Protein AF-0000000083138781 (afdb_homodimer)

Secondary structure (DSSP, 8-state):
--S-TTT-TT--TTSPP--SSSSSHHHHHHT---EETTEEGGGTTTTT-TT-GGG--SHHHHHHHHHH-SSEE----HHHHHHHHHHHHHHHHHHHHHHHHH-TT-HHHHHHHHHHHHHHHHHHHHHTT--HHHHT---HHHHHHHHHHHHT---GGGTTHHHHHHHHIIIIITT-TTTTT-SEEETTEEE-GGG--HHHHHHHHHHHHHHHHHHTT---/--S-TTT-TT--TTSPP--SSSSHHHHHHHT---EETTEEGGGTTTTTGGGSGGG--SHHHHHHHHHH--SEE----HHHHHHHHHHHHHHHHHHHHHHHHH-TT-HHHHHHHHHHHHHHHHHHHHHTT--HHHHT---HHHHHHHHHHHHT---GGGTTHHHHHHHHIIIIITT-TTTTT-SEEETTEEE-GGG--HHHHHHHHHHHHHHHHHHTT---

Foldseek 3Di:
DDPPVVVPVDDDPPDDDDDPACQQLRVVVVVQADDQVNHGCLCQLVVQPPPNLVVPPDVVSSVVVSVVRNVPDDDRDLVSVLVVLVSVLRRLLVVLVVCCVVPVQALVSLLSLLVSLLSLLLSQVSVLVDDPVQSPDSQNLSSLVSNCVSVVDDDPLQPCRNVVSVCCCVPQCVSPSCLSVAQDRDPVDGNPCPPPRSNVSSVVSNSSSVVSCVVVVNDD/DDPPVVVPVDDDPPDDDDDPACQQLRVVVVVQADDQVNHGCPCQLVVQPPVPLVPVPDVVSSNVVSVVRRVDDPDRDLVSVLVVLVSVLRRLLVVLVVCCVVPVQALVSLLSLLVSLLSLLLSLVSVLVDDPVQSPDSQNLSSLVSNCVSVVDDDPLQVCRNVVSVCCCVPQCVSPSCLSVAQDRDPVDGNPCPPPRSNVSSVVSNSSSVVSCVVVVNDD

pLDDT: mean 79.33, std 17.53, range [38.5, 97.94]

Organism: NCBI:txid33039

Radius of gyration: 21.72 Å; Cα contacts (8 Å, |Δi|>4): 707; chains: 2; bounding box: 61×66×42 Å

Structure (mmCIF, N/CA/C/O backbone):
data_AF-0000000083138781-model_v1
#
loop_
_entity.id
_entity.type
_entity.pdbx_description
1 polymer 'HEPN domain-containing protein'
#
loop_
_atom_site.group_PDB
_atom_site.id
_atom_site.type_symbol
_atom_site.label_atom_id
_atom_site.label_alt_id
_atom_site.label_comp_id
_atom_site.label_asym_id
_atom_site.label_entity_id
_atom_site.label_seq_id
_atom_site.pdbx_PDB_ins_code
_atom_site.Cartn_x
_atom_site.Cartn_y
_atom_site.Cartn_z
_atom_site.occupancy
_atom_site.B_iso_or_equiv
_atom_site.auth_seq_id
_atom_site.auth_comp_id
_atom_site.auth_asym_id
_atom_site.auth_atom_id
_atom_site.pdbx_PDB_model_num
ATOM 1 N N . MET A 1 1 ? 14.211 -1.533 -20.797 1 50.41 1 MET A N 1
ATOM 2 C CA . MET A 1 1 ? 13.57 -0.241 -20.562 1 50.41 1 MET A CA 1
ATOM 3 C C . MET A 1 1 ? 14.125 0.413 -19.297 1 50.41 1 MET A C 1
ATOM 5 O O . MET A 1 1 ? 14.477 -0.276 -18.344 1 50.41 1 MET A O 1
ATOM 9 N N . LYS A 1 2 ? 14.57 1.62 -19.359 1 71.75 2 LYS A N 1
ATOM 10 C CA . LYS A 1 2 ? 15.062 2.389 -18.219 1 71.75 2 LYS A CA 1
ATOM 11 C C . LYS A 1 2 ? 13.977 2.555 -17.156 1 71.75 2 LYS A C 1
ATOM 13 O O . LYS A 1 2 ? 12.82 2.828 -17.484 1 71.75 2 LYS A O 1
ATOM 18 N N . ARG A 1 3 ? 14.211 2.092 -15.969 1 82.81 3 ARG A N 1
ATOM 19 C CA . ARG A 1 3 ? 13.281 2.168 -14.844 1 82.81 3 ARG A CA 1
ATOM 20 C C . ARG A 1 3 ? 13.445 3.482 -14.094 1 82.81 3 ARG A C 1
ATOM 22 O O . ARG A 1 3 ? 14.555 4.016 -14 1 82.81 3 ARG A O 1
ATOM 29 N N . PHE A 1 4 ? 12.328 4.035 -13.586 1 89.88 4 PHE A N 1
ATOM 30 C CA . PHE A 1 4 ? 12.258 5.199 -12.711 1 89.88 4 PHE A CA 1
ATOM 31 C C . PHE A 1 4 ? 12.727 6.453 -13.438 1 89.88 4 PHE A C 1
ATOM 33 O O . PHE A 1 4 ? 13.438 7.281 -12.867 1 89.88 4 PHE A O 1
ATOM 40 N N . GLN A 1 5 ? 12.32 6.586 -14.688 1 87.25 5 GLN A N 1
ATOM 41 C CA . GLN A 1 5 ? 12.695 7.742 -15.492 1 87.25 5 GLN A CA 1
ATOM 42 C C . GLN A 1 5 ? 12.031 9.016 -14.977 1 87.25 5 GLN A C 1
ATOM 44 O O . GLN A 1 5 ? 12.586 10.109 -15.125 1 87.25 5 GLN A O 1
ATOM 49 N N . SER A 1 6 ? 10.93 8.789 -14.398 1 84 6 SER A N 1
ATOM 50 C CA . SER A 1 6 ? 10.227 9.945 -13.867 1 84 6 SER A CA 1
ATOM 51 C C . SER A 1 6 ? 10.992 10.57 -12.703 1 84 6 SER A C 1
ATOM 53 O O . SER A 1 6 ? 10.805 11.75 -12.383 1 84 6 SER A O 1
ATOM 55 N N . ILE A 1 7 ? 11.766 9.797 -12.023 1 88.69 7 ILE A N 1
ATOM 56 C CA . ILE A 1 7 ? 12.57 10.273 -10.906 1 88.69 7 ILE A CA 1
ATOM 57 C C . ILE A 1 7 ? 13.859 10.898 -11.422 1 88.69 7 ILE A C 1
ATOM 59 O O . ILE A 1 7 ? 14.242 12 -11.008 1 88.69 7 ILE A O 1
ATOM 63 N N . SER A 1 8 ? 14.5 10.172 -12.266 1 85 8 SER A N 1
ATOM 64 C CA . SER A 1 8 ? 15.742 10.625 -12.891 1 85 8 SER A CA 1
ATOM 65 C C . SER A 1 8 ? 15.992 9.898 -14.211 1 85 8 SER A C 1
ATOM 67 O O . SER A 1 8 ? 15.938 8.664 -14.258 1 85 8 SER A O 1
ATOM 69 N N . GLU A 1 9 ? 16.281 10.641 -15.258 1 85.19 9 GLU A N 1
ATOM 70 C CA . GLU A 1 9 ? 16.484 10.078 -16.594 1 85.19 9 GLU A CA 1
ATOM 71 C C . GLU A 1 9 ? 17.703 9.156 -16.625 1 85.19 9 GLU A C 1
ATOM 73 O O . GLU A 1 9 ? 17.766 8.227 -17.438 1 85.19 9 GLU A O 1
ATOM 78 N N . ASN A 1 10 ? 18.641 9.359 -15.781 1 87 10 ASN A N 1
ATOM 79 C CA . ASN A 1 10 ? 19.875 8.594 -15.844 1 87 10 ASN A CA 1
ATOM 80 C C . ASN A 1 10 ? 20.188 7.91 -14.516 1 87 10 ASN A C 1
ATOM 82 O O . ASN A 1 10 ? 21.344 7.805 -14.125 1 87 10 ASN A O 1
ATOM 86 N N . LEU A 1 11 ? 19.172 7.57 -13.914 1 90.56 11 LEU A N 1
ATOM 87 C CA . LEU A 1 11 ? 19.391 6.891 -12.641 1 90.56 11 LEU A CA 1
ATOM 88 C C . LEU A 1 11 ? 20.094 5.555 -12.852 1 90.56 11 LEU A C 1
ATOM 90 O O . LEU A 1 11 ? 19.75 4.805 -13.766 1 90.56 11 LEU A O 1
ATOM 94 N N . SER A 1 12 ? 21.188 5.371 -12.062 1 92 12 SER A N 1
ATOM 95 C CA . SER A 1 12 ? 21.984 4.152 -12.164 1 92 12 SER A CA 1
ATOM 96 C C . SER A 1 12 ? 22.125 3.477 -10.805 1 92 12 SER A C 1
ATOM 98 O O . SER A 1 12 ? 22.25 4.148 -9.781 1 92 12 SER A O 1
ATOM 100 N N . TYR A 1 13 ? 22.125 2.213 -10.812 1 92.5 13 TYR A N 1
ATOM 101 C CA . TYR A 1 13 ? 22.297 1.474 -9.562 1 92.5 13 TYR A CA 1
ATOM 102 C C . TYR A 1 13 ? 23.641 1.791 -8.922 1 92.5 13 TYR A C 1
ATOM 104 O O . TYR A 1 13 ? 23.875 1.492 -7.746 1 92.5 13 TYR A O 1
ATOM 112 N N . ASN A 1 14 ? 24.531 2.404 -9.68 1 92.69 14 ASN A N 1
ATOM 113 C CA . ASN A 1 14 ? 25.844 2.771 -9.148 1 92.69 14 ASN A CA 1
ATOM 114 C C . ASN A 1 14 ? 25.797 4.105 -8.406 1 92.69 14 ASN A C 1
ATOM 116 O O . ASN A 1 14 ? 26.734 4.473 -7.711 1 92.69 14 ASN A O 1
ATOM 120 N N . ASP A 1 15 ? 24.734 4.789 -8.547 1 91.69 15 ASP A N 1
ATOM 121 C CA . ASP A 1 15 ? 24.609 6.07 -7.855 1 91.69 15 ASP A CA 1
ATOM 122 C C . ASP A 1 15 ? 24.625 5.879 -6.34 1 91.69 15 ASP A C 1
ATOM 124 O O . ASP A 1 15 ? 24.234 4.816 -5.84 1 91.69 15 ASP A O 1
ATOM 128 N N . ILE A 1 16 ? 25.047 6.93 -5.629 1 87.75 16 ILE A N 1
ATOM 129 C CA . ILE A 1 16 ? 25.172 6.859 -4.18 1 87.75 16 ILE A CA 1
ATOM 130 C C . ILE A 1 16 ? 23.859 7.254 -3.52 1 87.75 16 ILE A C 1
ATOM 132 O O . ILE A 1 16 ? 23.203 8.203 -3.951 1 87.75 16 ILE A O 1
ATOM 136 N N . LEU A 1 17 ? 23.438 6.422 -2.535 1 89.44 17 LEU A N 1
ATOM 137 C CA . LEU A 1 17 ? 22.266 6.801 -1.757 1 89.44 17 LEU A CA 1
ATOM 138 C C . LEU A 1 17 ? 22.516 8.102 -0.997 1 89.44 17 LEU A C 1
ATOM 140 O O . LEU A 1 17 ? 23.641 8.375 -0.579 1 89.44 17 LEU A O 1
ATOM 144 N N . GLN A 1 18 ? 21.547 8.867 -0.902 1 80.06 18 GLN A N 1
ATOM 145 C CA . GLN A 1 18 ? 21.625 10.094 -0.125 1 80.06 18 GLN A CA 1
ATOM 146 C C . GLN A 1 18 ? 21.234 9.852 1.329 1 80.06 18 GLN A C 1
ATOM 148 O O . GLN A 1 18 ? 20.078 9.508 1.615 1 80.06 18 GLN A O 1
ATOM 153 N N . LEU A 1 19 ? 22.141 9.844 2.305 1 71.38 19 LEU A N 1
ATOM 154 C CA . LEU A 1 19 ? 21.906 9.594 3.723 1 71.38 19 LEU A CA 1
ATOM 155 C C . LEU A 1 19 ? 21.797 10.906 4.5 1 71.38 19 LEU A C 1
ATOM 157 O O . LEU A 1 19 ? 21.203 10.945 5.578 1 71.38 19 LEU A O 1
ATOM 161 N N . ASP A 1 20 ? 22.656 11.969 4.281 1 57.97 20 ASP A N 1
ATOM 162 C CA . ASP A 1 20 ? 22.812 13.203 5.039 1 57.97 20 ASP A CA 1
ATOM 163 C C . ASP A 1 20 ? 21.5 13.992 5.066 1 57.97 20 ASP A C 1
ATOM 165 O O . ASP A 1 20 ? 21.344 14.914 5.875 1 57.97 20 ASP A O 1
ATOM 169 N N . GLY A 1 21 ? 20.641 14.047 4.105 1 51.03 21 GLY A N 1
ATOM 170 C CA . GLY A 1 21 ? 19.594 15.016 3.846 1 51.03 21 GLY A CA 1
ATOM 171 C C . GLY A 1 21 ? 18.328 14.75 4.648 1 51.03 21 GLY A C 1
ATOM 172 O O . GLY A 1 21 ? 18.359 14.781 5.883 1 51.03 21 GLY A O 1
ATOM 173 N N . ALA A 1 22 ? 17.281 14.398 3.924 1 49.69 22 ALA A N 1
ATOM 174 C CA . ALA A 1 22 ? 15.844 14.602 4.012 1 49.69 22 ALA A CA 1
ATOM 175 C C . ALA A 1 22 ? 15.281 14.031 5.312 1 49.69 22 ALA A C 1
ATOM 177 O O . ALA A 1 22 ? 14.07 13.992 5.508 1 49.69 22 ALA A O 1
ATOM 178 N N . PHE A 1 23 ? 16.062 13.242 5.938 1 52.88 23 PHE A N 1
ATOM 179 C CA . PHE A 1 23 ? 15.203 12.625 6.945 1 52.88 23 PHE A CA 1
ATOM 180 C C . PHE A 1 23 ? 14.594 13.688 7.859 1 52.88 23 PHE A C 1
ATOM 182 O O . PHE A 1 23 ? 13.516 14.219 7.57 1 52.88 23 PHE A O 1
ATOM 189 N N . SER A 1 24 ? 14.344 13.648 9.062 1 49.56 24 SER A N 1
ATOM 190 C CA . SER A 1 24 ? 13.406 14.461 9.836 1 49.56 24 SER A CA 1
ATOM 191 C C . SER A 1 24 ? 13.836 15.922 9.859 1 49.56 24 SER A C 1
ATOM 193 O O . SER A 1 24 ? 13.07 16.797 9.469 1 49.56 24 SER A O 1
ATOM 195 N N . ALA A 1 25 ? 14.906 16.125 10.398 1 47.19 25 ALA A N 1
ATOM 196 C CA . ALA A 1 25 ? 15.281 17.516 10.648 1 47.19 25 ALA A CA 1
ATOM 197 C C . ALA A 1 25 ? 15.633 18.234 9.344 1 47.19 25 ALA A C 1
ATOM 199 O O . ALA A 1 25 ? 15.297 19.406 9.164 1 47.19 25 ALA A O 1
ATOM 200 N N . SER A 1 26 ? 16.203 17.438 8.547 1 49.25 26 SER A N 1
ATOM 201 C CA . SER A 1 26 ? 16.703 18.078 7.336 1 49.25 26 SER A CA 1
ATOM 202 C C . SER A 1 26 ? 15.578 18.344 6.34 1 49.25 26 SER A C 1
ATOM 204 O O . SER A 1 26 ? 15.633 19.312 5.586 1 49.25 26 SER A O 1
ATOM 206 N N . HIS A 1 27 ? 14.609 17.5 6.395 1 54.25 27 HIS A N 1
ATOM 207 C CA . HIS A 1 27 ? 13.523 17.719 5.453 1 54.25 27 HIS A CA 1
ATOM 208 C C . HIS A 1 27 ? 12.805 19.031 5.742 1 54.25 27 HIS A C 1
ATOM 210 O O . HIS A 1 27 ? 12.32 19.703 4.824 1 54.25 27 HIS A O 1
ATOM 216 N N . ILE A 1 28 ? 12.992 19.391 6.918 1 53.91 28 ILE A N 1
ATOM 217 C CA . ILE A 1 28 ? 12.375 20.656 7.281 1 53.91 28 ILE A CA 1
ATOM 218 C C . ILE A 1 28 ? 13.086 21.812 6.566 1 53.91 28 ILE A C 1
ATOM 220 O O . ILE A 1 28 ? 12.445 22.766 6.113 1 53.91 28 ILE A O 1
ATOM 224 N N . ASN A 1 29 ? 14.328 21.516 6.438 1 50.47 29 ASN A N 1
ATOM 225 C CA . ASN A 1 29 ? 15.117 22.609 5.867 1 50.47 29 ASN A CA 1
ATOM 226 C C . ASN A 1 29 ? 14.914 22.703 4.355 1 50.47 29 ASN A C 1
ATOM 228 O O . ASN A 1 29 ? 15.195 23.75 3.758 1 50.47 29 ASN A O 1
ATOM 232 N N . TYR A 1 30 ? 14.438 21.688 3.904 1 56.47 30 TYR A N 1
ATOM 233 C CA . TYR A 1 30 ? 14.289 21.703 2.453 1 56.47 30 TYR A CA 1
ATOM 234 C C . TYR A 1 30 ? 12.992 22.391 2.041 1 56.47 30 TYR A C 1
ATOM 236 O O . TYR A 1 30 ? 12.797 22.703 0.864 1 56.47 30 TYR A O 1
ATOM 244 N N . GLY A 1 31 ? 12.234 22.719 3.049 1 64.06 31 GLY A N 1
ATOM 245 C CA . GLY A 1 31 ? 10.992 23.406 2.73 1 64.06 31 GLY A CA 1
ATOM 246 C C . GLY A 1 31 ? 10.055 22.562 1.88 1 64.06 31 GLY A C 1
ATOM 247 O O . GLY A 1 31 ? 9.281 23.109 1.086 1 64.06 31 GLY A O 1
ATOM 248 N N . LYS A 1 32 ? 10.391 21.281 1.876 1 74 32 LYS A N 1
ATOM 249 C CA . LYS A 1 32 ? 9.539 20.391 1.094 1 74 32 LYS A CA 1
ATOM 250 C C . LYS A 1 32 ? 8.469 19.75 1.968 1 74 32 LYS A C 1
ATOM 252 O O . LYS A 1 32 ? 8.633 19.656 3.188 1 74 32 LYS A O 1
ATOM 257 N N . SER A 1 33 ? 7.332 19.422 1.387 1 77.5 33 SER A N 1
ATOM 258 C CA . SER A 1 33 ? 6.227 18.75 2.072 1 77.5 33 SER A CA 1
ATOM 259 C C . SER A 1 33 ? 5.473 17.828 1.131 1 77.5 33 SER A C 1
ATOM 261 O O . SER A 1 33 ? 5.449 18.047 -0.082 1 77.5 33 SER A O 1
ATOM 263 N N . PRO A 1 34 ? 4.93 16.828 1.755 1 81.38 34 PRO A N 1
ATOM 264 C CA . PRO A 1 34 ? 4.047 16 0.922 1 81.38 34 PRO A CA 1
ATOM 265 C C . PRO A 1 34 ? 2.861 16.797 0.369 1 81.38 34 PRO A C 1
ATOM 267 O O . PRO A 1 34 ? 2.5 17.828 0.916 1 81.38 34 PRO A O 1
ATOM 270 N N . LEU A 1 35 ? 2.426 16.312 -0.721 1 86.12 35 LEU A N 1
ATOM 271 C CA . LEU A 1 35 ? 1.174 16.8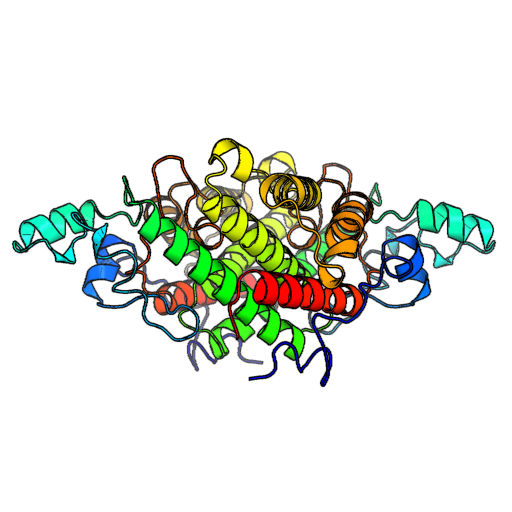28 -1.27 1 86.12 35 LEU A CA 1
ATOM 272 C C . LEU A 1 35 ? 0.034 15.836 -1.033 1 86.12 35 LEU A C 1
ATOM 274 O O . LEU A 1 35 ? 0.195 14.633 -1.242 1 86.12 35 LEU A O 1
ATOM 278 N N . PHE A 1 36 ? -1.016 16.359 -0.504 1 80.75 36 PHE A N 1
ATOM 279 C CA . PHE A 1 36 ? -2.258 15.602 -0.396 1 80.75 36 PHE A CA 1
ATOM 280 C C . PHE A 1 36 ? -3.295 16.125 -1.386 1 80.75 36 PHE A C 1
ATOM 282 O O . PHE A 1 36 ? -3.807 17.234 -1.231 1 80.75 36 PHE A O 1
ATOM 289 N N . ASN A 1 37 ? -3.58 15.25 -2.342 1 83.94 37 ASN A N 1
ATOM 290 C CA . ASN A 1 37 ? -4.496 15.641 -3.41 1 83.94 37 ASN A CA 1
ATOM 291 C C . ASN A 1 37 ? -4.125 17 -3.994 1 83.94 37 ASN A C 1
ATOM 293 O O . ASN A 1 37 ? -4.98 17.875 -4.129 1 83.94 37 ASN A O 1
ATOM 297 N N . GLY A 1 38 ? -2.865 17.219 -4.207 1 80.81 38 GLY A N 1
ATOM 298 C CA . GLY A 1 38 ? -2.357 18.422 -4.848 1 80.81 38 GLY A CA 1
ATOM 299 C C . GLY A 1 38 ? -2.135 19.562 -3.879 1 80.81 38 GLY A C 1
ATOM 300 O O . GLY A 1 38 ? -1.568 20.594 -4.246 1 80.81 38 GLY A O 1
ATOM 301 N N . GLU A 1 39 ? -2.484 19.422 -2.654 1 80.62 39 GLU A N 1
ATOM 302 C CA . GLU A 1 39 ? -2.33 20.469 -1.657 1 80.62 39 GLU A CA 1
ATOM 303 C C . GLU A 1 39 ? -1.114 20.219 -0.771 1 80.62 39 GLU A C 1
ATOM 305 O O . GLU A 1 39 ? -0.934 19.109 -0.254 1 80.62 39 GLU A O 1
ATOM 310 N N . ASN A 1 40 ? -0.416 21.281 -0.637 1 79.75 40 ASN A N 1
ATOM 311 C CA . ASN A 1 40 ? 0.78 21.219 0.195 1 79.75 40 ASN A CA 1
ATOM 312 C C . ASN A 1 40 ? 0.429 21 1.665 1 79.75 40 ASN A C 1
ATOM 314 O O . ASN A 1 40 ? -0.443 21.688 2.205 1 79.75 40 ASN A O 1
ATOM 318 N N . SER A 1 41 ? 1.111 20.094 2.293 1 75.94 41 SER A N 1
ATOM 319 C CA . SER A 1 41 ? 0.754 19.688 3.648 1 75.94 41 SER A CA 1
ATOM 320 C C . SER A 1 41 ? 1.5 20.516 4.688 1 75.94 41 SER A C 1
ATOM 322 O O . SER A 1 41 ? 1.319 20.328 5.891 1 75.94 41 SER A O 1
ATOM 324 N N . LYS A 1 42 ? 2.293 21.391 4.301 1 72.19 42 LYS A N 1
ATOM 325 C CA . LYS A 1 42 ? 3.158 22.141 5.203 1 72.19 42 LYS A CA 1
ATOM 326 C C . LYS A 1 42 ? 2.361 22.734 6.367 1 72.19 42 LYS A C 1
ATOM 328 O O . LYS A 1 42 ? 2.834 22.75 7.504 1 72.19 42 LYS A O 1
ATOM 333 N N . ASP A 1 43 ? 1.184 23.125 6.047 1 67.62 43 ASP A N 1
ATOM 334 C CA . ASP A 1 43 ? 0.409 23.828 7.066 1 67.62 43 ASP A CA 1
ATOM 335 C C . ASP A 1 43 ? -0.682 22.922 7.645 1 67.62 43 ASP A C 1
ATOM 337 O O . ASP A 1 43 ? -1.562 23.406 8.367 1 67.62 43 ASP A O 1
ATOM 341 N N . LEU A 1 44 ? -0.499 21.688 7.254 1 67.81 44 LEU A N 1
ATOM 342 C CA . LEU A 1 44 ? -1.478 20.781 7.832 1 67.81 44 LEU A CA 1
ATOM 343 C C . LEU A 1 44 ? -1.286 20.656 9.336 1 67.81 44 LEU A C 1
ATOM 345 O O . LEU A 1 44 ? -0.159 20.516 9.812 1 67.81 44 LEU A O 1
ATOM 349 N N . ALA A 1 45 ? -2.301 20.891 10.125 1 59.75 45 ALA A N 1
ATOM 350 C CA . ALA A 1 45 ? -2.355 20.766 11.578 1 59.75 45 ALA A CA 1
ATOM 351 C C . ALA A 1 45 ? -1.508 21.844 12.25 1 59.75 45 ALA A C 1
ATOM 353 O O . ALA A 1 45 ? -1.01 21.656 13.367 1 59.75 45 ALA A O 1
ATOM 354 N N . LYS A 1 46 ? -1.144 22.828 11.461 1 61.91 46 LYS A N 1
ATOM 355 C CA . LYS A 1 46 ? -0.337 23.922 11.992 1 61.91 46 LYS A CA 1
ATOM 356 C C . LYS A 1 46 ? -0.885 24.422 13.32 1 61.91 46 LYS A C 1
ATOM 358 O O . LYS A 1 46 ? -0.119 24.75 14.234 1 61.91 46 LYS A O 1
ATOM 363 N N . ASN A 1 47 ? -2.119 24.406 13.336 1 58.78 47 ASN A N 1
ATOM 364 C CA . ASN A 1 47 ? -2.717 24.984 14.539 1 58.78 47 ASN A CA 1
ATOM 365 C C . ASN A 1 47 ? -2.486 24.109 15.758 1 58.78 47 ASN A C 1
ATOM 367 O O . ASN A 1 47 ? -2.582 24.578 16.891 1 58.78 47 ASN A O 1
ATOM 371 N N . SER A 1 48 ? -2.297 22.922 15.406 1 56.09 48 SER A N 1
ATOM 372 C CA . SER A 1 48 ? -2.076 22 16.516 1 56.09 48 SER A CA 1
ATOM 373 C C . SER A 1 48 ? -0.59 21.859 16.812 1 56.09 48 SER A C 1
ATOM 375 O O . SER A 1 48 ? -0.219 21.297 17.859 1 56.09 48 SER A O 1
ATOM 377 N N . ARG A 1 49 ? 0.097 22.391 15.828 1 54.09 49 ARG A N 1
ATOM 378 C CA . ARG A 1 49 ? 1.537 22.188 15.969 1 54.09 49 ARG A CA 1
ATOM 379 C C . ARG A 1 49 ? 2.139 23.188 16.953 1 54.09 49 ARG A C 1
ATOM 381 O O . ARG A 1 49 ? 2.191 24.391 16.656 1 54.09 49 ARG A O 1
ATOM 388 N N . LYS A 1 50 ? 1.963 22.984 18.078 1 49.03 50 LYS A N 1
ATOM 389 C CA . LYS A 1 50 ? 2.613 23.938 18.984 1 49.03 50 LYS A CA 1
ATOM 390 C C . LYS A 1 50 ? 4.055 24.203 18.547 1 49.03 50 LYS A C 1
ATOM 392 O O . LYS A 1 50 ? 4.535 25.328 18.625 1 49.03 50 LYS A O 1
ATOM 397 N N . ASN A 1 51 ? 4.695 23.141 18.219 1 44.19 51 ASN A N 1
ATOM 398 C CA . ASN A 1 51 ? 6.141 23.25 18.062 1 44.19 51 ASN A CA 1
ATOM 399 C C . ASN A 1 51 ? 6.527 23.328 16.594 1 44.19 51 ASN A C 1
ATOM 401 O O . ASN A 1 51 ? 7.574 22.812 16.188 1 44.19 51 ASN A O 1
ATOM 405 N N . SER A 1 52 ? 5.559 23.734 15.844 1 43.19 52 SER A N 1
ATOM 406 C CA . SER A 1 52 ? 5.961 24.016 14.469 1 43.19 52 SER A CA 1
ATOM 407 C C . SER A 1 52 ? 7.195 24.906 14.422 1 43.19 52 SER A C 1
ATOM 409 O O . SER A 1 52 ? 7.363 25.781 15.266 1 43.19 52 SER A O 1
ATOM 411 N N . VAL A 1 53 ? 8.117 24.375 13.789 1 44.84 53 VAL A N 1
ATOM 412 C CA . VAL A 1 53 ? 9.438 24.984 13.633 1 44.84 53 VAL A CA 1
ATOM 413 C C . VAL A 1 53 ? 9.297 26.469 13.305 1 44.84 53 VAL A C 1
ATOM 415 O O . VAL A 1 53 ? 10.25 27.234 13.438 1 44.84 53 VAL A O 1
ATOM 418 N N . SER A 1 54 ? 8.203 26.875 12.867 1 39.03 54 SER A N 1
ATOM 419 C CA . SER A 1 54 ? 8.227 28.234 12.344 1 39.03 54 SER A CA 1
ATOM 420 C C . SER A 1 54 ? 8.57 29.234 13.43 1 39.03 54 SER A C 1
ATOM 422 O O . SER A 1 54 ? 9.055 30.328 13.148 1 39.03 54 SER A O 1
ATOM 424 N N . SER A 1 55 ? 8.133 28.953 14.492 1 38.5 55 SER A N 1
ATOM 425 C CA . SER A 1 55 ? 8.32 30.094 15.383 1 38.5 55 SER A CA 1
ATOM 426 C C . SER A 1 55 ? 9.664 30.016 16.094 1 38.5 55 SER A C 1
ATOM 428 O O . SER A 1 55 ? 9.891 30.75 17.062 1 38.5 55 SER A O 1
ATOM 430 N N . LEU A 1 56 ? 10.312 28.984 15.758 1 42.22 56 LEU A N 1
ATOM 431 C CA . LEU A 1 56 ? 11.555 28.938 16.531 1 42.22 56 LEU A CA 1
ATOM 432 C C . LEU A 1 56 ? 12.57 29.938 15.977 1 42.22 56 LEU A C 1
ATOM 434 O O . LEU A 1 56 ? 12.836 29.969 14.773 1 42.22 56 LEU A O 1
ATOM 438 N N . GLU A 1 57 ? 12.719 30.984 16.578 1 43.34 57 GLU A N 1
ATOM 439 C CA . GLU A 1 57 ? 13.578 32.125 16.266 1 43.34 57 GLU A CA 1
ATOM 440 C C . GLU A 1 57 ? 15.047 31.719 16.281 1 43.34 57 GLU A C 1
ATOM 442 O O . GLU A 1 57 ? 15.875 32.344 15.617 1 43.34 57 GLU A O 1
ATOM 447 N N . HIS A 1 58 ? 15.406 30.828 17.219 1 44.5 58 HIS A N 1
ATOM 448 C CA . HIS A 1 58 ? 16.828 30.531 17.312 1 44.5 58 HIS A CA 1
ATOM 449 C C . HIS A 1 58 ? 17.172 29.234 16.594 1 44.5 58 HIS A C 1
ATOM 451 O O . HIS A 1 58 ? 16.375 28.281 16.625 1 44.5 58 HIS A O 1
ATOM 457 N N . VAL A 1 59 ? 18.219 29.281 15.734 1 44.69 59 VAL A N 1
ATOM 458 C CA . VAL A 1 59 ? 18.688 28.188 14.898 1 44.69 59 VAL A CA 1
ATOM 459 C C . VAL A 1 59 ? 18.859 26.922 15.742 1 44.69 59 VAL A C 1
ATOM 461 O O . VAL A 1 59 ? 18.547 25.812 15.297 1 44.69 59 VAL A O 1
ATOM 464 N N . GLU A 1 60 ? 19.406 27.062 16.922 1 48 60 GLU A N 1
ATOM 465 C CA . GLU A 1 60 ? 19.656 25.953 17.828 1 48 60 GLU A CA 1
ATOM 466 C C . GLU A 1 60 ? 18.344 25.234 18.172 1 48 60 GLU A C 1
ATOM 468 O O . GLU A 1 60 ? 18.312 24 18.281 1 48 60 GLU A O 1
ATOM 473 N N . ASP A 1 61 ? 17.391 25.984 18.359 1 48.75 61 ASP A N 1
ATOM 474 C CA . ASP A 1 61 ? 16.062 25.438 18.656 1 48.75 61 ASP A CA 1
ATOM 475 C C . ASP A 1 61 ? 15.484 24.719 17.453 1 48.75 61 ASP A C 1
ATOM 477 O O . ASP A 1 61 ? 14.773 23.719 17.594 1 48.75 61 ASP A O 1
ATOM 481 N N . VAL A 1 62 ? 15.945 25.25 16.375 1 44.91 62 VAL A N 1
ATOM 482 C CA . VAL A 1 62 ? 15.539 24.594 15.141 1 44.91 62 VAL A CA 1
ATOM 483 C C . VAL A 1 62 ? 16.141 23.188 15.078 1 44.91 62 VAL A C 1
ATOM 485 O O . VAL A 1 62 ? 15.445 22.219 14.734 1 44.91 62 VAL A O 1
ATOM 488 N N . PHE A 1 63 ? 17.406 23.219 15.43 1 45.03 63 PHE A N 1
ATOM 489 C CA . PHE A 1 63 ? 18.062 21.922 15.43 1 45.03 63 PHE A CA 1
ATOM 490 C C . PHE A 1 63 ? 17.438 21 16.469 1 45.03 63 PHE A C 1
ATOM 492 O O . PHE A 1 63 ? 17.203 19.812 16.219 1 45.03 63 PHE A O 1
ATOM 499 N N . GLU A 1 64 ? 17.344 21.484 17.672 1 48.62 64 GLU A N 1
ATOM 500 C CA . GLU A 1 64 ? 16.688 20.688 18.703 1 48.62 64 GLU A CA 1
ATOM 501 C C . GLU A 1 64 ? 15.297 20.25 18.266 1 48.62 64 GLU A C 1
ATOM 503 O O . GLU A 1 64 ? 14.906 19.094 18.484 1 48.62 64 GLU A O 1
ATOM 508 N N . TYR A 1 65 ? 14.766 21.234 17.75 1 46.88 65 TYR A N 1
ATOM 509 C CA . TYR A 1 65 ? 13.422 20.953 17.266 1 46.88 65 TYR A CA 1
ATOM 510 C C . TYR A 1 65 ? 13.453 20.016 16.062 1 46.88 65 TYR A C 1
ATOM 512 O O . TYR A 1 65 ? 12.617 19.125 15.938 1 46.88 65 TYR A O 1
ATOM 520 N N . THR A 1 66 ? 14.367 20.438 15.258 1 47 66 THR A N 1
ATOM 521 C CA . THR A 1 66 ? 14.555 19.516 14.141 1 47 66 THR A CA 1
ATOM 522 C C . THR A 1 66 ? 14.75 18.094 14.648 1 47 66 THR A C 1
ATOM 524 O O . THR A 1 66 ? 14.242 17.141 14.055 1 47 66 THR A O 1
ATOM 527 N N . THR A 1 67 ? 15.461 18.125 15.648 1 46.22 67 THR A N 1
ATOM 528 C CA . THR A 1 67 ? 15.68 16.812 16.25 1 46.22 67 THR A CA 1
ATOM 529 C C . THR A 1 67 ? 14.438 16.359 17.016 1 46.22 67 THR A C 1
ATOM 531 O O . THR A 1 67 ? 14.234 15.156 17.219 1 46.22 67 THR A O 1
ATOM 534 N N . HIS A 1 68 ? 13.781 17.469 17.375 1 46.94 68 HIS A N 1
ATOM 535 C CA . HIS A 1 68 ? 12.57 17.094 18.109 1 46.94 68 HIS A CA 1
ATOM 536 C C . HIS A 1 68 ? 11.461 16.672 17.156 1 46.94 68 HIS A C 1
ATOM 538 O O . HIS A 1 68 ? 10.609 15.859 17.516 1 46.94 68 HIS A O 1
ATOM 544 N N . PHE A 1 69 ? 11.484 17.516 16.094 1 43.47 69 PHE A N 1
ATOM 545 C CA . PHE A 1 69 ? 10.516 17.078 15.094 1 43.47 69 PHE A CA 1
ATOM 546 C C . PHE A 1 69 ? 10.953 15.758 14.461 1 43.47 69 PHE A C 1
ATOM 548 O O . PHE A 1 69 ? 11.812 15.742 13.578 1 43.47 69 PHE A O 1
ATOM 555 N N . ASN A 1 70 ? 10.797 14.953 15.117 1 47.47 70 ASN A N 1
ATOM 556 C CA . ASN A 1 70 ? 11.219 13.625 14.68 1 47.47 70 ASN A CA 1
ATOM 557 C C . ASN A 1 70 ? 10.07 12.859 14.016 1 47.47 70 ASN A C 1
ATOM 559 O O . ASN A 1 70 ? 10.125 11.633 13.898 1 47.47 70 ASN A O 1
ATOM 563 N N . GLY A 1 71 ? 9.039 13.797 13.562 1 48.81 71 GLY A N 1
ATOM 564 C CA . GLY A 1 71 ? 7.922 13.164 12.883 1 48.81 71 GLY A CA 1
ATOM 565 C C . GLY A 1 71 ? 6.961 12.469 13.828 1 48.81 71 GLY A C 1
ATOM 566 O O . GLY A 1 71 ? 6.078 11.727 13.398 1 48.81 71 GLY A O 1
ATOM 567 N N . VAL A 1 72 ? 7.242 12.586 15.148 1 48.88 72 VAL A N 1
ATOM 568 C CA . VAL A 1 72 ? 6.434 11.914 16.156 1 48.88 72 VAL A CA 1
ATOM 569 C C . VAL A 1 72 ? 5.742 12.945 17.031 1 48.88 72 VAL A C 1
ATOM 571 O O . VAL A 1 72 ? 5.816 12.875 18.266 1 48.88 72 VAL A O 1
ATOM 574 N N . GLU A 1 73 ? 5.211 13.984 16.406 1 53.91 73 GLU A N 1
ATOM 575 C CA . GLU A 1 73 ? 4.582 15.031 17.188 1 53.91 73 GLU A CA 1
ATOM 576 C C . GLU A 1 73 ? 3.447 14.477 18.047 1 53.91 73 GLU A C 1
ATOM 578 O O . GLU A 1 73 ? 2.82 13.477 17.688 1 53.91 73 GLU A O 1
ATOM 583 N N . ASN A 1 74 ? 3.361 14.93 19.219 1 60.44 74 ASN A N 1
ATOM 584 C CA . ASN A 1 74 ? 2.348 14.531 20.188 1 60.44 74 ASN A CA 1
ATOM 585 C C . ASN A 1 74 ? 1.261 15.594 20.328 1 60.44 74 ASN A C 1
ATOM 587 O O . ASN A 1 74 ? 1.373 16.688 19.766 1 60.44 74 ASN A O 1
ATOM 591 N N . ASP A 1 75 ? 0.117 15.273 20.781 1 63.84 75 ASP A N 1
ATOM 592 C CA . ASP A 1 75 ? -0.947 16.109 21.312 1 63.84 75 ASP A CA 1
ATOM 593 C C . ASP A 1 75 ? -1.646 16.891 20.203 1 63.84 75 ASP A C 1
ATOM 595 O O . ASP A 1 75 ? -1.877 18.094 20.328 1 63.84 75 ASP A O 1
ATOM 599 N N . PHE A 1 76 ? -1.971 16.25 19.125 1 69.06 76 PHE A N 1
ATOM 600 C CA . PHE A 1 76 ? -2.758 16.875 18.078 1 69.06 76 PHE A CA 1
ATOM 601 C C . PHE A 1 76 ? -4.211 17.031 18.516 1 69.06 76 PHE A C 1
ATOM 603 O O . PHE A 1 76 ? -4.773 16.141 19.141 1 69.06 76 PHE A O 1
ATOM 610 N N . LYS A 1 77 ? -4.625 18.25 18.219 1 75.06 77 LYS A N 1
ATOM 611 C CA . LYS A 1 77 ? -6.055 18.453 18.438 1 75.06 77 LYS A CA 1
ATOM 612 C C . LYS A 1 77 ? -6.883 17.531 17.562 1 75.06 77 LYS A C 1
ATOM 614 O O . LYS A 1 77 ? -6.465 17.172 16.453 1 75.06 77 LYS A O 1
ATOM 619 N N . LYS A 1 78 ? -8.023 17.234 18.031 1 78.81 78 LYS A N 1
ATOM 620 C CA . LYS A 1 78 ? -8.922 16.328 17.328 1 78.81 78 LYS A CA 1
ATOM 621 C C . LYS A 1 78 ? -9.234 16.844 15.93 1 78.81 78 LYS A C 1
ATOM 623 O O . LYS A 1 78 ? -9.266 16.062 14.977 1 78.81 78 LYS A O 1
ATOM 628 N N . ALA A 1 79 ? -9.508 18.094 15.812 1 82.38 79 ALA A N 1
ATOM 629 C CA . ALA A 1 79 ? -9.852 18.672 14.516 1 82.38 79 ALA A CA 1
ATOM 630 C C . ALA A 1 79 ? -8.719 18.484 13.508 1 82.38 79 ALA A C 1
ATOM 632 O O . ALA A 1 79 ? -8.977 18.188 12.336 1 82.38 79 ALA A O 1
ATOM 633 N N . ASP A 1 80 ? -7.562 18.656 13.906 1 78.94 80 ASP A N 1
ATOM 634 C CA . ASP A 1 80 ? -6.406 18.469 13.031 1 78.94 80 ASP A CA 1
ATOM 635 C C . ASP A 1 80 ? -6.23 17.016 12.648 1 78.94 80 ASP A C 1
ATOM 637 O O . ASP A 1 80 ? -5.836 16.703 11.523 1 78.94 80 ASP A O 1
ATOM 641 N N . ARG A 1 81 ? -6.555 16.156 13.578 1 81.25 81 ARG A N 1
ATOM 642 C CA . ARG A 1 81 ? -6.488 14.727 13.305 1 81.25 81 ARG A CA 1
ATOM 643 C C . ARG A 1 81 ? -7.48 14.336 12.211 1 81.25 81 ARG A C 1
ATOM 645 O O . ARG A 1 81 ? -7.129 13.609 11.281 1 81.25 81 ARG A O 1
ATOM 652 N N . ILE A 1 82 ? -8.602 14.812 12.328 1 86.5 82 ILE A N 1
ATOM 653 C CA . ILE A 1 82 ? -9.664 14.5 11.383 1 86.5 82 ILE A CA 1
ATOM 654 C C . ILE A 1 82 ? -9.258 14.969 9.984 1 86.5 82 ILE A C 1
ATOM 656 O O . ILE A 1 82 ? -9.453 14.25 9 1 86.5 82 ILE A O 1
ATOM 660 N N . VAL A 1 83 ? -8.664 16.125 9.938 1 84.5 83 VAL A N 1
ATOM 661 C CA . VAL A 1 83 ? -8.227 16.656 8.656 1 84.5 83 VAL A CA 1
ATOM 662 C C . VAL A 1 83 ? -7.133 15.773 8.07 1 84.5 83 VAL A C 1
ATOM 664 O O . VAL A 1 83 ? -7.129 15.484 6.871 1 84.5 83 VAL A O 1
ATOM 667 N N . LEU A 1 84 ? -6.234 15.383 8.875 1 83.94 84 LEU A N 1
ATOM 668 C CA . LEU A 1 84 ? -5.152 14.523 8.422 1 83.94 84 LEU A CA 1
ATOM 669 C C . LEU A 1 84 ? -5.695 13.203 7.883 1 83.94 84 LEU A C 1
ATOM 671 O O . LEU A 1 84 ? -5.27 12.734 6.824 1 83.94 84 LEU A O 1
ATOM 675 N N . TRP A 1 85 ? -6.598 12.625 8.578 1 88.62 85 TRP A N 1
ATOM 676 C CA . TRP A 1 85 ? -7.215 11.375 8.141 1 88.62 85 TRP A CA 1
ATOM 677 C C . TRP A 1 85 ? -7.949 11.562 6.816 1 88.62 85 TRP A C 1
ATOM 679 O O . TRP A 1 85 ? -7.906 10.688 5.949 1 88.62 85 TRP A O 1
ATOM 689 N N . GLU A 1 86 ? -8.609 12.633 6.727 1 91 86 GLU A N 1
ATOM 690 C CA . GLU A 1 86 ? -9.289 12.961 5.473 1 91 86 GLU A CA 1
ATOM 691 C C . GLU A 1 86 ? -8.297 13.039 4.316 1 91 86 GLU A C 1
ATOM 693 O O . GLU A 1 86 ? -8.531 12.477 3.246 1 91 86 GLU A O 1
ATOM 698 N N . LYS A 1 87 ? -7.242 13.711 4.555 1 88.75 87 LYS A N 1
ATOM 699 C CA . LYS A 1 87 ? -6.223 13.898 3.527 1 88.75 87 LYS A CA 1
ATOM 700 C C . LYS A 1 87 ? -5.594 12.57 3.127 1 88.75 87 LYS A C 1
ATOM 702 O O . LYS A 1 87 ? -5.398 12.297 1.94 1 88.75 87 LYS A O 1
ATOM 707 N N . TYR A 1 88 ? -5.32 11.727 4.094 1 90.56 88 TYR A N 1
ATOM 708 C CA . TYR A 1 88 ? -4.785 10.398 3.809 1 90.56 88 TYR A CA 1
ATOM 709 C C . TYR A 1 88 ? -5.777 9.578 2.994 1 90.56 88 TYR A C 1
ATOM 711 O O . TYR A 1 88 ? -5.406 8.977 1.979 1 90.56 88 TYR A O 1
ATOM 719 N N . TRP A 1 89 ? -7 9.578 3.414 1 94.25 89 TRP A N 1
ATOM 720 C CA . TRP A 1 89 ? -8.031 8.812 2.723 1 94.25 89 TRP A CA 1
ATOM 721 C C . TRP A 1 89 ? -8.141 9.25 1.263 1 94.25 89 TRP A C 1
ATOM 723 O O . TRP A 1 89 ? -8.102 8.406 0.358 1 94.25 89 TRP A O 1
ATOM 733 N N . LEU A 1 90 ? -8.172 10.492 1.01 1 94.06 90 LEU A N 1
ATOM 734 C CA . LEU A 1 90 ? -8.32 11.023 -0.342 1 94.06 90 LEU A CA 1
ATOM 735 C C . LEU A 1 90 ? -7.078 10.734 -1.179 1 94.06 90 LEU A C 1
ATOM 737 O O . LEU A 1 90 ? -7.18 10.477 -2.379 1 94.06 90 LEU A O 1
ATOM 741 N N . GLU A 1 91 ? -5.949 10.82 -0.522 1 93.56 91 GLU A N 1
ATOM 742 C CA . GLU A 1 91 ? -4.715 10.516 -1.239 1 93.56 91 GLU A CA 1
ATOM 743 C C . GLU A 1 91 ? -4.684 9.062 -1.689 1 93.56 91 GLU A C 1
ATOM 745 O O . GLU A 1 91 ? -4.285 8.758 -2.818 1 93.56 91 GLU A O 1
ATOM 750 N N . TYR A 1 92 ? -5.07 8.164 -0.835 1 96.19 92 TYR A N 1
ATOM 751 C CA . TYR A 1 92 ? -5.113 6.754 -1.186 1 96.19 92 TYR A CA 1
ATOM 752 C C . TYR A 1 92 ? -6.188 6.484 -2.234 1 96.19 92 TYR A C 1
ATOM 754 O O . TYR A 1 92 ? -6.004 5.637 -3.113 1 96.19 92 TYR A O 1
ATOM 762 N N . THR A 1 93 ? -7.277 7.145 -2.137 1 96.19 93 THR A N 1
ATOM 763 C CA . THR A 1 93 ? -8.312 7.035 -3.158 1 96.19 93 THR A CA 1
ATOM 764 C C . THR A 1 93 ? -7.785 7.5 -4.512 1 96.19 93 THR A C 1
ATOM 766 O O . THR A 1 93 ? -8.016 6.844 -5.531 1 96.19 93 THR A O 1
ATOM 769 N N . ASN A 1 94 ? -7.059 8.586 -4.484 1 95.12 94 ASN A N 1
ATOM 770 C CA . ASN A 1 94 ? -6.453 9.117 -5.699 1 95.12 94 ASN A CA 1
ATOM 771 C C . ASN A 1 94 ? -5.445 8.141 -6.293 1 95.12 94 ASN A C 1
ATOM 773 O O . ASN A 1 94 ? -5.434 7.91 -7.508 1 95.12 94 ASN A O 1
ATOM 777 N N . ALA A 1 95 ? -4.609 7.656 -5.457 1 96.25 95 ALA A N 1
ATOM 778 C CA . ALA A 1 95 ? -3.621 6.68 -5.91 1 96.25 95 ALA A CA 1
ATOM 779 C C . ALA A 1 95 ? -4.297 5.457 -6.523 1 96.25 95 ALA A C 1
ATOM 781 O O . ALA A 1 95 ? -3.859 4.953 -7.559 1 96.25 95 ALA A O 1
ATOM 782 N N . PHE A 1 96 ? -5.367 5 -5.879 1 96.88 96 PHE A N 1
ATOM 783 C CA . PHE A 1 96 ? -6.133 3.869 -6.391 1 96.88 96 PHE A CA 1
ATOM 784 C C . PHE A 1 96 ? -6.699 4.18 -7.773 1 96.88 96 PHE A C 1
ATOM 786 O O . PHE A 1 96 ? -6.609 3.359 -8.688 1 96.88 96 PHE A O 1
ATOM 793 N N . GLU A 1 97 ? -7.191 5.316 -7.914 1 95.56 97 GLU A N 1
ATOM 794 C CA . GLU A 1 97 ? -7.742 5.727 -9.203 1 95.56 97 GLU A CA 1
ATOM 795 C C . GLU A 1 97 ? -6.676 5.699 -10.297 1 95.56 97 GLU A C 1
ATOM 797 O O . GLU A 1 97 ? -6.902 5.168 -11.383 1 95.56 97 GLU A O 1
ATOM 802 N N . HIS A 1 98 ? -5.566 6.188 -10.008 1 95.56 98 HIS A N 1
ATOM 803 C CA . HIS A 1 98 ? -4.492 6.195 -10.992 1 95.56 98 HIS A CA 1
ATOM 804 C C . HIS A 1 98 ? -4.043 4.777 -11.336 1 95.56 98 HIS A C 1
ATOM 806 O O . HIS A 1 98 ? -3.809 4.461 -12.5 1 95.56 98 HIS A O 1
ATOM 812 N N . LEU A 1 99 ? -3.969 3.99 -10.336 1 96.38 99 LEU A N 1
ATOM 813 C CA . LEU A 1 99 ? -3.484 2.635 -10.562 1 96.38 99 LEU A CA 1
ATOM 814 C C . LEU A 1 99 ? -4.508 1.815 -11.344 1 96.38 99 LEU A C 1
ATOM 816 O O . LEU A 1 99 ? -4.141 0.946 -12.133 1 96.38 99 LEU A O 1
ATOM 820 N N . THR A 1 100 ? -5.781 2.082 -11.125 1 95.56 100 THR A N 1
ATOM 821 C CA . THR A 1 100 ? -6.793 1.357 -11.883 1 95.56 100 THR A CA 1
ATOM 822 C C . THR A 1 100 ? -6.668 1.66 -13.375 1 95.56 100 THR A C 1
ATOM 824 O O . THR A 1 100 ? -7.047 0.841 -14.211 1 95.56 100 THR A O 1
ATOM 827 N N . GLU A 1 101 ? -6.125 2.748 -13.664 1 94.19 101 GLU A N 1
ATOM 828 C CA . GLU A 1 101 ? -5.961 3.15 -15.062 1 94.19 101 GLU A CA 1
ATOM 829 C C . GLU A 1 101 ? -4.773 2.438 -15.703 1 94.19 101 GLU A C 1
ATOM 831 O O . GLU A 1 101 ? -4.867 1.959 -16.828 1 94.19 101 GLU A O 1
ATOM 836 N N . VAL A 1 102 ? -3.703 2.26 -14.969 1 94.62 102 VAL A N 1
ATOM 837 C CA . VAL A 1 102 ? -2.459 1.83 -15.602 1 94.62 102 VAL A CA 1
ATOM 838 C C . VAL A 1 102 ? -2.205 0.357 -15.289 1 94.62 102 VAL A C 1
ATOM 840 O O . VAL A 1 102 ? -1.551 -0.345 -16.062 1 94.62 102 VAL A O 1
ATOM 843 N N . LEU A 1 103 ? -2.744 -0.064 -14.172 1 95.56 103 LEU A N 1
ATOM 844 C CA . LEU A 1 103 ? -2.57 -1.447 -13.742 1 95.56 103 LEU A CA 1
ATOM 845 C C . LEU A 1 103 ? -3.898 -2.043 -13.281 1 95.56 103 LEU A C 1
ATOM 847 O O . LEU A 1 103 ? -4.02 -2.5 -12.141 1 95.56 103 LEU A O 1
ATOM 851 N N . PRO A 1 104 ? -4.828 -2.148 -14.125 1 93 104 PRO A N 1
ATOM 852 C CA . PRO A 1 104 ? -6.188 -2.512 -13.719 1 93 104 PRO A CA 1
ATOM 853 C C . PRO A 1 104 ? -6.293 -3.955 -13.234 1 93 104 PRO A C 1
ATOM 855 O O . PRO A 1 104 ? -7.258 -4.312 -12.547 1 93 104 PRO A O 1
ATOM 858 N N . LYS A 1 105 ? -5.332 -4.828 -13.492 1 91.12 105 LYS A N 1
ATOM 859 C CA . LYS A 1 105 ? -5.414 -6.234 -13.109 1 91.12 105 LYS A CA 1
ATOM 860 C C . LYS A 1 105 ? -4.309 -6.598 -12.125 1 91.12 105 LYS A C 1
ATOM 862 O O . LYS A 1 105 ? -3.916 -7.762 -12.023 1 91.12 105 LYS A O 1
ATOM 867 N N . SER A 1 106 ? -3.838 -5.641 -11.469 1 93.25 106 SER A N 1
ATOM 868 C CA . SER A 1 106 ? -2.693 -5.832 -10.586 1 93.25 106 SER A CA 1
ATOM 869 C C . SER A 1 106 ? -3.139 -6.035 -9.141 1 93.25 106 SER A C 1
ATOM 871 O O . SER A 1 106 ? -4.066 -5.371 -8.672 1 93.25 106 SER A O 1
ATOM 873 N N . VAL A 1 107 ? -2.398 -6.844 -8.43 1 90.5 107 VAL A N 1
ATOM 874 C CA . VAL A 1 107 ? -2.648 -7.059 -7.008 1 90.5 107 VAL A CA 1
ATOM 875 C C . VAL A 1 107 ? -2.348 -5.781 -6.227 1 90.5 107 VAL A C 1
ATOM 877 O O . VAL A 1 107 ? -2.951 -5.527 -5.184 1 90.5 107 VAL A O 1
ATOM 880 N N . THR A 1 108 ? -1.435 -4.934 -6.723 1 95.44 108 THR A N 1
ATOM 881 C CA . THR A 1 108 ? -1.114 -3.678 -6.055 1 95.44 108 THR A CA 1
ATOM 882 C C . THR A 1 108 ? -2.297 -2.717 -6.117 1 95.44 108 THR A C 1
ATOM 884 O O . THR A 1 108 ? -2.525 -1.943 -5.184 1 95.44 108 THR A O 1
ATOM 887 N N . THR A 1 109 ? -3.014 -2.779 -7.25 1 95.81 109 THR A N 1
ATOM 888 C CA . THR A 1 109 ? -4.211 -1.96 -7.391 1 95.81 109 THR A CA 1
ATOM 889 C C . THR A 1 109 ? -5.277 -2.387 -6.387 1 95.81 109 THR A C 1
ATOM 891 O O . THR A 1 109 ? -5.879 -1.544 -5.715 1 95.81 109 THR A O 1
ATOM 894 N N . ALA A 1 110 ? -5.438 -3.703 -6.301 1 92.5 110 ALA A N 1
ATOM 895 C CA . ALA A 1 110 ? -6.383 -4.227 -5.316 1 92.5 110 ALA A CA 1
ATOM 896 C C . ALA A 1 110 ? -5.973 -3.828 -3.898 1 92.5 110 ALA A C 1
ATOM 898 O O . ALA A 1 110 ? -6.82 -3.459 -3.082 1 92.5 110 ALA A O 1
ATOM 899 N N . TYR A 1 111 ? -4.715 -3.9 -3.662 1 94.06 111 TYR A N 1
ATOM 900 C CA . TYR A 1 111 ? -4.191 -3.551 -2.346 1 94.06 111 TYR A CA 1
ATOM 901 C C . TYR A 1 111 ? -4.48 -2.092 -2.014 1 94.06 111 TYR A C 1
ATOM 903 O O . TYR A 1 111 ? -4.938 -1.778 -0.911 1 94.06 111 TYR A O 1
ATOM 911 N N . MET A 1 112 ? -4.234 -1.205 -2.93 1 95.75 112 MET A N 1
ATOM 912 C CA . MET A 1 112 ? -4.441 0.223 -2.705 1 95.75 112 MET A CA 1
ATOM 913 C C . MET A 1 112 ? -5.918 0.531 -2.482 1 95.75 112 MET A C 1
ATOM 915 O O . MET A 1 112 ? -6.266 1.319 -1.603 1 95.75 112 MET A O 1
ATOM 919 N N . GLY A 1 113 ? -6.754 -0.072 -3.279 1 96.75 113 GLY A N 1
ATOM 920 C CA . GLY A 1 113 ? -8.188 0.12 -3.104 1 96.75 113 GLY A CA 1
ATOM 921 C C . GLY A 1 113 ? -8.688 -0.321 -1.741 1 96.75 113 GLY A C 1
ATOM 922 O O . GLY A 1 113 ? -9.453 0.393 -1.096 1 96.75 113 GLY A O 1
ATOM 923 N N . ARG A 1 114 ? -8.219 -1.456 -1.385 1 95.38 114 ARG A N 1
ATOM 924 C CA . ARG A 1 114 ? -8.578 -2.004 -0.081 1 95.38 114 ARG A CA 1
ATOM 925 C C . ARG A 1 114 ? -8.141 -1.075 1.045 1 95.38 114 ARG A C 1
ATOM 927 O O . ARG A 1 114 ? -8.883 -0.848 1.999 1 95.38 114 ARG A O 1
ATOM 934 N N . GLN A 1 115 ? -6.949 -0.542 0.941 1 95.19 115 GLN A N 1
ATOM 935 C CA . GLN A 1 115 ? -6.445 0.403 1.933 1 95.19 115 GLN A CA 1
ATOM 936 C C . GLN A 1 115 ? -7.273 1.683 1.945 1 95.19 115 GLN A C 1
ATOM 938 O O . GLN A 1 115 ? -7.543 2.242 3.01 1 95.19 115 GLN A O 1
ATOM 943 N N . ALA A 1 116 ? -7.645 2.176 0.793 1 96.69 116 ALA A N 1
ATOM 944 C CA . ALA A 1 116 ? -8.461 3.387 0.706 1 96.69 116 ALA A CA 1
ATOM 945 C C . ALA A 1 116 ? -9.789 3.203 1.427 1 96.69 116 ALA A C 1
ATOM 947 O O . ALA A 1 116 ? -10.242 4.098 2.145 1 96.69 116 ALA A O 1
ATOM 948 N N . ILE A 1 117 ? -10.367 2.027 1.298 1 97.75 117 ILE A N 1
ATOM 949 C CA . ILE A 1 117 ? -11.641 1.746 1.959 1 97.75 117 ILE A CA 1
ATOM 950 C C . ILE A 1 117 ? -11.445 1.756 3.475 1 97.75 117 ILE A C 1
ATOM 952 O O . ILE A 1 117 ? -12.234 2.357 4.203 1 97.75 117 ILE A O 1
ATOM 956 N N . GLU A 1 118 ? -10.43 1.099 3.908 1 96.31 118 GLU A N 1
ATOM 957 C CA . GLU A 1 118 ? -10.133 1.069 5.336 1 96.31 118 GLU A CA 1
ATOM 958 C C . GLU A 1 118 ? -9.977 2.48 5.898 1 96.31 118 GLU A C 1
ATOM 960 O O . GLU A 1 118 ? -10.531 2.799 6.953 1 96.31 118 GLU A O 1
ATOM 965 N N . LEU A 1 119 ? -9.25 3.309 5.195 1 95.94 119 LEU A N 1
ATOM 966 C CA . LEU A 1 119 ? -9.031 4.68 5.637 1 95.94 119 LEU A CA 1
ATOM 967 C C . LEU A 1 119 ? -10.336 5.469 5.645 1 95.94 119 LEU A C 1
ATOM 969 O O . LEU A 1 119 ? -10.555 6.301 6.527 1 95.94 119 LEU A O 1
ATOM 973 N N . GLY A 1 120 ? -11.172 5.195 4.676 1 97.5 120 GLY A N 1
ATOM 974 C CA . GLY A 1 120 ? -12.477 5.832 4.656 1 97.5 120 GLY A CA 1
ATOM 975 C C . GLY A 1 120 ? -13.328 5.496 5.871 1 97.5 120 GLY A C 1
ATOM 976 O O . GLY A 1 120 ? -13.898 6.391 6.5 1 97.5 120 GLY A O 1
ATOM 977 N N . PHE A 1 121 ? -13.352 4.238 6.188 1 97.94 121 PHE A N 1
ATOM 978 C CA . PHE A 1 121 ? -14.07 3.818 7.383 1 97.94 121 PHE A CA 1
ATOM 979 C C . PHE A 1 121 ? -13.5 4.496 8.625 1 97.94 121 PHE A C 1
ATOM 981 O O . PHE A 1 121 ? -14.25 5.027 9.445 1 97.94 121 PHE A O 1
ATOM 988 N N . LYS A 1 122 ? -12.25 4.531 8.75 1 94.75 122 LYS A N 1
ATOM 989 C CA . LYS A 1 122 ? -11.609 5.055 9.945 1 94.75 122 LYS A CA 1
ATOM 990 C C . LYS A 1 122 ? -11.812 6.562 10.07 1 94.75 122 LYS A C 1
ATOM 992 O O . LYS A 1 122 ? -12.039 7.078 11.164 1 94.75 122 LYS A O 1
ATOM 997 N N . TYR A 1 123 ? -11.703 7.211 8.945 1 95 123 TYR A N 1
ATOM 998 C CA . TYR A 1 123 ? -11.992 8.641 8.938 1 95 123 TYR A CA 1
ATOM 999 C C . TYR A 1 123 ? -13.398 8.914 9.461 1 95 123 TYR A C 1
ATOM 1001 O O . TYR A 1 123 ? -13.586 9.734 10.359 1 95 123 TYR A O 1
ATOM 1009 N N . LEU A 1 124 ? -14.367 8.234 8.914 1 97.44 124 LEU A N 1
ATOM 1010 C CA . LEU A 1 124 ? -15.758 8.461 9.289 1 97.44 124 LEU A CA 1
ATOM 1011 C C . LEU A 1 124 ? -16 8.086 10.742 1 97.44 124 LEU A C 1
ATOM 1013 O O . LEU A 1 124 ? -16.734 8.781 11.453 1 97.44 124 LEU A O 1
ATOM 1017 N N . LEU A 1 125 ? -15.383 7.043 11.18 1 96.94 125 LEU A N 1
ATOM 1018 C CA . LEU A 1 125 ? -15.539 6.602 12.555 1 96.94 125 LEU A CA 1
ATOM 1019 C C . LEU A 1 125 ? -14.875 7.57 13.523 1 96.94 125 LEU A C 1
ATOM 1021 O O . LEU A 1 125 ? -15.391 7.82 14.617 1 96.94 125 LEU A O 1
ATOM 1025 N N . LEU A 1 126 ? -13.727 8.078 13.133 1 93.06 126 LEU A N 1
ATOM 1026 C CA . LEU A 1 126 ? -13.062 9.094 13.945 1 93.06 126 LEU A CA 1
ATOM 1027 C C . LEU A 1 126 ? -13.961 10.312 14.141 1 93.06 126 LEU A C 1
ATOM 1029 O O . LEU A 1 126 ? -14 10.898 15.227 1 93.06 126 LEU A O 1
ATOM 1033 N N . ARG A 1 127 ? -14.656 10.672 13.141 1 93.81 127 ARG A N 1
ATOM 1034 C CA . ARG A 1 127 ? -15.578 11.805 13.211 1 93.81 127 ARG A CA 1
ATOM 1035 C C . ARG A 1 127 ? -16.672 11.547 14.234 1 93.81 127 ARG A C 1
ATOM 1037 O O . ARG A 1 127 ? -17.25 12.492 14.789 1 93.81 127 ARG A O 1
ATOM 1044 N N . LYS A 1 128 ? -16.922 10.297 14.547 1 94.94 128 LYS A N 1
ATOM 1045 C CA . LYS A 1 128 ? -17.953 9.922 15.516 1 94.94 128 LYS A CA 1
ATOM 1046 C C . LYS A 1 128 ? -17.328 9.625 16.875 1 94.94 128 LYS A C 1
ATOM 1048 O O . LYS A 1 128 ? -17.969 9.023 17.734 1 94.94 128 LYS A O 1
ATOM 1053 N N . ASP A 1 129 ? -16.156 9.883 17.062 1 90.75 129 ASP A N 1
ATOM 1054 C CA . ASP A 1 129 ? -15.445 9.789 18.344 1 90.75 129 ASP A CA 1
ATOM 1055 C C . ASP A 1 129 ? -15.25 8.336 18.75 1 90.75 129 ASP A C 1
ATOM 1057 O O . ASP A 1 129 ? -15.336 8 19.938 1 90.75 129 ASP A O 1
ATOM 1061 N N . VAL A 1 130 ? -15.125 7.527 17.766 1 91.75 130 VAL A N 1
ATOM 1062 C CA . VAL A 1 130 ? -14.75 6.152 18.078 1 91.75 130 VAL A CA 1
ATOM 1063 C C . VAL A 1 130 ? -13.32 6.121 18.625 1 91.75 130 VAL A C 1
ATOM 1065 O O . VAL A 1 130 ? -12.445 6.832 18.125 1 91.75 130 VAL A O 1
ATOM 1068 N N . SER A 1 131 ? -13.133 5.293 19.547 1 86.5 131 SER A N 1
ATOM 1069 C CA . SER A 1 131 ? -11.844 5.262 20.234 1 86.5 131 SER A CA 1
ATOM 1070 C C . SER A 1 131 ? -10.742 4.723 19.328 1 86.5 131 SER A C 1
ATOM 1072 O O . SER A 1 131 ? -11 3.896 18.453 1 86.5 131 SER A O 1
ATOM 1074 N N . ASP A 1 132 ? -9.57 5.082 19.688 1 81.25 132 ASP A N 1
ATOM 1075 C CA . ASP A 1 132 ? -8.391 4.625 18.938 1 81.25 132 ASP A CA 1
ATOM 1076 C C . ASP A 1 132 ? -8.258 3.105 19 1 81.25 132 ASP A C 1
ATOM 1078 O O . ASP A 1 132 ? -7.836 2.475 18.031 1 81.25 132 ASP A O 1
ATOM 1082 N N . LYS A 1 133 ? -8.547 2.654 20.156 1 83.94 133 LYS A N 1
ATOM 1083 C CA . LYS A 1 133 ? -8.445 1.209 20.328 1 83.94 133 LYS A CA 1
ATOM 1084 C C . LYS A 1 133 ? -9.352 0.469 19.344 1 83.94 133 LYS A C 1
ATOM 1086 O O . LYS A 1 133 ? -8.945 -0.542 18.766 1 83.94 133 LYS A O 1
ATOM 1091 N N . GLU A 1 134 ? -10.539 0.951 19.109 1 87.31 134 GLU A N 1
ATOM 1092 C CA . GLU A 1 134 ? -11.5 0.333 18.188 1 87.31 134 GLU A CA 1
ATOM 1093 C C . GLU A 1 134 ? -11.094 0.549 16.734 1 87.31 134 GLU A C 1
ATOM 1095 O O . GLU A 1 134 ? -11.422 -0.266 15.867 1 87.31 134 GLU A O 1
ATOM 1100 N N . LEU A 1 135 ? -10.375 1.589 16.484 1 88.88 135 LEU A N 1
ATOM 1101 C CA . LEU A 1 135 ? -9.977 1.951 15.133 1 88.88 135 LEU A CA 1
ATOM 1102 C C . LEU A 1 135 ? -8.727 1.192 14.711 1 88.88 135 LEU A C 1
ATOM 1104 O O . LEU A 1 135 ? -8.359 1.201 13.531 1 88.88 135 LEU A O 1
ATOM 1108 N N . ARG A 1 136 ? -8.125 0.454 15.609 1 85.5 136 ARG A N 1
ATOM 1109 C CA . ARG A 1 136 ? -6.855 -0.203 15.328 1 85.5 136 ARG A CA 1
ATOM 1110 C C . ARG A 1 136 ? -7.055 -1.45 14.477 1 85.5 136 ARG A C 1
ATOM 1112 O O . ARG A 1 136 ? -6.117 -1.936 13.844 1 85.5 136 ARG A O 1
ATOM 1119 N N . THR A 1 137 ? -8.211 -1.927 14.398 1 88.38 137 THR A N 1
ATOM 1120 C CA . THR A 1 137 ? -8.461 -3.115 13.586 1 88.38 137 THR A CA 1
ATOM 1121 C C . THR A 1 137 ? -8.258 -2.814 12.102 1 88.38 137 THR A C 1
ATOM 1123 O O . THR A 1 137 ? -8.523 -1.697 11.656 1 88.38 137 THR A O 1
ATOM 1126 N N . HIS A 1 138 ? -7.785 -3.781 11.383 1 89.62 138 HIS A N 1
ATOM 1127 C CA . HIS A 1 138 ? -7.645 -3.682 9.93 1 89.62 138 HIS A CA 1
ATOM 1128 C C . HIS A 1 138 ? -8.734 -4.465 9.211 1 89.62 138 HIS A C 1
ATOM 1130 O O . HIS A 1 138 ? -8.781 -4.5 7.984 1 89.62 138 HIS A O 1
ATOM 1136 N N . ASN A 1 139 ? -9.578 -5.109 9.961 1 91.12 139 ASN A N 1
ATOM 1137 C CA . ASN A 1 139 ? -10.648 -5.93 9.391 1 91.12 139 ASN A CA 1
ATOM 1138 C C . ASN A 1 139 ? -11.781 -5.07 8.836 1 91.12 139 ASN A C 1
ATOM 1140 O O . ASN A 1 139 ? -12.453 -4.363 9.586 1 91.12 139 ASN A O 1
ATOM 1144 N N . LEU A 1 140 ? -12.008 -5.195 7.543 1 94.62 140 LEU A N 1
ATOM 1145 C CA . LEU A 1 140 ? -12.984 -4.336 6.887 1 94.62 140 LEU A CA 1
ATOM 1146 C C . LEU A 1 140 ? -14.391 -4.617 7.402 1 94.62 140 LEU A C 1
ATOM 1148 O O . LEU A 1 140 ? -15.203 -3.697 7.527 1 94.62 140 LEU A O 1
ATOM 1152 N N . LYS A 1 141 ? -14.672 -5.855 7.684 1 93.75 141 LYS A N 1
ATOM 1153 C CA . LYS A 1 141 ? -15.992 -6.191 8.211 1 93.75 141 LYS A CA 1
ATOM 1154 C C . LYS A 1 141 ? -16.234 -5.531 9.562 1 93.75 141 LYS A C 1
ATOM 1156 O O . LYS A 1 141 ? -17.297 -4.961 9.805 1 93.75 141 LYS A O 1
ATOM 1161 N N . GLU A 1 142 ? -15.297 -5.641 10.422 1 94.38 142 GLU A N 1
ATOM 1162 C CA . GLU A 1 142 ? -15.414 -5.031 11.742 1 94.38 142 GLU A CA 1
ATOM 1163 C C . GLU A 1 142 ? -15.602 -3.521 11.641 1 94.38 142 GL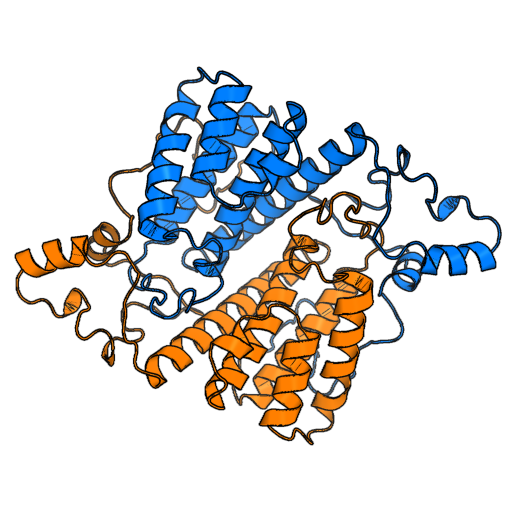U A C 1
ATOM 1165 O O . GLU A 1 142 ? -16.438 -2.947 12.344 1 94.38 142 GLU A O 1
ATOM 1170 N N . LEU A 1 143 ? -14.867 -2.924 10.766 1 96.44 143 LEU A N 1
ATOM 1171 C CA . LEU A 1 143 ? -14.969 -1.481 10.578 1 96.44 143 LEU A CA 1
ATOM 1172 C C . LEU A 1 143 ? -16.328 -1.104 10 1 96.44 143 LEU A C 1
ATOM 1174 O O . LEU A 1 143 ? -16.953 -0.13 10.438 1 96.44 143 LEU A O 1
ATOM 1178 N N . ALA A 1 144 ? -16.766 -1.843 9.023 1 96.94 144 ALA A N 1
ATOM 1179 C CA . ALA A 1 144 ? -18.078 -1.589 8.422 1 96.94 144 ALA A CA 1
ATOM 1180 C C . ALA A 1 144 ? -19.188 -1.725 9.453 1 96.94 144 ALA A C 1
ATOM 1182 O O . ALA A 1 144 ? -20.062 -0.858 9.555 1 96.94 144 ALA A O 1
ATOM 1183 N N . ASP A 1 145 ? -19.141 -2.777 10.234 1 96.19 145 ASP A N 1
ATOM 1184 C CA . ASP A 1 145 ? -20.141 -2.99 11.266 1 96.19 145 ASP A CA 1
ATOM 1185 C C . ASP A 1 145 ? -20.172 -1.832 12.266 1 96.19 145 ASP A C 1
ATOM 1187 O O . ASP A 1 145 ? -21.234 -1.347 12.641 1 96.19 145 ASP A O 1
ATOM 1191 N N . LEU A 1 146 ? -19.016 -1.489 12.664 1 97.06 146 LEU A N 1
ATOM 1192 C CA . LEU A 1 146 ? -18.891 -0.386 13.609 1 97.06 146 LEU A CA 1
ATOM 1193 C C . LEU A 1 146 ? -19.484 0.896 13.031 1 97.06 146 LEU A C 1
ATOM 1195 O O . LEU A 1 146 ? -20.172 1.646 13.727 1 97.06 146 LEU A O 1
ATOM 1199 N N . MET A 1 147 ? -19.188 1.153 11.781 1 97.38 147 MET A N 1
ATOM 1200 C CA . MET A 1 147 ? -19.719 2.34 11.117 1 97.38 147 MET A CA 1
ATOM 1201 C C . MET A 1 147 ? -21.25 2.316 11.094 1 97.38 147 MET A C 1
ATOM 1203 O O . MET A 1 147 ? -21.891 3.334 11.359 1 97.38 147 MET A O 1
ATOM 1207 N N . TRP A 1 148 ? -21.766 1.186 10.766 1 96.69 148 TRP A N 1
ATOM 1208 C CA . TRP A 1 148 ? -23.203 1.065 10.68 1 96.69 148 TRP A CA 1
ATOM 1209 C C . TRP A 1 148 ? -23.859 1.32 12.039 1 96.69 148 TRP A C 1
ATOM 1211 O O . TRP A 1 148 ? -24.891 1.979 12.125 1 96.69 148 TRP A O 1
ATOM 1221 N N . VAL A 1 149 ? -23.25 0.809 13 1 95 149 VAL A N 1
ATOM 1222 C CA . VAL A 1 149 ? -23.766 0.995 14.352 1 95 149 VAL A CA 1
ATOM 1223 C C . VAL A 1 149 ? -23.641 2.461 14.758 1 95 149 VAL A C 1
ATOM 1225 O O . VAL A 1 149 ? -24.594 3.062 15.25 1 95 149 VAL A O 1
ATOM 1228 N N . LYS A 1 150 ? -22.547 3.084 14.531 1 96.81 150 LYS A N 1
ATOM 1229 C CA . LYS A 1 150 ? -22.266 4.43 15.016 1 96.81 150 LYS A CA 1
ATOM 1230 C C . LYS A 1 150 ? -23.047 5.477 14.242 1 96.81 150 LYS A C 1
ATOM 1232 O O . LYS A 1 150 ? -23.438 6.508 14.797 1 96.81 150 LYS A O 1
ATOM 1237 N N . TYR A 1 151 ? -23.297 5.246 13.008 1 96.94 151 TYR A N 1
ATOM 1238 C CA . TYR A 1 151 ? -23.984 6.227 12.172 1 96.94 151 TYR A CA 1
ATOM 1239 C C . TYR A 1 151 ? -25.453 5.863 11.992 1 96.94 151 TYR A C 1
ATOM 1241 O O . TYR A 1 151 ? -26.234 6.641 11.43 1 96.94 151 TYR A O 1
ATOM 1249 N N . SER A 1 152 ? -25.859 4.703 12.453 1 95.56 152 SER A N 1
ATOM 1250 C CA . SER A 1 152 ? -27.219 4.25 12.195 1 95.56 152 SER A CA 1
ATOM 1251 C C . SER A 1 152 ? -27.609 4.445 10.734 1 95.56 152 SER A C 1
ATOM 1253 O O . SER A 1 152 ? -28.609 5.082 10.43 1 95.56 152 SER A O 1
ATOM 1255 N N . ILE A 1 153 ? -26.828 3.939 9.852 1 95.31 153 ILE A N 1
ATOM 1256 C CA . ILE A 1 153 ? -26.922 4.191 8.422 1 95.31 153 ILE A CA 1
ATOM 1257 C C . ILE A 1 153 ? -28.203 3.58 7.867 1 95.31 153 ILE A C 1
ATOM 1259 O O . ILE A 1 153 ? -28.422 2.373 7.992 1 95.31 153 ILE A O 1
ATOM 1263 N N . GLU A 1 154 ? -29.016 4.391 7.203 1 92.81 154 GLU A N 1
ATOM 1264 C CA . GLU A 1 154 ? -30.281 3.963 6.602 1 92.81 154 GLU A CA 1
ATOM 1265 C C . GLU A 1 154 ? -30.297 4.211 5.098 1 92.81 154 GLU A C 1
ATOM 1267 O O . GLU A 1 154 ? -31.203 3.764 4.395 1 92.81 154 GLU A O 1
ATOM 1272 N N . GLU A 1 155 ? -29.297 4.855 4.57 1 93.38 155 GLU A N 1
ATOM 1273 C CA . GLU A 1 155 ? -29.219 5.133 3.139 1 93.38 155 GLU A CA 1
ATOM 1274 C C . GLU A 1 155 ? -29.172 3.84 2.326 1 93.38 155 GLU A C 1
ATOM 1276 O O . GLU A 1 155 ? -28.297 3.002 2.525 1 93.38 155 GLU A O 1
ATOM 1281 N N . PRO A 1 156 ? -30.062 3.729 1.437 1 93.69 156 PRO A N 1
ATOM 1282 C CA . PRO A 1 156 ? -30.141 2.471 0.691 1 93.69 156 PRO A CA 1
ATOM 1283 C C . PRO A 1 156 ? -28.891 2.182 -0.124 1 93.69 156 PRO A C 1
ATOM 1285 O O . PRO A 1 156 ? -28.484 1.023 -0.255 1 93.69 156 PRO A O 1
ATOM 1288 N N . TYR A 1 157 ? -28.266 3.209 -0.65 1 94 157 TYR A N 1
ATOM 1289 C CA . TYR A 1 157 ? -27.109 2.994 -1.517 1 94 157 TYR A CA 1
ATOM 1290 C C . TYR A 1 157 ? -25.922 2.475 -0.72 1 94 157 TYR A C 1
ATOM 1292 O O . TYR A 1 157 ? -24.938 2.006 -1.298 1 94 157 TYR A O 1
ATOM 1300 N N . MET A 1 158 ? -25.984 2.488 0.604 1 95.19 158 MET A N 1
ATOM 1301 C CA . MET A 1 158 ? -24.922 2.018 1.471 1 95.19 158 MET A CA 1
ATOM 1302 C C . MET A 1 158 ? -25.141 0.568 1.885 1 95.19 158 MET A C 1
ATOM 1304 O O . MET A 1 158 ? -24.266 -0.058 2.479 1 95.19 158 MET A O 1
ATOM 1308 N N . GLY A 1 159 ? -26.25 0.033 1.639 1 90.75 159 GLY A N 1
ATOM 1309 C CA . GLY A 1 159 ? -26.766 -1.159 2.297 1 90.75 159 GLY A CA 1
ATOM 1310 C C . GLY A 1 159 ? -25.922 -2.393 2.031 1 90.75 159 GLY A C 1
ATOM 1311 O O . GLY A 1 159 ? -25.859 -3.301 2.865 1 90.75 159 GLY A O 1
ATOM 1312 N N . GLU A 1 160 ? -25.266 -2.541 0.896 1 90.31 160 GLU A N 1
ATOM 1313 C CA . GLU A 1 160 ? -24.578 -3.771 0.522 1 90.31 160 GLU A CA 1
ATOM 1314 C C . GLU A 1 160 ? -23.141 -3.764 1.018 1 90.31 160 GLU A C 1
ATOM 1316 O O . GLU A 1 160 ? -22.438 -4.781 0.941 1 90.31 160 GLU A O 1
ATOM 1321 N N . ILE A 1 161 ? -22.688 -2.686 1.604 1 95.69 161 ILE A N 1
ATOM 1322 C CA . ILE A 1 161 ? -21.266 -2.523 1.92 1 95.69 161 ILE A CA 1
ATOM 1323 C C . ILE A 1 161 ? -20.875 -3.504 3.021 1 95.69 161 ILE A C 1
ATOM 1325 O O . ILE A 1 161 ? -19.875 -4.219 2.895 1 95.69 161 ILE A O 1
ATOM 1329 N N . PRO A 1 162 ? -21.625 -3.682 4.141 1 94.25 162 PRO A N 1
ATOM 1330 C CA . PRO A 1 162 ? -21.219 -4.645 5.172 1 94.25 162 PRO A CA 1
ATOM 1331 C C . PRO A 1 162 ? -21.172 -6.078 4.648 1 94.25 162 PRO A C 1
ATOM 1333 O O . PRO A 1 162 ? -20.25 -6.832 4.996 1 94.25 162 PRO A O 1
ATOM 1336 N N . ASP A 1 163 ? -22.125 -6.41 3.826 1 89.62 163 ASP A N 1
ATOM 1337 C CA . ASP A 1 163 ? -22.141 -7.754 3.256 1 89.62 163 ASP A CA 1
ATOM 1338 C C . ASP A 1 163 ? -20.922 -7.98 2.357 1 89.62 163 ASP A C 1
ATOM 1340 O O . ASP A 1 163 ? -20.297 -9.047 2.396 1 89.62 163 ASP A O 1
ATOM 1344 N N . PHE A 1 164 ? -20.609 -7.035 1.556 1 90.81 164 PHE A N 1
ATOM 1345 C CA . PHE A 1 164 ? -19.422 -7.141 0.717 1 90.81 164 PHE A CA 1
ATOM 1346 C C . PHE A 1 164 ? -18.172 -7.309 1.569 1 90.81 164 PHE A C 1
ATOM 1348 O O . PHE A 1 164 ? -17.344 -8.188 1.309 1 90.81 164 PHE A O 1
ATOM 1355 N N . CYS A 1 165 ? -18.031 -6.465 2.557 1 92.69 165 CYS A N 1
ATOM 1356 C CA . CYS A 1 165 ? -16.859 -6.516 3.424 1 92.69 165 CYS A CA 1
ATOM 1357 C C . CYS A 1 165 ? -16.766 -7.863 4.133 1 92.69 165 CYS A C 1
ATOM 1359 O O . CYS A 1 165 ? -15.664 -8.398 4.316 1 92.69 165 CYS A O 1
ATOM 1361 N N . ASN A 1 166 ? -17.875 -8.375 4.508 1 87.81 166 ASN A N 1
ATOM 1362 C CA . ASN A 1 166 ? -17.906 -9.703 5.121 1 87.81 166 ASN A CA 1
ATOM 1363 C C . ASN A 1 166 ? -17.406 -10.773 4.168 1 87.81 166 ASN A C 1
ATOM 1365 O O . ASN A 1 166 ? -16.562 -11.602 4.539 1 87.81 166 ASN A O 1
ATOM 1369 N N . CYS A 1 167 ? -17.922 -10.758 2.996 1 83.25 167 CYS A N 1
ATOM 1370 C CA . CYS A 1 167 ? -17.516 -11.734 1.992 1 83.25 167 CYS A CA 1
ATOM 1371 C C . CYS A 1 167 ? -16.047 -11.57 1.643 1 83.25 167 CYS A C 1
ATOM 1373 O O . CYS A 1 167 ? -15.312 -12.555 1.556 1 83.25 167 CYS A O 1
ATOM 1375 N N . TYR A 1 168 ? -15.633 -10.359 1.444 1 84.19 168 TYR A N 1
ATOM 1376 C CA . TYR A 1 168 ? -14.234 -10.07 1.119 1 84.19 168 TYR A CA 1
ATOM 1377 C C . TYR A 1 168 ? -13.305 -10.586 2.209 1 84.19 168 TYR A C 1
ATOM 1379 O O . TYR A 1 168 ? -12.328 -11.281 1.923 1 84.19 168 TYR A O 1
ATOM 1387 N N . SER A 1 169 ? -13.609 -10.273 3.461 1 83.06 169 SER A N 1
ATOM 1388 C CA . SER A 1 169 ? -12.766 -10.641 4.594 1 83.06 169 SER A CA 1
ATOM 1389 C C . SER A 1 169 ? -12.719 -12.156 4.781 1 83.06 169 SER A C 1
ATOM 1391 O O . SER A 1 169 ? -11.664 -12.703 5.117 1 83.06 169 SER A O 1
ATOM 1393 N N . LYS A 1 170 ? -13.742 -12.781 4.555 1 76.69 170 LYS A N 1
ATOM 1394 C CA . LYS A 1 170 ? -13.828 -14.219 4.797 1 76.69 170 LYS A CA 1
ATOM 1395 C C . LYS A 1 170 ? -13.258 -15.008 3.621 1 76.69 170 LYS A C 1
ATOM 1397 O O . LYS A 1 170 ? -12.539 -15.984 3.816 1 76.69 170 LYS A O 1
ATOM 1402 N N . MET A 1 171 ? -13.578 -14.523 2.447 1 73.5 171 MET A N 1
ATOM 1403 C CA . MET A 1 171 ? -13.336 -15.383 1.289 1 73.5 171 MET A CA 1
ATOM 1404 C C . MET A 1 171 ? -12.031 -15.008 0.596 1 73.5 171 MET A C 1
ATOM 1406 O O . MET A 1 171 ? -11.453 -15.82 -0.127 1 73.5 171 MET A O 1
ATOM 1410 N N . LEU A 1 172 ? -11.57 -13.844 0.738 1 78.06 172 LEU A N 1
ATOM 1411 C CA . LEU A 1 172 ? -10.359 -13.422 0.045 1 78.06 172 LEU A CA 1
ATOM 1412 C C . LEU A 1 172 ? -9.211 -13.234 1.028 1 78.06 172 LEU A C 1
ATOM 1414 O O . LEU A 1 172 ? -8.242 -14 1.011 1 78.06 172 LEU A O 1
ATOM 1418 N N . GLU A 1 173 ? -9.367 -12.367 1.934 1 76.25 173 GLU A N 1
ATOM 1419 C CA . GLU A 1 173 ? -8.258 -12.031 2.828 1 76.25 173 GLU A CA 1
ATOM 1420 C C . GLU A 1 173 ? -8.062 -13.109 3.891 1 76.25 173 GLU A C 1
ATOM 1422 O O . GLU A 1 173 ? -6.941 -13.367 4.324 1 76.25 173 GLU A O 1
ATOM 1427 N N . GLY A 1 174 ? -9.141 -13.82 4.219 1 70.06 174 GLY A N 1
ATOM 1428 C CA . GLY A 1 174 ? -9.039 -14.82 5.266 1 70.06 174 GLY A CA 1
ATOM 1429 C C . GLY A 1 174 ? -8.398 -14.289 6.539 1 70.06 174 GLY A C 1
ATOM 1430 O O . GLY A 1 174 ? -7.52 -14.938 7.113 1 70.06 174 GLY A O 1
ATOM 1431 N N . ASP A 1 175 ? -8.602 -13.133 6.957 1 64.5 175 ASP A N 1
ATOM 1432 C CA . ASP A 1 175 ? -8.102 -12.477 8.156 1 64.5 175 ASP A CA 1
ATOM 1433 C C . ASP A 1 175 ? -6.672 -11.969 7.953 1 64.5 175 ASP A C 1
ATOM 1435 O O . ASP A 1 175 ? -6.012 -11.555 8.906 1 64.5 175 ASP A O 1
ATOM 1439 N N . ASN A 1 176 ? -6.285 -12.062 6.742 1 72.12 176 ASN A N 1
ATOM 1440 C CA . ASN A 1 176 ? -4.965 -11.523 6.422 1 72.12 176 ASN A CA 1
ATOM 1441 C C . ASN A 1 176 ? -5.062 -10.195 5.68 1 72.12 176 ASN A C 1
ATOM 1443 O O . ASN A 1 176 ? -5.242 -10.172 4.461 1 72.12 176 ASN A O 1
ATOM 1447 N N . VAL A 1 177 ? -4.77 -9.242 6.316 1 73.19 177 VAL A N 1
ATOM 1448 C CA . VAL A 1 177 ? -4.91 -7.895 5.77 1 73.19 177 VAL A CA 1
ATOM 1449 C C . VAL A 1 177 ? -3.818 -7.641 4.734 1 73.19 177 VAL A C 1
ATOM 1451 O O . VAL A 1 177 ? -3.953 -6.758 3.885 1 73.19 177 VAL A O 1
ATOM 1454 N N . GLU A 1 178 ? -2.791 -8.484 4.75 1 74.94 178 GLU A N 1
ATOM 1455 C CA . GLU A 1 178 ? -1.653 -8.305 3.854 1 74.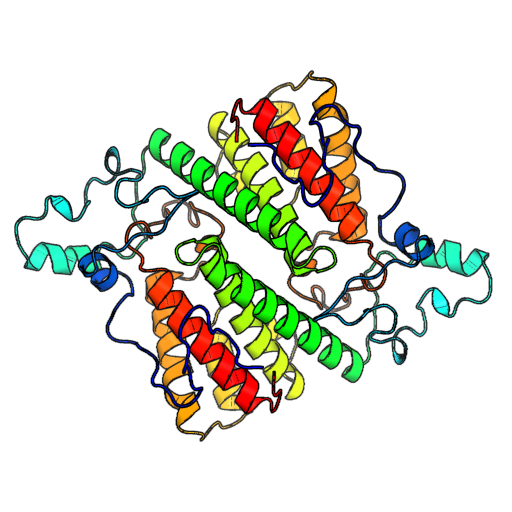94 178 GLU A CA 1
ATOM 1456 C C . GLU A 1 178 ? -1.763 -9.211 2.631 1 74.94 178 GLU A C 1
ATOM 1458 O O . GLU A 1 178 ? -0.797 -9.375 1.884 1 74.94 178 GLU A O 1
ATOM 1463 N N . TYR A 1 179 ? -2.938 -9.695 2.383 1 75.75 179 TYR A N 1
ATOM 1464 C CA . TYR A 1 179 ? -3.182 -10.703 1.354 1 75.75 179 TYR A CA 1
ATOM 1465 C C . TYR A 1 179 ? -2.635 -10.25 0.006 1 75.75 179 TYR A C 1
ATOM 1467 O O . TYR A 1 179 ? -2.027 -11.039 -0.722 1 75.75 179 TYR A O 1
ATOM 1475 N N . PHE A 1 180 ? -2.744 -9.008 -0.306 1 84.62 180 PHE A N 1
ATOM 1476 C CA . PHE A 1 180 ? -2.316 -8.516 -1.61 1 84.62 180 PHE A CA 1
ATOM 1477 C C . PHE A 1 180 ? -0.907 -7.938 -1.537 1 84.62 180 PHE A C 1
ATOM 1479 O O . PHE A 1 180 ? -0.375 -7.453 -2.537 1 84.62 180 PHE A O 1
ATOM 1486 N N . ARG A 1 181 ? -0.394 -7.98 -0.434 1 85.5 181 ARG A N 1
ATOM 1487 C CA . ARG A 1 181 ? 0.96 -7.461 -0.272 1 85.5 181 ARG A CA 1
ATOM 1488 C C . ARG A 1 181 ? 1.971 -8.594 -0.136 1 85.5 181 ARG A C 1
ATOM 1490 O O . ARG A 1 181 ? 3.115 -8.469 -0.576 1 85.5 181 ARG A O 1
ATOM 1497 N N . TYR A 1 182 ? 1.449 -9.625 0.523 1 78.62 182 TYR A N 1
ATOM 1498 C CA . TYR A 1 182 ? 2.332 -10.766 0.754 1 78.62 182 TYR A CA 1
ATOM 1499 C C . TYR A 1 182 ? 1.741 -12.039 0.166 1 78.62 182 TYR A C 1
ATOM 1501 O O . TYR A 1 182 ? 0.635 -12.445 0.53 1 78.62 182 TYR A O 1
ATOM 1509 N N . PRO A 1 183 ? 2.549 -12.617 -0.738 1 72.75 183 PRO A N 1
ATOM 1510 C CA . PRO A 1 183 ? 1.998 -13.836 -1.34 1 72.75 183 PRO A CA 1
ATOM 1511 C C . PRO A 1 183 ? 1.88 -14.984 -0.343 1 72.75 183 PRO A C 1
ATOM 1513 O O . PRO A 1 183 ? 1.142 -15.945 -0.584 1 72.75 183 PRO A O 1
ATOM 1516 N N . GLU A 1 184 ? 2.648 -14.953 0.777 1 68.5 184 GLU A N 1
ATOM 1517 C CA . GLU A 1 184 ? 2.6 -15.961 1.826 1 68.5 184 GLU A CA 1
ATOM 1518 C C . GLU A 1 184 ? 2.227 -15.344 3.172 1 68.5 184 GLU A C 1
ATOM 1520 O O . GLU A 1 184 ? 3.029 -14.633 3.775 1 68.5 184 GLU A O 1
ATOM 1525 N N . TYR A 1 185 ? 1.065 -15.445 3.605 1 59.91 185 TYR A N 1
ATOM 1526 C CA . TYR A 1 185 ? 0.638 -14.664 4.758 1 59.91 185 TYR A CA 1
ATOM 1527 C C . TYR A 1 185 ? 0.347 -15.562 5.953 1 59.91 185 TYR A C 1
ATOM 1529 O O . TYR A 1 185 ? 0.155 -15.078 7.07 1 59.91 185 TYR A O 1
ATOM 1537 N N . SER A 1 186 ? 0.228 -16.672 5.754 1 57.97 186 SER A N 1
ATOM 1538 C CA . SER A 1 186 ? 0.2 -17.625 6.859 1 57.97 186 SER A CA 1
ATOM 1539 C C . SER A 1 186 ? 0.988 -18.891 6.52 1 57.97 186 SER A C 1
ATOM 1541 O O . SER A 1 186 ? 1.269 -19.156 5.348 1 57.97 186 SER A O 1
ATOM 1543 N N . ARG A 1 187 ? 1.612 -19.484 7.551 1 56.72 187 ARG A N 1
ATOM 1544 C CA . ARG A 1 187 ? 2.488 -20.641 7.441 1 56.72 187 ARG A CA 1
ATOM 1545 C C . ARG A 1 187 ? 1.966 -21.625 6.402 1 56.72 187 ARG A 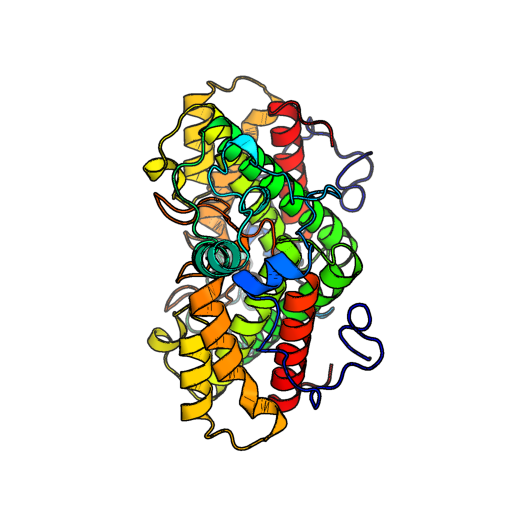C 1
ATOM 1547 O O . ARG A 1 187 ? 2.748 -22.266 5.699 1 56.72 187 ARG A O 1
ATOM 1554 N N . LYS A 1 188 ? 0.828 -21.547 6.23 1 55.91 188 LYS A N 1
ATOM 1555 C CA . LYS A 1 188 ? 0.362 -22.656 5.402 1 55.91 188 LYS A CA 1
ATOM 1556 C C . LYS A 1 188 ? -0.486 -22.156 4.234 1 55.91 188 LYS A C 1
ATOM 1558 O O . LYS A 1 188 ? -1.013 -22.953 3.457 1 55.91 188 LYS A O 1
ATOM 1563 N N . ARG A 1 189 ? -0.439 -20.844 4.18 1 61.66 189 ARG A N 1
ATOM 1564 C CA . ARG A 1 189 ? -1.373 -20.344 3.17 1 61.66 189 ARG A CA 1
ATOM 1565 C C . ARG A 1 189 ? -0.697 -19.359 2.234 1 61.66 189 ARG A C 1
ATOM 1567 O O . ARG A 1 189 ? 0.086 -18.516 2.678 1 61.66 189 ARG A O 1
ATOM 1574 N N . TYR A 1 190 ? -0.896 -19.609 0.986 1 63.44 190 TYR A N 1
ATOM 1575 C CA . TYR A 1 190 ? -0.306 -18.781 -0.064 1 63.44 190 TYR A CA 1
ATOM 1576 C C . TYR A 1 190 ? -1.386 -18.125 -0.911 1 63.44 190 TYR A C 1
ATOM 1578 O O . TYR A 1 190 ? -2.553 -18.531 -0.864 1 63.44 190 TYR A O 1
ATOM 1586 N N . PHE A 1 191 ? -0.825 -17.031 -1.515 1 62.69 191 PHE A N 1
ATOM 1587 C CA . PHE A 1 191 ? -1.708 -16.328 -2.434 1 62.69 191 PHE A CA 1
ATOM 1588 C C . PHE A 1 191 ? -2.307 -17.281 -3.457 1 62.69 191 PHE A C 1
ATOM 1590 O O . PHE A 1 191 ? -1.576 -17.969 -4.184 1 62.69 191 PHE A O 1
ATOM 1597 N N . ALA A 1 192 ? -3.506 -17.453 -3.293 1 58.94 192 ALA A N 1
ATOM 1598 C CA . ALA A 1 192 ? -4.234 -18.328 -4.215 1 58.94 192 ALA A CA 1
ATOM 1599 C C . ALA A 1 192 ? -5.043 -17.516 -5.219 1 58.94 192 ALA A C 1
ATOM 1601 O O . ALA A 1 192 ? -5.91 -18.047 -5.906 1 58.94 192 ALA A O 1
ATOM 1602 N N . GLY A 1 193 ? -4.637 -16.312 -5.297 1 60.03 193 GLY A N 1
ATOM 1603 C CA . GLY A 1 193 ? -5.445 -15.414 -6.102 1 60.03 193 GLY A CA 1
ATOM 1604 C C . GLY A 1 193 ? -5.121 -15.484 -7.582 1 60.03 193 GLY A C 1
ATOM 1605 O O . GLY A 1 193 ? -5.355 -14.523 -8.32 1 60.03 193 GLY A O 1
ATOM 1606 N N . ASN A 1 194 ? -4.539 -16.531 -7.934 1 65.94 194 ASN A N 1
ATOM 1607 C CA . ASN A 1 194 ? -4.145 -16.609 -9.336 1 65.94 194 ASN A CA 1
ATOM 1608 C C . ASN A 1 194 ? -5.359 -16.703 -10.258 1 65.94 194 ASN A C 1
ATOM 1610 O O . ASN A 1 194 ? -5.223 -16.656 -11.477 1 65.94 194 ASN A O 1
ATOM 1614 N N . ARG A 1 195 ? -6.492 -16.656 -9.586 1 65.5 195 ARG A N 1
ATOM 1615 C CA . ARG A 1 195 ? -7.723 -16.656 -10.367 1 65.5 195 ARG A CA 1
ATOM 1616 C C . ARG A 1 195 ? -8.656 -15.531 -9.922 1 65.5 195 ARG A C 1
ATOM 1618 O O . ARG A 1 195 ? -9.852 -15.555 -10.211 1 65.5 195 ARG A O 1
ATOM 1625 N N . LEU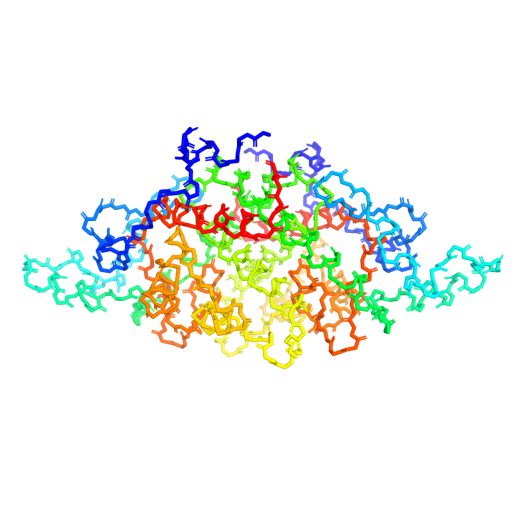 A 1 196 ? -8.078 -14.664 -9.344 1 77.06 196 LEU A N 1
ATOM 1626 C CA . LEU A 1 196 ? -8.875 -13.547 -8.844 1 77.06 196 LEU A CA 1
ATOM 1627 C C . LEU A 1 196 ? -9.086 -12.5 -9.93 1 77.06 196 LEU A C 1
ATOM 1629 O O . LEU A 1 196 ? -8.148 -12.148 -10.648 1 77.06 196 LEU A O 1
ATOM 1633 N N . ASP A 1 197 ? -10.32 -12.125 -10.062 1 81.19 197 ASP A N 1
ATOM 1634 C CA . ASP A 1 197 ? -10.641 -11.016 -10.953 1 81.19 197 ASP A CA 1
ATOM 1635 C C . ASP A 1 197 ? -10.406 -9.672 -10.266 1 81.19 197 ASP A C 1
ATOM 1637 O O . ASP A 1 197 ? -11.305 -9.141 -9.609 1 81.19 197 ASP A O 1
ATOM 1641 N N . ILE A 1 198 ? -9.25 -9.125 -10.484 1 86.88 198 ILE A N 1
ATOM 1642 C CA . ILE A 1 198 ? -8.867 -7.887 -9.82 1 86.88 198 ILE A CA 1
ATOM 1643 C C . ILE A 1 198 ? -9.727 -6.73 -10.328 1 86.88 198 ILE A C 1
ATOM 1645 O O . ILE A 1 198 ? -10.055 -5.816 -9.578 1 86.88 198 ILE A O 1
ATOM 1649 N N . GLU A 1 199 ? -10.117 -6.766 -11.594 1 86.81 199 GLU A N 1
ATOM 1650 C CA . GLU A 1 199 ? -10.953 -5.703 -12.133 1 86.81 199 GLU A CA 1
ATOM 1651 C C . GLU A 1 199 ? -12.32 -5.68 -11.461 1 86.81 199 GLU A C 1
ATOM 1653 O O . GLU A 1 199 ? -12.867 -4.605 -11.195 1 86.81 199 GLU A O 1
ATOM 1658 N N . TRP A 1 200 ? -12.812 -6.812 -11.281 1 86.06 200 TRP A N 1
ATOM 1659 C CA . TRP A 1 200 ? -14.07 -6.91 -10.547 1 86.06 200 TRP A CA 1
ATOM 1660 C C . TRP A 1 200 ? -13.922 -6.34 -9.141 1 86.06 200 TRP A C 1
ATOM 1662 O O . TRP A 1 200 ? -14.797 -5.602 -8.672 1 86.06 200 TRP A O 1
ATOM 1672 N N . LEU A 1 201 ? -12.852 -6.742 -8.469 1 88.88 201 LEU A N 1
ATOM 1673 C CA . LEU A 1 201 ? -12.586 -6.219 -7.129 1 88.88 201 LEU A CA 1
ATOM 1674 C C . LEU A 1 201 ? -12.477 -4.699 -7.152 1 88.88 201 LEU A C 1
ATOM 1676 O O . LEU A 1 201 ? -13.07 -4.016 -6.32 1 88.88 201 LEU A O 1
ATOM 1680 N N . SER A 1 202 ? -11.734 -4.238 -8.125 1 92.12 202 SER A N 1
ATOM 1681 C CA . SER A 1 202 ? -11.516 -2.799 -8.242 1 92.12 202 SER A CA 1
ATOM 1682 C C . SER A 1 202 ? -12.82 -2.061 -8.508 1 92.12 202 SER A C 1
ATOM 1684 O O . SER A 1 202 ? -13.031 -0.956 -8.008 1 92.12 202 SER A O 1
ATOM 1686 N N . TYR A 1 203 ? -13.656 -2.66 -9.297 1 91.88 203 TYR A N 1
ATOM 1687 C CA . TYR A 1 203 ? -14.969 -2.074 -9.562 1 91.88 203 TYR A CA 1
ATOM 1688 C C . TYR A 1 203 ? -15.758 -1.906 -8.266 1 91.88 203 TYR A C 1
ATOM 1690 O O . TYR A 1 203 ? -16.281 -0.826 -7.992 1 91.88 203 TYR A O 1
ATOM 1698 N N . ASN A 1 204 ? -15.789 -2.92 -7.504 1 92.88 204 ASN A N 1
ATOM 1699 C CA . ASN A 1 204 ? -16.531 -2.863 -6.254 1 92.88 204 ASN A CA 1
ATOM 1700 C C . ASN A 1 204 ? -15.867 -1.931 -5.246 1 92.88 204 ASN A C 1
ATOM 1702 O O . ASN A 1 204 ? -16.547 -1.21 -4.516 1 92.88 204 ASN A O 1
ATOM 1706 N N . PHE A 1 205 ? -14.547 -1.959 -5.18 1 96 205 PHE A N 1
ATOM 1707 C CA . PHE A 1 205 ? -13.828 -1.033 -4.309 1 96 205 PHE A CA 1
ATOM 1708 C C . PHE A 1 205 ? -14.141 0.411 -4.688 1 96 205 PHE A C 1
ATOM 1710 O O . PHE A 1 205 ? -14.375 1.249 -3.812 1 96 205 PHE A O 1
ATOM 1717 N N . ALA A 1 206 ? -14.125 0.665 -5.988 1 95.94 206 ALA A N 1
ATOM 1718 C CA . ALA A 1 206 ? -14.438 2.01 -6.465 1 95.94 206 ALA A CA 1
ATOM 1719 C C . ALA A 1 206 ? -15.844 2.426 -6.055 1 95.94 206 ALA A C 1
ATOM 1721 O O . ALA A 1 206 ? -16.062 3.561 -5.621 1 95.94 206 ALA A O 1
ATOM 1722 N N . LEU A 1 207 ? -16.703 1.537 -6.164 1 95.56 207 LEU A N 1
ATOM 1723 C CA . LEU A 1 207 ? -18.094 1.819 -5.793 1 95.56 207 LEU A CA 1
ATOM 1724 C C . LEU A 1 207 ? -18.219 2.098 -4.301 1 95.56 207 LEU A C 1
ATOM 1726 O O . LEU A 1 207 ? -18.906 3.033 -3.891 1 95.56 207 LEU A O 1
ATOM 1730 N N . ILE A 1 208 ? -17.609 1.29 -3.512 1 97.19 208 ILE A N 1
ATOM 1731 C CA . ILE A 1 208 ? -17.625 1.506 -2.068 1 97.19 208 ILE A CA 1
ATOM 1732 C C . ILE A 1 208 ? -17.031 2.873 -1.744 1 97.19 208 ILE A C 1
ATOM 1734 O O . ILE A 1 208 ? -17.578 3.623 -0.935 1 97.19 208 ILE A O 1
ATOM 1738 N N . LEU A 1 209 ? -15.945 3.215 -2.375 1 97.44 209 LEU A N 1
ATOM 1739 C CA . LEU A 1 209 ? -15.305 4.5 -2.133 1 97.44 209 LEU A CA 1
ATOM 1740 C C . LEU A 1 209 ? -16.219 5.652 -2.539 1 97.44 209 LEU A C 1
ATOM 1742 O O . LEU A 1 209 ? -16.328 6.645 -1.816 1 97.44 209 LEU A O 1
ATOM 1746 N N . LEU A 1 210 ? -16.875 5.5 -3.652 1 95.81 210 LEU A N 1
ATOM 1747 C CA . LEU A 1 210 ? -17.812 6.531 -4.086 1 95.81 210 LEU A CA 1
ATOM 1748 C C . LEU A 1 210 ? -18.953 6.699 -3.076 1 95.81 210 LEU A C 1
ATOM 1750 O O . LEU A 1 210 ? -19.328 7.824 -2.752 1 95.81 210 LEU A O 1
ATOM 1754 N N . LYS A 1 211 ? -19.438 5.641 -2.625 1 96.31 211 LYS A N 1
ATOM 1755 C CA . LYS A 1 211 ? -20.516 5.676 -1.633 1 96.31 211 LYS A CA 1
ATOM 1756 C C . LYS A 1 211 ? -20.047 6.332 -0.339 1 96.31 211 LYS A C 1
ATOM 1758 O O . LYS A 1 211 ? -20.766 7.145 0.246 1 96.31 211 LYS A O 1
ATOM 1763 N N . LEU A 1 212 ? -18.875 5.988 0.092 1 97.5 212 LEU A N 1
ATOM 1764 C CA . LEU A 1 212 ? -18.328 6.586 1.306 1 97.5 212 LEU A CA 1
ATOM 1765 C C . LEU A 1 212 ? -18.078 8.078 1.115 1 97.5 212 LEU A C 1
ATOM 1767 O O . LEU A 1 212 ? -18.344 8.875 2.02 1 97.5 212 LEU A O 1
ATOM 1771 N N . LEU A 1 213 ? -17.562 8.406 -0.026 1 96.31 213 LEU A N 1
ATOM 1772 C CA . LEU A 1 213 ? -17.328 9.812 -0.318 1 96.31 213 LEU A CA 1
ATOM 1773 C C . LEU A 1 213 ? -18.641 10.594 -0.328 1 96.31 213 LEU A C 1
ATOM 1775 O O . LEU A 1 213 ? -18.719 11.688 0.234 1 96.31 213 LEU A O 1
ATOM 1779 N N . GLN A 1 214 ? -19.578 10.047 -0.949 1 94.94 214 GLN A N 1
ATOM 1780 C CA . GLN A 1 214 ? -20.922 10.648 -0.954 1 94.94 214 GLN A CA 1
ATOM 1781 C C . GLN A 1 214 ? -21.469 10.781 0.464 1 94.94 214 GLN A C 1
ATOM 1783 O O . GLN A 1 214 ? -22 11.836 0.832 1 94.94 214 GLN A O 1
ATOM 1788 N N . PHE A 1 215 ? -21.312 9.758 1.208 1 96.19 215 PHE A N 1
ATOM 1789 C CA . PHE A 1 215 ? -21.797 9.734 2.584 1 96.19 215 PHE A CA 1
ATOM 1790 C C . PHE A 1 215 ? -21.094 10.797 3.424 1 96.19 215 PHE A C 1
ATOM 1792 O O . PHE A 1 215 ? -21.703 11.398 4.312 1 96.19 215 PHE A O 1
ATOM 1799 N N . ALA A 1 216 ? -19.844 11 3.176 1 95.94 216 ALA A N 1
ATOM 1800 C CA . ALA A 1 216 ? -19.031 11.969 3.902 1 95.94 216 ALA A CA 1
ATOM 1801 C C . ALA A 1 216 ? -19.234 13.383 3.348 1 95.94 216 ALA A C 1
ATOM 1803 O O . ALA A 1 216 ? -18.672 14.344 3.871 1 95.94 216 ALA A O 1
ATOM 1804 N N . ASN A 1 217 ? -19.969 13.492 2.275 1 93.69 217 ASN A N 1
ATOM 1805 C CA . ASN A 1 217 ? -20.203 14.758 1.592 1 93.69 217 ASN A CA 1
ATOM 1806 C C . ASN A 1 217 ? -18.891 15.352 1.065 1 93.69 217 ASN A C 1
ATOM 1808 O O . ASN A 1 217 ? -18.641 16.547 1.246 1 93.69 217 ASN A O 1
ATOM 1812 N N . LEU A 1 218 ? -18.078 14.484 0.679 1 89.31 218 LEU A N 1
ATOM 1813 C CA . LEU A 1 218 ? -16.828 14.914 0.053 1 89.31 218 LEU A CA 1
ATOM 1814 C C . LEU A 1 218 ? -16.906 14.758 -1.462 1 89.31 218 LEU A C 1
ATOM 1816 O O . LEU A 1 218 ? -17.484 13.797 -1.962 1 89.31 218 LEU A O 1
ATOM 1820 N N . THR A 1 219 ? -17.109 15.859 -2.258 1 65 219 THR A N 1
ATOM 1821 C CA . THR A 1 219 ? -17.203 15.805 -3.713 1 65 219 THR A CA 1
ATOM 1822 C C . THR A 1 219 ? -15.812 15.773 -4.344 1 65 219 THR A C 1
ATOM 1824 O O . THR A 1 219 ? -14.953 16.594 -4.023 1 65 219 THR A O 1
ATOM 1827 N N . LEU A 1 220 ? -15.258 14.625 -4.621 1 53.69 220 LEU A N 1
ATOM 1828 C CA . LEU A 1 220 ? -14.055 14.758 -5.438 1 53.69 220 LEU A CA 1
ATOM 1829 C C . LEU A 1 220 ? -14.414 15.102 -6.879 1 53.69 220 LEU A C 1
ATOM 1831 O O . LEU A 1 220 ? -15.484 14.727 -7.363 1 53.69 220 LEU A O 1
ATOM 1835 N N . MET B 1 1 ? -14.93 16.578 -11.039 1 50.59 1 MET B N 1
ATOM 1836 C CA . MET B 1 1 ? -14.352 15.602 -11.953 1 50.59 1 MET B CA 1
ATOM 1837 C C . MET B 1 1 ? -14.891 14.203 -11.656 1 50.59 1 MET B C 1
ATOM 1839 O O . MET B 1 1 ? -15.172 13.867 -10.508 1 50.59 1 MET B O 1
ATOM 1843 N N . LYS B 1 2 ? -15.359 13.508 -12.641 1 70.19 2 LYS B N 1
ATOM 1844 C CA . LYS B 1 2 ? -15.82 12.133 -12.508 1 70.19 2 LYS B CA 1
ATOM 1845 C C . LYS B 1 2 ? -14.695 11.211 -12.039 1 70.19 2 LYS B C 1
ATOM 1847 O O . LYS B 1 2 ? -13.555 11.336 -12.492 1 70.19 2 LYS B O 1
ATOM 1852 N N . ARG B 1 3 ? -14.859 10.531 -10.945 1 82.19 3 ARG B N 1
ATOM 1853 C CA . ARG B 1 3 ? -13.883 9.617 -10.359 1 82.19 3 ARG B CA 1
ATOM 1854 C C . ARG B 1 3 ? -14.047 8.211 -10.914 1 82.19 3 ARG B C 1
ATOM 1856 O O . ARG B 1 3 ? -15.164 7.789 -11.242 1 82.19 3 ARG B O 1
ATOM 1863 N N . PHE B 1 4 ? -12.93 7.477 -11.094 1 89.25 4 PHE B N 1
ATOM 1864 C CA . PHE B 1 4 ? -12.844 6.07 -11.469 1 89.25 4 PHE B CA 1
ATOM 1865 C C . PHE B 1 4 ? -13.375 5.852 -12.883 1 89.25 4 PHE B C 1
ATOM 1867 O O . PHE B 1 4 ? -14.078 4.875 -13.141 1 89.25 4 PHE B O 1
ATOM 1874 N N . GLN B 1 5 ? -13.039 6.789 -13.766 1 86.44 5 GLN B N 1
ATOM 1875 C CA . GLN B 1 5 ? -13.484 6.695 -15.148 1 86.44 5 GLN B CA 1
ATOM 1876 C C . GLN B 1 5 ? -12.82 5.523 -15.867 1 86.44 5 GLN B C 1
ATOM 1878 O O . GLN B 1 5 ? -13.391 4.945 -16.797 1 86.44 5 GLN B O 1
ATOM 1883 N N . SER B 1 6 ? -11.68 5.234 -15.367 1 83.5 6 SER B N 1
ATOM 1884 C CA . SER B 1 6 ? -10.969 4.113 -15.977 1 83.5 6 SER B CA 1
ATOM 1885 C C . SER B 1 6 ? -11.68 2.793 -15.703 1 83.5 6 SER B C 1
ATOM 1887 O O . SER B 1 6 ? -11.477 1.812 -16.422 1 83.5 6 SER B O 1
ATOM 1889 N N . ILE B 1 7 ? -12.398 2.73 -14.648 1 87.75 7 ILE B N 1
ATOM 1890 C CA . ILE B 1 7 ? -13.141 1.53 -14.273 1 87.75 7 ILE B CA 1
ATOM 1891 C C . ILE B 1 7 ? -14.484 1.51 -15.008 1 87.75 7 ILE B C 1
ATOM 1893 O O . ILE B 1 7 ? -14.875 0.485 -15.57 1 87.75 7 ILE B O 1
ATOM 1897 N N . SER B 1 8 ? -15.148 2.607 -14.953 1 83.94 8 SER B N 1
ATOM 1898 C CA . SER B 1 8 ? -16.438 2.77 -15.617 1 83.94 8 SER B CA 1
ATOM 1899 C C . SER B 1 8 ? -16.766 4.242 -15.852 1 83.94 8 SER B C 1
ATOM 1901 O O . SER B 1 8 ? -16.656 5.059 -14.93 1 83.94 8 SER B O 1
ATOM 1903 N N . GLU B 1 9 ? -17.172 4.582 -17.047 1 84.25 9 GLU B N 1
ATOM 1904 C CA . GLU B 1 9 ? -17.438 5.965 -17.438 1 84.25 9 GLU B CA 1
ATOM 1905 C C . GLU B 1 9 ? -18.625 6.531 -16.672 1 84.25 9 GLU B C 1
ATOM 1907 O O . GLU B 1 9 ? -18.703 7.738 -16.438 1 84.25 9 GLU B O 1
ATOM 1912 N N . ASN B 1 10 ? -19.531 5.711 -16.234 1 86.25 10 ASN B N 1
ATOM 1913 C CA . ASN B 1 10 ? -20.734 6.207 -15.602 1 86.25 10 ASN B CA 1
ATOM 1914 C C . ASN B 1 10 ? -20.953 5.57 -14.227 1 86.25 10 ASN B C 1
ATOM 1916 O O . ASN B 1 10 ? -22.094 5.289 -13.844 1 86.25 10 ASN B O 1
ATOM 1920 N N . LEU B 1 11 ? -19.891 5.344 -13.656 1 90.56 11 LEU B N 1
ATOM 1921 C CA . LEU B 1 11 ? -20.016 4.758 -12.328 1 90.56 11 LEU B CA 1
ATOM 1922 C C . LEU B 1 11 ? -20.688 5.734 -11.367 1 90.56 11 LEU B C 1
ATOM 1924 O O . LEU B 1 11 ? -20.359 6.926 -11.359 1 90.56 11 LEU B O 1
ATOM 1928 N N . SER B 1 12 ? -21.719 5.223 -10.672 1 92 12 SER B N 1
ATOM 1929 C CA . SER B 1 12 ? -22.484 6.035 -9.727 1 92 12 SER B CA 1
ATOM 1930 C C . SER B 1 12 ? -22.531 5.379 -8.352 1 92 12 SER B C 1
ATOM 1932 O O . SER B 1 12 ? -22.609 4.156 -8.242 1 92 12 SER B O 1
ATOM 1934 N N . TYR B 1 13 ? -22.516 6.152 -7.355 1 92.62 13 TYR B N 1
ATOM 1935 C CA . TYR B 1 13 ? -22.609 5.625 -6 1 92.62 13 TYR B CA 1
ATOM 1936 C C . TYR B 1 13 ? -23.922 4.883 -5.789 1 92.62 13 TYR B C 1
ATOM 1938 O O . TYR B 1 13 ? -24.078 4.137 -4.82 1 92.62 13 TYR B O 1
ATOM 1946 N N . ASN B 1 14 ? -24.859 5.086 -6.691 1 92.69 14 ASN B N 1
ATOM 1947 C CA . ASN B 1 14 ? -26.156 4.402 -6.59 1 92.69 14 ASN B CA 1
ATOM 1948 C C . ASN B 1 14 ? -26.094 3.002 -7.191 1 92.69 14 ASN B C 1
ATOM 1950 O O . ASN B 1 14 ? -27.016 2.201 -7 1 92.69 14 ASN B O 1
ATOM 1954 N N . ASP B 1 15 ? -25.047 2.721 -7.859 1 91.56 15 ASP B N 1
ATOM 1955 C CA . ASP B 1 15 ? -24.922 1.393 -8.453 1 91.56 15 ASP B CA 1
ATOM 1956 C C . ASP B 1 15 ? -24.844 0.316 -7.371 1 91.56 15 ASP B C 1
ATOM 1958 O O . ASP B 1 15 ? -24.391 0.576 -6.258 1 91.56 15 ASP B O 1
ATOM 1962 N N . ILE B 1 16 ? -25.297 -0.888 -7.723 1 88.25 16 ILE B N 1
ATOM 1963 C CA . ILE B 1 16 ? -25.344 -1.993 -6.773 1 88.25 16 ILE B CA 1
ATOM 1964 C C . ILE B 1 16 ? -24 -2.707 -6.746 1 88.25 16 ILE B C 1
ATOM 1966 O O . ILE B 1 16 ? -23.375 -2.926 -7.793 1 88.25 16 ILE B O 1
ATOM 1970 N N . LEU B 1 17 ? -23.516 -2.979 -5.5 1 90.31 17 LEU B N 1
ATOM 1971 C CA . LEU B 1 17 ? -22.297 -3.777 -5.375 1 90.31 17 LEU B CA 1
ATOM 1972 C C . LEU B 1 17 ? -22.516 -5.188 -5.91 1 90.31 17 LEU B C 1
ATOM 1974 O O . LEU B 1 17 ? -23.625 -5.734 -5.797 1 90.31 17 LEU B O 1
ATOM 1978 N N . GLN B 1 18 ? -21.547 -5.703 -6.492 1 80.69 18 GLN B N 1
ATOM 1979 C CA . GLN B 1 18 ? -21.578 -7.09 -6.953 1 80.69 18 GLN B CA 1
ATOM 1980 C C . GLN B 1 18 ? -21.078 -8.039 -5.867 1 80.69 18 GLN B C 1
ATOM 1982 O O . GLN B 1 18 ? -19.938 -7.941 -5.43 1 80.69 18 GLN B O 1
ATOM 1987 N N . LEU B 1 19 ? -21.891 -8.945 -5.211 1 71.81 19 LEU B N 1
ATOM 1988 C CA . LEU B 1 19 ? -21.547 -9.852 -4.121 1 71.81 19 LEU B CA 1
ATOM 1989 C C . LEU B 1 19 ? -21.344 -11.273 -4.637 1 71.81 19 LEU B C 1
ATOM 1991 O O . LEU B 1 19 ? -20.641 -12.07 -4.008 1 71.81 19 LEU B O 1
ATOM 1995 N N . ASP B 1 20 ? -22.188 -11.875 -5.594 1 56.94 20 ASP B N 1
ATOM 1996 C CA . ASP B 1 20 ? -22.344 -13.273 -5.977 1 56.94 20 ASP B CA 1
ATOM 1997 C C . ASP B 1 20 ? -21.156 -13.742 -6.816 1 56.94 20 ASP B C 1
ATOM 1999 O O . ASP B 1 20 ? -20.984 -14.938 -7.051 1 56.94 20 ASP B O 1
ATOM 2003 N N . GLY B 1 21 ? -20.203 -12.938 -7.27 1 53.12 21 GLY B N 1
ATOM 2004 C CA . GLY B 1 21 ? -19.312 -13.461 -8.289 1 53.12 21 GLY B CA 1
ATOM 2005 C C . GLY B 1 21 ? -17.891 -13.648 -7.789 1 53.12 21 GLY B C 1
ATOM 2006 O O . GLY B 1 21 ? -17.375 -14.766 -7.754 1 53.12 21 GLY B O 1
ATOM 2007 N N . ALA B 1 22 ? -17.094 -12.828 -8 1 52.59 22 ALA B N 1
ATOM 2008 C CA . ALA B 1 22 ? -15.656 -12.797 -8.227 1 52.59 22 ALA B CA 1
ATOM 2009 C C . ALA B 1 22 ? -14.891 -13.094 -6.938 1 52.59 22 ALA B C 1
ATOM 2011 O O . ALA B 1 22 ? -13.742 -12.688 -6.781 1 52.59 22 ALA B O 1
ATOM 2012 N N . PHE B 1 23 ? -15.727 -13.641 -5.996 1 53.91 23 PHE B N 1
ATOM 2013 C CA . PHE B 1 23 ? -14.82 -14.039 -4.926 1 53.91 23 PHE B CA 1
ATOM 2014 C C . PHE B 1 23 ? -14.188 -15.391 -5.234 1 53.91 23 PHE B C 1
ATOM 2016 O O . PHE B 1 23 ? -14.578 -16.062 -6.188 1 53.91 23 PHE B O 1
ATOM 2023 N N . SER B 1 24 ? -13.148 -15.867 -4.633 1 51.22 24 SER B N 1
ATOM 2024 C CA . SER B 1 24 ? -12.156 -16.906 -4.906 1 51.22 24 SER B CA 1
ATOM 2025 C C . SER B 1 24 ? -12.719 -18 -5.805 1 51.22 24 SER B C 1
ATOM 2027 O O . SER B 1 24 ? -12.188 -18.25 -6.887 1 51.22 24 SER B O 1
ATOM 2029 N N . ALA B 1 25 ? -13.648 -18.703 -5.316 1 48.78 25 ALA B N 1
ATOM 2030 C CA . ALA B 1 25 ? -14.102 -19.859 -6.09 1 48.78 25 ALA B CA 1
ATOM 2031 C C . ALA B 1 25 ? -14.789 -19.422 -7.383 1 48.78 25 ALA B C 1
ATOM 2033 O O . ALA B 1 25 ? -14.609 -20.047 -8.43 1 48.78 25 ALA B O 1
ATOM 2034 N N . SER B 1 26 ? -15.43 -18.359 -7.238 1 51.72 26 SER B N 1
ATOM 2035 C CA . SER B 1 26 ? -16.203 -17.922 -8.398 1 51.72 26 SER B CA 1
ATOM 2036 C C . SER B 1 26 ? -15.305 -17.328 -9.477 1 51.72 26 SER B C 1
ATOM 2038 O O . SER B 1 26 ? -15.594 -17.438 -10.672 1 51.72 26 SER B O 1
ATOM 2040 N N . HIS B 1 27 ? -14.203 -16.812 -9.039 1 55.78 27 HIS B N 1
ATOM 2041 C CA . HIS B 1 27 ? -13.32 -16.172 -10.008 1 55.78 27 HIS B CA 1
ATOM 2042 C C . HIS B 1 27 ? -12.672 -17.203 -10.922 1 55.78 27 HIS B C 1
ATOM 2044 O O . HIS B 1 27 ? -12.383 -16.906 -12.086 1 55.78 27 HIS B O 1
ATOM 2050 N N . ILE B 1 28 ? -12.695 -18.281 -10.438 1 54.56 28 ILE B N 1
ATOM 2051 C CA . ILE B 1 28 ? -12.117 -19.344 -11.258 1 54.56 28 ILE B CA 1
ATOM 2052 C C . ILE B 1 28 ? -12.953 -19.547 -12.516 1 54.56 28 ILE B C 1
ATOM 2054 O O . ILE B 1 28 ? -12.414 -19.766 -13.602 1 54.56 28 ILE B O 1
ATOM 2058 N N . ASN B 1 29 ? -14.156 -19.281 -12.258 1 50.5 29 ASN B N 1
ATOM 2059 C CA . ASN B 1 29 ? -15.062 -19.531 -13.367 1 50.5 29 ASN B CA 1
ATOM 2060 C C . ASN B 1 29 ? -15 -18.422 -14.406 1 50.5 29 ASN B C 1
ATOM 2062 O O . ASN B 1 29 ? -15.391 -18.609 -15.555 1 50.5 29 ASN B O 1
ATOM 2066 N N . TYR B 1 30 ? -14.492 -17.422 -13.93 1 57.59 30 TYR B N 1
ATOM 2067 C CA . TYR B 1 30 ? -14.492 -16.297 -14.859 1 57.59 30 TYR B CA 1
ATOM 2068 C C . TYR B 1 30 ? -13.227 -16.297 -15.703 1 57.59 30 TYR B C 1
ATOM 2070 O O . TYR B 1 30 ? -13.117 -15.523 -16.656 1 57.59 30 TYR B O 1
ATOM 2078 N N . GLY B 1 31 ? -12.359 -17.266 -15.414 1 64.44 31 GLY B N 1
ATOM 2079 C CA . GLY B 1 31 ? -11.141 -17.344 -16.219 1 64.44 31 GLY B CA 1
ATOM 2080 C C . GLY B 1 31 ? -10.273 -16.109 -16.109 1 64.44 31 GLY B C 1
ATOM 2081 O O . GLY B 1 31 ? -9.555 -15.773 -17.047 1 64.44 31 GLY B O 1
ATOM 2082 N N . LYS B 1 32 ? -10.586 -15.336 -15.109 1 74.12 32 LYS B N 1
ATOM 2083 C CA . LYS B 1 32 ? -9.797 -14.125 -14.922 1 74.12 32 LYS B CA 1
ATOM 2084 C C . LYS B 1 32 ? -8.641 -14.375 -13.953 1 74.12 32 LYS B C 1
ATOM 2086 O O . LYS B 1 32 ? -8.703 -15.273 -13.117 1 74.12 32 LYS B O 1
ATOM 2091 N N . SER B 1 33 ? -7.531 -13.648 -14.148 1 76.56 33 SER B N 1
ATOM 2092 C CA . SER B 1 33 ? -6.359 -13.742 -13.289 1 76.56 33 SER B CA 1
ATOM 2093 C C . SER B 1 33 ? -5.641 -12.406 -13.18 1 76.56 33 SER B C 1
ATOM 2095 O O . SER B 1 33 ? -5.691 -11.586 -14.102 1 76.56 33 SER B O 1
ATOM 2097 N N . PRO B 1 34 ? -5.016 -12.242 -12.055 1 79.06 34 PRO B N 1
ATOM 2098 C CA . PRO B 1 34 ? -4.168 -11.047 -11.969 1 79.06 34 PRO B CA 1
ATOM 2099 C C . PRO B 1 34 ? -3.039 -11.047 -12.992 1 79.06 34 PRO B C 1
ATOM 2101 O O . PRO B 1 34 ? -2.66 -12.109 -13.5 1 79.06 34 PRO B O 1
ATOM 2104 N N . LEU B 1 35 ? -2.693 -9.883 -13.305 1 84.94 35 LEU B N 1
ATOM 2105 C CA . LEU B 1 35 ? -1.489 -9.719 -14.109 1 84.94 35 LEU B CA 1
ATOM 2106 C C . LEU B 1 35 ? -0.317 -9.258 -13.25 1 84.94 35 LEU B C 1
ATOM 2108 O O . LEU B 1 35 ? -0.468 -8.367 -12.406 1 84.94 35 LEU B O 1
ATOM 2112 N N . PHE B 1 36 ? 0.762 -9.945 -13.398 1 78.12 36 PHE B N 1
ATOM 2113 C CA . PHE B 1 36 ? 2.021 -9.523 -12.797 1 78.12 36 PHE B CA 1
ATOM 2114 C C . PHE B 1 36 ? 2.994 -9.039 -13.867 1 78.12 36 PHE B C 1
ATOM 2116 O O . PHE B 1 36 ? 3.486 -9.836 -14.672 1 78.12 36 PHE B O 1
ATOM 2123 N N . ASN B 1 37 ? 3.246 -7.754 -13.797 1 81.69 37 ASN B N 1
ATOM 2124 C CA . ASN B 1 37 ? 4.094 -7.129 -14.805 1 81.69 37 ASN B CA 1
ATOM 2125 C C . ASN B 1 37 ? 3.654 -7.508 -16.219 1 81.69 37 ASN B C 1
ATOM 2127 O O . ASN B 1 37 ? 4.477 -7.914 -17.047 1 81.69 37 ASN B O 1
ATOM 2131 N N . GLY B 1 38 ? 2.389 -7.488 -16.453 1 79.88 38 GLY B N 1
ATOM 2132 C CA . GLY B 1 38 ? 1.813 -7.734 -17.766 1 79.88 38 GLY B CA 1
ATOM 2133 C C . GLY B 1 38 ? 1.611 -9.211 -18.062 1 79.88 38 GLY B C 1
ATOM 2134 O O . GLY B 1 38 ? 0.984 -9.562 -19.062 1 79.88 38 GLY B O 1
ATOM 2135 N N . GLU B 1 39 ? 2.043 -10.07 -17.219 1 79.5 39 GLU B N 1
ATOM 2136 C CA . GLU B 1 39 ? 1.917 -11.508 -17.438 1 79.5 39 GLU B CA 1
ATOM 2137 C C . GLU B 1 39 ? 0.752 -12.086 -16.641 1 79.5 39 GLU B C 1
ATOM 2139 O O . GLU B 1 39 ? 0.618 -11.82 -15.445 1 79.5 39 GLU B O 1
ATOM 2144 N N . ASN B 1 40 ? 0.021 -12.883 -17.375 1 78.19 40 ASN B N 1
ATOM 2145 C CA . ASN B 1 40 ? -1.124 -13.531 -16.75 1 78.19 40 ASN B CA 1
ATOM 2146 C C . ASN B 1 40 ? -0.686 -14.555 -15.703 1 78.19 40 ASN B C 1
ATOM 2148 O O . ASN B 1 40 ? 0.193 -15.383 -15.961 1 78.19 40 ASN B O 1
ATOM 2152 N N . SER B 1 41 ? -1.294 -14.539 -14.555 1 74.75 41 SER B N 1
ATOM 2153 C CA . SER B 1 41 ? -0.848 -15.359 -13.438 1 74.75 41 SER B CA 1
ATOM 2154 C C . SER B 1 41 ? -1.557 -16.703 -13.422 1 74.75 41 SER B C 1
ATOM 2156 O O . SER B 1 41 ? -1.313 -17.531 -12.539 1 74.75 41 SER B O 1
ATOM 2158 N N . LYS B 1 42 ? -2.381 -16.969 -14.312 1 71 42 LYS B N 1
ATOM 2159 C CA . LYS B 1 42 ? -3.209 -18.172 -14.32 1 71 42 LYS B CA 1
ATOM 2160 C C . LYS B 1 42 ? -2.361 -19.438 -14.109 1 71 42 LYS B C 1
ATOM 2162 O O . LYS B 1 42 ? -2.779 -20.359 -13.422 1 71 42 LYS B O 1
ATOM 2167 N N . ASP B 1 43 ? -1.165 -19.344 -14.617 1 67.38 43 ASP B N 1
ATOM 2168 C CA . ASP B 1 43 ? -0.338 -20.547 -14.586 1 67.38 43 ASP B CA 1
ATOM 2169 C C . ASP B 1 43 ? 0.789 -20.422 -13.562 1 67.38 43 ASP B C 1
ATOM 2171 O O . ASP B 1 43 ? 1.705 -21.25 -13.531 1 67.38 43 ASP B O 1
ATOM 2175 N N . LEU B 1 44 ? 0.622 -19.391 -12.82 1 65.25 44 LEU B N 1
ATOM 2176 C CA . LEU B 1 44 ? 1.633 -19.25 -11.781 1 65.25 44 LEU B CA 1
ATOM 2177 C C . LEU B 1 44 ? 1.516 -20.375 -10.75 1 65.25 44 LEU B C 1
ATOM 2179 O O . LEU B 1 44 ? 0.415 -20.688 -10.297 1 65.25 44 LEU B O 1
ATOM 2183 N N . ALA B 1 45 ? 2.596 -21.062 -10.469 1 59.16 45 ALA B N 1
ATOM 2184 C CA . ALA B 1 45 ? 2.701 -22.156 -9.492 1 59.16 45 ALA B CA 1
ATOM 2185 C C . ALA B 1 45 ? 1.843 -23.344 -9.898 1 59.16 45 ALA B C 1
ATOM 2187 O O . ALA B 1 45 ? 1.318 -24.062 -9.047 1 59.16 45 ALA B O 1
ATOM 2188 N N . LYS B 1 46 ? 1.517 -23.406 -11.125 1 61.97 46 LYS B N 1
ATOM 2189 C CA . LYS B 1 46 ? 0.706 -24.5 -11.656 1 61.97 46 LYS B CA 1
ATOM 2190 C C . LYS B 1 46 ? 1.202 -25.859 -11.148 1 61.97 46 LYS B C 1
ATOM 2192 O O . LYS B 1 46 ? 0.402 -26.734 -10.828 1 61.97 46 LYS B O 1
ATOM 2197 N N . ASN B 1 47 ? 2.453 -25.953 -11.07 1 58.72 47 ASN B N 1
ATOM 2198 C CA . ASN B 1 47 ? 3.027 -27.234 -10.703 1 58.72 47 ASN B CA 1
ATOM 2199 C C . ASN B 1 47 ? 2.729 -27.578 -9.242 1 58.72 47 ASN B C 1
ATOM 2201 O O . ASN B 1 47 ? 2.766 -28.75 -8.859 1 58.72 47 ASN B O 1
ATOM 2205 N N . SER B 1 48 ? 2.596 -26.547 -8.609 1 54.66 48 SER B N 1
ATOM 2206 C CA . SER B 1 48 ? 2.314 -26.766 -7.195 1 54.66 48 SER B CA 1
ATOM 2207 C C . SER B 1 48 ? 0.816 -26.906 -6.945 1 54.66 48 SER B C 1
ATOM 2209 O O . SER B 1 48 ? 0.396 -27.312 -5.859 1 54.66 48 SER B O 1
ATOM 2211 N N . ARG B 1 49 ? 0.201 -26.422 -7.953 1 52.44 49 ARG B N 1
ATOM 2212 C CA . ARG B 1 49 ? -1.254 -26.438 -7.84 1 52.44 49 ARG B CA 1
ATOM 2213 C C . ARG B 1 49 ? -1.804 -27.844 -8.008 1 52.44 49 ARG B C 1
ATOM 2215 O O . ARG B 1 49 ? -2.469 -28.156 -9 1 52.44 49 ARG B O 1
ATOM 2222 N N . LYS B 1 50 ? -1.043 -28.734 -7.656 1 48.28 50 LYS B N 1
ATOM 2223 C CA . LYS B 1 50 ? -1.647 -30.047 -7.867 1 48.28 50 LYS B CA 1
ATOM 2224 C C . LYS B 1 50 ? -3.15 -30.016 -7.605 1 48.28 50 LYS B C 1
ATOM 2226 O O . LYS B 1 50 ? -3.922 -30.688 -8.281 1 48.28 50 LYS B O 1
ATOM 2231 N N . ASN B 1 51 ? -3.439 -29.266 -6.625 1 44.62 51 ASN B N 1
ATOM 2232 C CA . ASN B 1 51 ? -4.844 -29.297 -6.234 1 44.62 51 ASN B CA 1
ATOM 2233 C C . ASN B 1 51 ? -5.605 -28.094 -6.781 1 44.62 51 ASN B C 1
ATOM 2235 O O . ASN B 1 51 ? -6.633 -27.703 -6.223 1 44.62 51 ASN B O 1
ATOM 2239 N N . SER B 1 52 ? -4.926 -27.453 -7.598 1 46.44 52 SER B N 1
ATOM 2240 C CA . SER B 1 52 ? -5.656 -26.359 -8.211 1 46.44 52 SER B CA 1
ATOM 2241 C C . SER B 1 52 ? -6.852 -26.859 -9.016 1 46.44 52 SER B C 1
ATOM 2243 O O . SER B 1 52 ? -6.859 -28 -9.469 1 46.44 52 SER B O 1
ATOM 2245 N N . VAL B 1 53 ? -7.84 -26.172 -8.922 1 47.28 53 VAL B N 1
ATOM 2246 C CA . VAL B 1 53 ? -9.117 -26.516 -9.539 1 47.28 53 VAL B CA 1
ATOM 2247 C C . VAL B 1 53 ? -8.891 -26.906 -11 1 47.28 53 VAL B C 1
ATOM 2249 O O . VAL B 1 53 ? -9.656 -27.688 -11.562 1 47.28 53 VAL B O 1
ATOM 2252 N N . SER B 1 54 ? -7.887 -26.422 -11.484 1 42.88 54 SER B N 1
ATOM 2253 C CA . SER B 1 54 ? -7.758 -26.672 -12.922 1 42.88 54 SER B CA 1
ATOM 2254 C C . SER B 1 54 ? -7.496 -28.141 -13.203 1 42.88 54 SER B C 1
ATOM 2256 O O . SER B 1 54 ? -7.617 -28.594 -14.344 1 42.88 54 SER B O 1
ATOM 2258 N N . SER B 1 55 ? -6.957 -28.719 -12.32 1 42.5 55 SER B N 1
ATOM 2259 C CA . SER B 1 55 ? -6.684 -30.109 -12.617 1 42.5 55 SER B CA 1
ATOM 2260 C C . SER B 1 55 ? -7.906 -30.984 -12.352 1 42.5 55 SER B C 1
ATOM 2262 O O . SER B 1 55 ? -7.867 -32.219 -12.555 1 42.5 55 SER B O 1
ATOM 2264 N N . LEU B 1 56 ? -8.742 -30.281 -11.828 1 43.78 56 LEU B N 1
ATOM 2265 C CA . LEU B 1 56 ? -9.875 -31.125 -11.453 1 43.78 56 LEU B CA 1
ATOM 2266 C C . LEU B 1 56 ? -10.758 -31.422 -12.656 1 43.78 56 LEU B C 1
ATOM 2268 O O . LEU B 1 56 ? -11.102 -30.516 -13.422 1 43.78 56 LE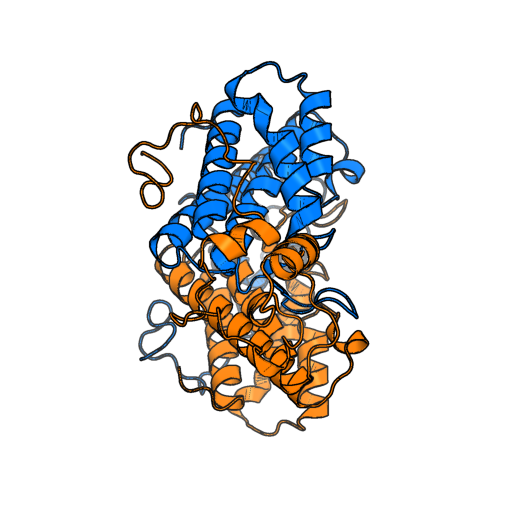U B O 1
ATOM 2272 N N . GLU B 1 57 ? -10.641 -32.531 -13.102 1 45.19 57 GLU B N 1
ATOM 2273 C CA . GLU B 1 57 ? -11.32 -33.062 -14.281 1 45.19 57 GLU B CA 1
ATOM 2274 C C . GLU B 1 57 ? -12.836 -33.094 -14.086 1 45.19 57 GLU B C 1
ATOM 2276 O O . GLU B 1 57 ? -13.586 -33.031 -15.062 1 45.19 57 GLU B O 1
ATOM 2281 N N . HIS B 1 58 ? -13.188 -33.344 -12.891 1 45.16 58 HIS B N 1
ATOM 2282 C CA . HIS B 1 58 ? -14.625 -33.469 -12.703 1 45.16 58 HIS B CA 1
ATOM 2283 C C . HIS B 1 58 ? -15.211 -32.156 -12.156 1 45.16 58 HIS B C 1
ATOM 2285 O O . HIS B 1 58 ? -14.609 -31.516 -11.297 1 45.16 58 HIS B O 1
ATOM 2291 N N . VAL B 1 59 ? -16.234 -31.703 -12.805 1 45.78 59 VAL B N 1
ATOM 2292 C CA . VAL B 1 59 ? -16.922 -30.438 -12.5 1 45.78 59 VAL B CA 1
ATOM 2293 C C . VAL B 1 59 ? -17.234 -30.375 -11.008 1 45.78 59 VAL B C 1
ATOM 2295 O O . VAL B 1 59 ? -17.109 -29.312 -10.391 1 45.78 59 VAL B O 1
ATOM 2298 N N . GLU B 1 60 ? -17.641 -31.484 -10.453 1 48.84 60 GLU B N 1
ATOM 2299 C CA . GLU B 1 60 ? -17.984 -31.547 -9.039 1 48.84 60 GLU B CA 1
ATOM 2300 C C . GLU B 1 60 ? -16.766 -31.234 -8.164 1 48.84 60 GLU B C 1
ATOM 2302 O O . GLU B 1 60 ? -16.906 -30.547 -7.145 1 48.84 60 GLU B O 1
ATOM 2307 N N . ASP B 1 61 ? -15.703 -31.703 -8.586 1 49.97 61 ASP B N 1
ATOM 2308 C CA . ASP B 1 61 ? -14.453 -31.438 -7.871 1 49.97 61 ASP B CA 1
ATOM 2309 C C . ASP B 1 61 ? -14.047 -29.969 -7.996 1 49.97 61 ASP B C 1
ATOM 2311 O O . ASP B 1 61 ? -13.523 -29.375 -7.047 1 49.97 61 ASP B O 1
ATOM 2315 N N . VAL B 1 62 ? -14.406 -29.547 -9.125 1 46.19 62 VAL B N 1
ATOM 2316 C CA . VAL B 1 62 ? -14.133 -28.141 -9.359 1 46.19 62 VAL B CA 1
ATOM 2317 C C . VAL B 1 62 ? -14.945 -27.281 -8.391 1 46.19 62 VAL B C 1
ATOM 2319 O O . VAL B 1 62 ? -14.422 -26.344 -7.789 1 46.19 62 VAL B O 1
ATOM 2322 N N . PHE B 1 63 ? -16.188 -27.703 -8.359 1 46.5 63 PHE B N 1
ATOM 2323 C CA . PHE B 1 63 ? -17.062 -26.969 -7.438 1 46.5 63 PHE B CA 1
ATOM 2324 C C . PHE B 1 63 ? -16.594 -27.141 -6 1 46.5 63 PHE B C 1
ATOM 2326 O O . PHE B 1 63 ? -16.547 -26.172 -5.238 1 46.5 63 PHE B O 1
ATOM 2333 N N . GLU B 1 64 ? -16.344 -28.375 -5.664 1 50.16 64 GLU B N 1
ATOM 2334 C CA . GLU B 1 64 ? -15.828 -28.609 -4.316 1 50.16 64 GLU B CA 1
ATOM 2335 C C . GLU B 1 64 ? -14.531 -27.844 -4.078 1 50.16 64 GLU B C 1
ATOM 2337 O O . GLU B 1 64 ? -14.352 -27.219 -3.025 1 50.16 64 GLU B O 1
ATOM 2342 N N . TYR B 1 65 ? -13.836 -27.984 -5.102 1 48.94 65 TYR B N 1
ATOM 2343 C CA . TYR B 1 65 ? -12.555 -27.297 -4.973 1 48.94 65 TYR B CA 1
ATOM 2344 C C . TYR B 1 65 ? -12.734 -25.781 -5.062 1 48.94 65 TYR B C 1
ATOM 2346 O O . TYR B 1 65 ? -12.078 -25.031 -4.344 1 48.94 65 TYR B O 1
ATOM 2354 N N . THR B 1 66 ? -13.562 -25.531 -6.023 1 48.97 66 THR B N 1
ATOM 2355 C CA . THR B 1 66 ? -13.891 -24.109 -6.094 1 48.97 66 THR B CA 1
ATOM 2356 C C . THR B 1 66 ? -14.367 -23.594 -4.738 1 48.97 66 THR B C 1
ATOM 2358 O O . THR B 1 66 ? -14.023 -22.484 -4.336 1 48.97 66 THR B O 1
ATOM 2361 N N . THR B 1 67 ? -15.078 -24.516 -4.27 1 47.69 67 THR B N 1
ATOM 2362 C CA . THR B 1 67 ? -15.586 -24.125 -2.957 1 47.69 67 THR B CA 1
ATOM 2363 C C . THR B 1 67 ? -14.492 -24.203 -1.9 1 47.69 67 THR B C 1
ATOM 2365 O O . THR B 1 67 ? -14.562 -23.531 -0.871 1 47.69 67 THR B O 1
ATOM 2368 N N . HIS B 1 68 ? -13.633 -25.141 -2.385 1 47.41 68 HIS B N 1
ATOM 2369 C CA . HIS B 1 68 ? -12.531 -25.297 -1.439 1 47.41 68 HIS B CA 1
ATOM 2370 C C . HIS B 1 68 ? -11.438 -24.266 -1.687 1 47.41 68 HIS B C 1
ATOM 2372 O O . HIS B 1 68 ? -10.688 -23.906 -0.771 1 47.41 68 HIS B O 1
ATOM 2378 N N . PHE B 1 69 ? -11.352 -24.031 -3.031 1 44.38 69 PHE B N 1
ATOM 2379 C CA . PHE B 1 69 ? -10.344 -23.031 -3.359 1 44.38 69 PHE B CA 1
ATOM 2380 C C . PHE B 1 69 ? -10.727 -21.672 -2.789 1 44.38 69 PHE B C 1
ATOM 2382 O O . PHE B 1 69 ? -11.695 -21.062 -3.242 1 44.38 69 PHE B O 1
ATOM 2389 N N . ASN B 1 70 ? -10.328 -21.469 -1.819 1 47.66 70 ASN B N 1
ATOM 2390 C CA . ASN B 1 70 ? -10.656 -20.219 -1.126 1 47.66 70 ASN B CA 1
ATOM 2391 C C . ASN B 1 70 ? -9.516 -19.203 -1.23 1 47.66 70 ASN B C 1
ATOM 2393 O O . ASN B 1 70 ? -9.453 -18.266 -0.45 1 47.66 70 ASN B O 1
ATOM 2397 N N . GLY B 1 71 ? -8.617 -19.5 -2.381 1 49 71 GLY B N 1
ATOM 2398 C CA . GLY B 1 71 ? -7.527 -18.562 -2.58 1 49 71 GLY B CA 1
ATOM 2399 C C . GLY B 1 71 ? -6.375 -18.766 -1.612 1 49 71 GLY B C 1
ATOM 2400 O O . GLY B 1 71 ? -5.473 -17.922 -1.531 1 49 71 GLY B O 1
ATOM 2401 N N . VAL B 1 72 ? -6.527 -19.781 -0.72 1 49.72 72 VAL B N 1
ATOM 2402 C CA . VAL B 1 72 ? -5.492 -20.078 0.265 1 49.72 72 VAL B CA 1
ATOM 2403 C C . VAL B 1 72 ? -4.941 -21.484 0.033 1 49.72 72 VAL B C 1
ATOM 2405 O O . VAL B 1 72 ? -5.578 -22.484 0.397 1 49.72 72 VAL B O 1
ATOM 2408 N N . GLU B 1 73 ? -4.094 -21.578 -1.034 1 54.66 73 GLU B N 1
ATOM 2409 C CA . GLU B 1 73 ? -3.545 -22.906 -1.314 1 54.66 73 GLU B CA 1
ATOM 2410 C C . GLU B 1 73 ? -2.461 -23.281 -0.305 1 54.66 73 GLU B C 1
ATOM 2412 O O . GLU B 1 73 ? -1.818 -22.406 0.275 1 54.66 73 GLU B O 1
ATOM 2417 N N . ASN B 1 74 ? -2.463 -24.453 0.094 1 60.5 74 ASN B N 1
ATOM 2418 C CA . ASN B 1 74 ? -1.456 -24.984 1.007 1 60.5 74 ASN B CA 1
ATOM 2419 C C . ASN B 1 74 ? -0.377 -25.766 0.26 1 60.5 74 ASN B C 1
ATOM 2421 O O . ASN B 1 74 ? -0.529 -26.062 -0.925 1 60.5 74 ASN B O 1
ATOM 2425 N N . ASP B 1 75 ? 0.758 -25.875 0.807 1 63.12 75 ASP B N 1
ATOM 2426 C CA . ASP B 1 75 ? 1.828 -26.797 0.452 1 63.12 75 ASP B CA 1
ATOM 2427 C C . ASP B 1 75 ? 2.457 -26.438 -0.888 1 63.12 75 ASP B C 1
ATOM 2429 O O . ASP B 1 75 ? 2.646 -27.297 -1.752 1 63.12 75 ASP B O 1
ATOM 2433 N N . PHE B 1 76 ? 2.746 -25.188 -1.073 1 67.81 76 PHE B N 1
ATOM 2434 C CA . PHE B 1 76 ? 3.459 -24.734 -2.266 1 67.81 76 PHE B CA 1
ATOM 2435 C C . PHE B 1 76 ? 4.918 -25.188 -2.221 1 67.81 76 PHE B C 1
ATOM 2437 O O . PHE B 1 76 ? 5.555 -25.141 -1.164 1 67.81 76 PHE B O 1
ATOM 2444 N N . LYS B 1 77 ? 5.234 -25.719 -3.395 1 73.5 77 LYS B N 1
ATOM 2445 C CA . LYS B 1 77 ? 6.66 -26.016 -3.512 1 73.5 77 LYS B CA 1
ATOM 2446 C C . LYS B 1 77 ? 7.492 -24.734 -3.395 1 73.5 77 LYS B C 1
ATOM 2448 O O . LYS B 1 77 ? 7.039 -23.656 -3.779 1 73.5 77 LYS B O 1
ATOM 2453 N N . LYS B 1 78 ? 8.633 -24.906 -2.951 1 77.94 78 LYS B N 1
ATOM 2454 C CA . LYS B 1 78 ? 9.539 -23.781 -2.734 1 77.94 78 LYS B CA 1
ATOM 2455 C C . LYS B 1 78 ? 9.758 -23 -4.023 1 77.94 78 LYS B C 1
ATOM 2457 O O . LYS B 1 78 ? 9.766 -21.766 -4.012 1 77.94 78 LYS B O 1
ATOM 2462 N N . ALA B 1 79 ? 9.977 -23.672 -5.074 1 81.56 79 ALA B N 1
ATOM 2463 C CA . ALA B 1 79 ? 10.227 -23.016 -6.355 1 81.56 79 ALA B CA 1
ATOM 2464 C C . ALA B 1 79 ? 9.055 -22.125 -6.762 1 81.56 79 ALA B C 1
ATOM 2466 O O . ALA B 1 79 ? 9.25 -21.031 -7.281 1 81.56 79 ALA B O 1
ATOM 2467 N N . ASP B 1 80 ? 7.91 -22.562 -6.578 1 77.69 80 ASP B N 1
ATOM 2468 C CA . ASP B 1 80 ? 6.715 -21.797 -6.91 1 77.69 80 ASP B CA 1
ATOM 2469 C C . ASP B 1 80 ? 6.57 -20.578 -5.996 1 77.69 80 ASP B C 1
ATOM 2471 O O . ASP B 1 80 ? 6.129 -19.516 -6.434 1 77.69 80 ASP B O 1
ATOM 2475 N N . ARG B 1 81 ? 6.973 -20.781 -4.773 1 80.31 81 ARG B N 1
ATOM 2476 C CA . ARG B 1 81 ? 6.945 -19.672 -3.828 1 80.31 81 ARG B CA 1
ATOM 2477 C C . ARG B 1 81 ? 7.887 -18.562 -4.266 1 80.31 81 ARG B C 1
ATOM 2479 O O . ARG B 1 81 ? 7.512 -17.375 -4.262 1 80.31 81 ARG B O 1
ATOM 2486 N N . ILE B 1 82 ? 8.992 -18.938 -4.641 1 85.56 82 ILE B N 1
ATOM 2487 C CA . ILE B 1 82 ? 10.016 -17.984 -5.047 1 85.56 82 ILE B CA 1
ATOM 2488 C C . ILE B 1 82 ? 9.523 -17.188 -6.258 1 85.56 82 ILE B C 1
ATOM 2490 O O . ILE B 1 82 ? 9.688 -15.969 -6.316 1 85.56 82 ILE B O 1
ATOM 2494 N N . VAL B 1 83 ? 8.891 -17.875 -7.156 1 84.19 83 VAL B N 1
ATOM 2495 C CA . VAL B 1 83 ? 8.367 -17.219 -8.352 1 84.19 83 VAL B CA 1
ATOM 2496 C C . VAL B 1 83 ? 7.277 -16.219 -7.957 1 84.19 83 VAL B C 1
ATOM 2498 O O . VAL B 1 83 ? 7.23 -15.102 -8.477 1 84.19 83 VAL B O 1
ATOM 2501 N N . LEU B 1 84 ? 6.43 -16.625 -7.113 1 83.44 84 LEU B N 1
ATOM 2502 C CA . LEU B 1 84 ? 5.352 -15.75 -6.668 1 83.44 84 LEU B CA 1
ATOM 2503 C C . LEU B 1 84 ? 5.91 -14.508 -5.992 1 83.44 84 LEU B C 1
ATOM 2505 O O . LEU B 1 84 ? 5.449 -13.391 -6.254 1 83.44 84 LEU B O 1
ATOM 2509 N N . TRP B 1 85 ? 6.859 -14.672 -5.156 1 88.12 85 TRP B N 1
ATOM 2510 C CA . TRP B 1 85 ? 7.492 -13.547 -4.477 1 88.12 85 TRP B CA 1
ATOM 2511 C C . TRP B 1 85 ? 8.156 -12.609 -5.48 1 88.12 85 TRP B C 1
ATOM 2513 O O . TRP B 1 85 ? 8.102 -11.391 -5.328 1 88.12 85 TRP B O 1
ATOM 2523 N N . GLU B 1 86 ? 8.781 -13.188 -6.414 1 90.62 86 GLU B N 1
ATOM 2524 C CA . GLU B 1 86 ? 9.383 -12.391 -7.477 1 90.62 86 GLU B CA 1
ATOM 2525 C C . GLU B 1 86 ? 8.336 -11.555 -8.203 1 90.62 86 GLU B C 1
ATOM 2527 O O . GLU B 1 86 ? 8.539 -10.359 -8.43 1 90.62 86 GLU B O 1
ATOM 2532 N N . LYS B 1 87 ? 7.273 -12.188 -8.523 1 88.38 87 LYS B N 1
ATOM 2533 C CA . LYS B 1 87 ? 6.199 -11.523 -9.25 1 88.38 87 LYS B CA 1
ATOM 2534 C C . LYS B 1 87 ? 5.59 -10.398 -8.422 1 88.38 87 LYS B C 1
ATOM 2536 O O . LYS B 1 87 ? 5.34 -9.305 -8.938 1 88.38 87 LYS B O 1
ATOM 2541 N N . TYR B 1 88 ? 5.387 -10.641 -7.141 1 90.25 88 TYR B N 1
ATOM 2542 C CA . TYR B 1 88 ? 4.879 -9.609 -6.246 1 90.25 88 TYR B CA 1
ATOM 2543 C C . TYR B 1 88 ? 5.848 -8.438 -6.156 1 90.25 88 TYR B C 1
ATOM 2545 O O . TYR B 1 88 ? 5.445 -7.277 -6.297 1 90.25 88 TYR B O 1
ATOM 2553 N N . TRP B 1 89 ? 7.082 -8.742 -5.973 1 94.12 89 TRP B N 1
ATOM 2554 C CA . TRP B 1 89 ? 8.102 -7.703 -5.852 1 94.12 89 TRP B CA 1
ATOM 2555 C C . TRP B 1 89 ? 8.125 -6.82 -7.094 1 94.12 89 TRP B C 1
ATOM 2557 O O . TRP B 1 89 ? 8.062 -5.594 -6.992 1 94.12 89 TRP B O 1
ATOM 2567 N N . LEU B 1 90 ? 8.109 -7.383 -8.234 1 94.12 90 LEU B N 1
ATOM 2568 C CA . LEU B 1 90 ? 8.18 -6.645 -9.492 1 94.12 90 LEU B CA 1
ATOM 2569 C C . LEU B 1 90 ? 6.902 -5.836 -9.719 1 94.12 90 LEU B C 1
ATOM 2571 O O . LEU B 1 90 ? 6.949 -4.73 -10.258 1 94.12 90 LEU B O 1
ATOM 2575 N N . GLU B 1 91 ? 5.809 -6.438 -9.312 1 93.62 91 GLU B N 1
ATOM 2576 C CA . GLU B 1 91 ? 4.547 -5.715 -9.445 1 93.62 91 GLU B CA 1
ATOM 2577 C C . GLU B 1 91 ? 4.535 -4.461 -8.578 1 93.62 91 GLU B C 1
ATOM 2579 O O . GLU B 1 91 ? 4.09 -3.396 -9.016 1 93.62 91 GLU B O 1
ATOM 2584 N N . TYR B 1 92 ? 5 -4.574 -7.371 1 96.12 92 TYR B N 1
ATOM 2585 C CA . TYR B 1 92 ? 5.066 -3.424 -6.477 1 96.12 92 TYR B CA 1
ATOM 2586 C C . TYR B 1 92 ? 6.09 -2.408 -6.973 1 96.12 92 TYR B C 1
ATOM 2588 O O . TYR B 1 92 ? 5.891 -1.199 -6.832 1 96.12 92 TYR B O 1
ATOM 2596 N N . THR B 1 93 ? 7.156 -2.875 -7.504 1 96.19 93 THR B N 1
ATOM 2597 C CA . THR B 1 93 ? 8.141 -1.98 -8.102 1 96.19 93 THR B CA 1
ATOM 2598 C C . THR B 1 93 ? 7.527 -1.212 -9.273 1 96.19 93 THR B C 1
ATOM 2600 O O . THR B 1 93 ? 7.723 -0 -9.398 1 96.19 93 THR B O 1
ATOM 2603 N N . ASN B 1 94 ? 6.766 -1.924 -10.055 1 95.19 94 ASN B N 1
ATOM 2604 C CA . ASN B 1 94 ? 6.078 -1.306 -11.188 1 95.19 94 ASN B CA 1
ATOM 2605 C C . ASN B 1 94 ? 5.07 -0.257 -10.727 1 95.19 94 ASN B C 1
ATOM 2607 O O . ASN B 1 94 ? 5 0.834 -11.289 1 95.19 94 ASN B O 1
ATOM 2611 N N . ALA B 1 95 ? 4.301 -0.637 -9.781 1 96.19 95 ALA B N 1
ATOM 2612 C CA . ALA B 1 95 ? 3.318 0.299 -9.242 1 96.19 95 ALA B CA 1
ATOM 2613 C C . ALA B 1 95 ? 3.996 1.552 -8.688 1 96.19 95 ALA B C 1
ATOM 2615 O O . ALA B 1 95 ? 3.521 2.668 -8.906 1 96.19 95 ALA B O 1
ATOM 2616 N N . PHE B 1 96 ? 5.109 1.35 -8.008 1 96.94 96 PHE B N 1
ATOM 2617 C CA . PHE B 1 96 ? 5.879 2.467 -7.473 1 96.94 96 PHE B CA 1
ATOM 2618 C C . PHE B 1 96 ? 6.371 3.371 -8.594 1 96.94 96 PHE B C 1
ATOM 2620 O O . PHE B 1 96 ? 6.254 4.594 -8.508 1 96.94 96 PHE B O 1
ATOM 2627 N N . GLU B 1 97 ? 6.828 2.793 -9.602 1 95.75 97 GLU B N 1
ATOM 2628 C CA . GLU B 1 97 ? 7.305 3.564 -10.75 1 95.75 97 GLU B CA 1
ATOM 2629 C C . GLU B 1 97 ? 6.188 4.414 -11.344 1 95.75 97 GLU B C 1
ATOM 2631 O O . GLU B 1 97 ? 6.375 5.602 -11.609 1 95.75 97 GLU B O 1
ATOM 2636 N N . HIS B 1 98 ? 5.098 3.857 -11.492 1 95.62 98 HIS B N 1
ATOM 2637 C CA . HIS B 1 98 ? 3.973 4.598 -12.055 1 95.62 98 HIS B CA 1
ATOM 2638 C C . HIS B 1 98 ? 3.543 5.734 -11.125 1 95.62 98 HIS B C 1
ATOM 2640 O O . HIS B 1 98 ? 3.262 6.844 -11.586 1 95.62 98 HIS B O 1
ATOM 2646 N N . LEU B 1 99 ? 3.514 5.445 -9.891 1 96.44 99 LEU B N 1
ATOM 2647 C CA . LEU B 1 99 ? 3.051 6.449 -8.945 1 96.44 99 LEU B CA 1
ATOM 2648 C C . LEU B 1 99 ? 4.051 7.594 -8.828 1 96.44 99 LEU B C 1
ATOM 2650 O O . LEU B 1 99 ? 3.666 8.742 -8.609 1 96.44 99 LEU B O 1
ATOM 2654 N N . THR B 1 100 ? 5.328 7.281 -8.977 1 95.69 100 THR B N 1
ATOM 2655 C CA . THR B 1 100 ? 6.316 8.352 -8.93 1 95.69 100 THR B CA 1
ATOM 2656 C C . THR B 1 100 ? 6.098 9.336 -10.078 1 95.69 100 THR B C 1
ATOM 2658 O O . THR B 1 100 ? 6.461 10.508 -9.977 1 95.69 100 THR B O 1
ATOM 2661 N N . GLU B 1 101 ? 5.496 8.883 -11.07 1 94.44 101 GLU B N 1
ATOM 2662 C CA . GLU B 1 101 ? 5.234 9.727 -12.234 1 94.44 101 GLU B CA 1
ATOM 2663 C C . GLU B 1 101 ? 4.027 10.633 -12 1 94.44 101 GLU B C 1
ATOM 2665 O O . GLU B 1 101 ? 4.07 11.82 -12.312 1 94.44 101 GLU B O 1
ATOM 2670 N N . VAL B 1 102 ? 3.008 10.125 -11.375 1 94.69 102 VAL B N 1
ATOM 2671 C CA . VAL B 1 102 ? 1.739 10.844 -11.359 1 94.69 102 VAL B CA 1
ATOM 2672 C C . VAL B 1 102 ? 1.535 11.5 -9.992 1 94.69 102 VAL B C 1
ATOM 2674 O O . VAL B 1 102 ? 0.848 12.523 -9.883 1 94.69 102 VAL B O 1
ATOM 2677 N N . LEU B 1 103 ? 2.164 10.914 -8.984 1 95.62 103 LEU B N 1
ATOM 2678 C CA . LEU B 1 103 ? 2.051 11.422 -7.621 1 95.62 103 LEU B CA 1
ATOM 2679 C C . LEU B 1 103 ? 3.416 11.477 -6.941 1 95.62 103 LEU B C 1
ATOM 2681 O O . LEU B 1 103 ? 3.609 10.883 -5.883 1 95.62 103 LEU B O 1
ATOM 2685 N N . PRO B 1 104 ? 4.305 12.227 -7.453 1 93.12 104 PRO B N 1
ATOM 2686 C CA . PRO B 1 104 ? 5.695 12.172 -7 1 93.12 104 PRO B CA 1
ATOM 2687 C C . PRO B 1 104 ? 5.867 12.688 -5.57 1 93.12 104 PRO B C 1
ATOM 2689 O O . PRO B 1 104 ? 6.875 12.398 -4.922 1 93.12 104 PRO B O 1
ATOM 2692 N N . LYS B 1 105 ? 4.93 13.414 -4.992 1 91.25 105 LYS B N 1
ATOM 2693 C CA . LYS B 1 105 ? 5.07 13.984 -3.654 1 91.25 105 LYS B CA 1
ATOM 2694 C C . LYS B 1 105 ? 4.031 13.406 -2.697 1 91.25 105 LYS B C 1
ATOM 2696 O O . LYS B 1 105 ? 3.672 14.047 -1.704 1 91.25 105 LYS B O 1
ATOM 2701 N N . SER B 1 106 ? 3.568 12.281 -3.012 1 93.44 106 SER B N 1
ATOM 2702 C CA . SER B 1 106 ? 2.482 11.68 -2.248 1 93.44 106 SER B CA 1
ATOM 2703 C C . SER B 1 106 ? 3.016 10.688 -1.222 1 93.44 106 SER B C 1
ATOM 2705 O O . SER B 1 106 ? 3.949 9.93 -1.506 1 93.44 106 SER B O 1
ATOM 2707 N N . VAL B 1 107 ? 2.34 10.609 -0.109 1 90.62 107 VAL B N 1
ATOM 2708 C CA . VAL B 1 107 ? 2.676 9.641 0.924 1 90.62 107 VAL B CA 1
ATOM 2709 C C . VAL B 1 107 ? 2.383 8.227 0.418 1 90.62 107 VAL B C 1
ATOM 2711 O O . VAL B 1 107 ? 3.035 7.266 0.832 1 90.62 107 VAL B O 1
ATOM 2714 N N . THR B 1 108 ? 1.425 8.062 -0.505 1 95.62 108 THR B N 1
ATOM 2715 C CA . THR B 1 108 ? 1.106 6.75 -1.063 1 95.62 108 THR B CA 1
ATOM 2716 C C . THR B 1 108 ? 2.26 6.23 -1.917 1 95.62 108 THR B C 1
ATOM 2718 O O . THR B 1 108 ? 2.518 5.027 -1.954 1 95.62 108 THR B O 1
ATOM 2721 N N . THR B 1 109 ? 2.91 7.168 -2.6 1 96 109 THR B N 1
ATOM 2722 C CA . THR B 1 109 ? 4.074 6.797 -3.398 1 96 109 THR B CA 1
ATOM 2723 C C . THR B 1 109 ? 5.207 6.301 -2.506 1 96 109 THR B C 1
ATOM 2725 O O . THR B 1 109 ? 5.816 5.266 -2.787 1 96 109 THR B O 1
ATOM 2728 N N . ALA B 1 110 ? 5.422 7.059 -1.433 1 92.69 110 ALA B N 1
ATOM 2729 C CA . ALA B 1 110 ? 6.43 6.633 -0.469 1 92.69 110 ALA B CA 1
ATOM 2730 C C . ALA B 1 110 ? 6.09 5.262 0.115 1 92.69 110 ALA B C 1
ATOM 2732 O O . ALA B 1 110 ? 6.969 4.414 0.28 1 92.69 110 ALA B O 1
ATOM 2733 N N . TYR B 1 111 ? 4.848 5.078 0.387 1 94.31 111 TYR B N 1
ATOM 2734 C CA . TYR B 1 111 ? 4.391 3.818 0.96 1 94.31 111 TYR B CA 1
ATOM 2735 C C . TYR B 1 111 ? 4.645 2.66 0.002 1 94.31 111 TYR B C 1
ATOM 2737 O O . TYR B 1 111 ? 5.145 1.609 0.409 1 94.31 111 TYR B O 1
ATOM 2745 N N . MET B 1 112 ? 4.309 2.834 -1.247 1 95.88 112 MET B N 1
ATOM 2746 C CA . MET B 1 112 ? 4.484 1.78 -2.242 1 95.88 112 MET B CA 1
ATOM 2747 C C . MET B 1 112 ? 5.965 1.455 -2.434 1 95.88 112 MET B C 1
ATOM 2749 O O . MET B 1 112 ? 6.336 0.285 -2.541 1 95.88 112 MET B O 1
ATOM 2753 N N . GLY B 1 113 ? 6.766 2.473 -2.502 1 96.81 113 GLY B N 1
ATOM 2754 C CA . GLY B 1 113 ? 8.203 2.256 -2.627 1 96.81 113 GLY B CA 1
ATOM 2755 C C . GLY B 1 113 ? 8.789 1.47 -1.471 1 96.81 113 GLY B C 1
ATOM 2756 O O . GLY B 1 113 ? 9.57 0.542 -1.679 1 96.81 113 GLY B O 1
ATOM 2757 N N . ARG B 1 114 ? 8.383 1.871 -0.324 1 95.44 114 ARG B N 1
ATOM 2758 C CA . ARG B 1 114 ? 8.836 1.19 0.886 1 95.44 114 ARG B CA 1
ATOM 2759 C C . ARG B 1 114 ? 8.43 -0.279 0.871 1 95.44 114 ARG B C 1
ATOM 2761 O O . ARG B 1 114 ? 9.219 -1.152 1.229 1 95.44 114 ARG B O 1
ATOM 2768 N N . GLN B 1 115 ? 7.227 -0.545 0.452 1 95.06 115 GLN B N 1
ATOM 2769 C CA . GLN B 1 115 ? 6.75 -1.92 0.343 1 95.06 115 GLN B CA 1
ATOM 2770 C C . GLN B 1 115 ? 7.551 -2.697 -0.699 1 95.06 115 GLN B C 1
ATOM 2772 O O . GLN B 1 115 ? 7.867 -3.871 -0.497 1 95.06 115 GLN B O 1
ATOM 2777 N N . ALA B 1 116 ? 7.82 -2.09 -1.813 1 96.75 116 ALA B N 1
ATOM 2778 C CA . ALA B 1 116 ? 8.594 -2.748 -2.863 1 96.75 116 ALA B CA 1
ATOM 2779 C C . ALA B 1 116 ? 9.969 -3.17 -2.35 1 96.75 116 ALA B C 1
ATOM 2781 O O . ALA B 1 116 ? 10.43 -4.273 -2.637 1 96.75 116 ALA B O 1
ATOM 2782 N N . ILE B 1 117 ? 10.578 -2.326 -1.537 1 97.75 117 ILE B N 1
ATOM 2783 C CA . ILE B 1 117 ? 11.891 -2.643 -0.979 1 97.75 117 ILE B CA 1
ATOM 2784 C C . ILE B 1 117 ? 11.773 -3.844 -0.043 1 97.75 117 ILE B C 1
ATOM 2786 O O . ILE B 1 117 ? 12.578 -4.773 -0.113 1 97.75 117 ILE B O 1
ATOM 2790 N N . GLU B 1 118 ? 10.805 -3.803 0.805 1 96.25 118 GLU B N 1
ATOM 2791 C CA . GLU B 1 118 ? 10.578 -4.914 1.724 1 96.25 118 GLU B CA 1
ATOM 2792 C C . GLU B 1 118 ? 10.414 -6.23 0.969 1 96.25 118 GLU B C 1
ATOM 2794 O O . GLU B 1 118 ? 11.016 -7.242 1.336 1 96.25 118 GLU B O 1
ATOM 2799 N N . LEU B 1 119 ? 9.633 -6.215 -0.079 1 95.94 119 LEU B N 1
ATOM 2800 C CA . LEU B 1 119 ? 9.391 -7.414 -0.873 1 95.94 119 LEU B CA 1
ATOM 2801 C C . LEU B 1 119 ? 10.672 -7.879 -1.557 1 95.94 119 LEU B C 1
ATOM 2803 O O . LEU B 1 119 ? 10.914 -9.078 -1.679 1 95.94 119 LEU B O 1
ATOM 2807 N N . GLY B 1 120 ? 11.461 -6.918 -1.989 1 97.38 120 GLY B N 1
ATOM 2808 C CA . GLY B 1 120 ? 12.75 -7.27 -2.572 1 97.38 120 GLY B CA 1
ATOM 2809 C C . GLY B 1 120 ? 13.664 -7.996 -1.607 1 97.38 120 GLY B C 1
ATOM 2810 O O . GLY B 1 120 ? 14.242 -9.031 -1.95 1 97.38 120 GLY B O 1
ATOM 2811 N N . PHE B 1 121 ? 13.742 -7.473 -0.423 1 97.88 121 PHE B N 1
ATOM 2812 C CA . PHE B 1 121 ? 14.539 -8.133 0.605 1 97.88 121 PHE B CA 1
ATOM 2813 C C . PHE B 1 121 ? 14.016 -9.539 0.871 1 97.88 121 PHE B C 1
ATOM 2815 O O . PHE B 1 121 ? 14.789 -10.5 0.918 1 97.88 121 PHE B O 1
ATOM 2822 N N . LYS B 1 122 ? 12.773 -9.695 1.001 1 94.5 122 LYS B N 1
ATOM 2823 C CA . LYS B 1 122 ? 12.172 -10.977 1.362 1 94.5 122 LYS B CA 1
ATOM 2824 C C . LYS B 1 122 ? 12.344 -12 0.242 1 94.5 122 LYS B C 1
ATOM 2826 O O . LYS B 1 122 ? 12.609 -13.172 0.5 1 94.5 122 LYS B O 1
ATOM 2831 N N . TYR B 1 123 ? 12.156 -11.516 -0.953 1 94.69 123 TYR B N 1
ATOM 2832 C CA . TYR B 1 123 ? 12.398 -12.383 -2.098 1 94.69 123 TYR B CA 1
ATOM 2833 C C . TYR B 1 123 ? 13.82 -12.93 -2.074 1 94.69 123 TYR B C 1
ATOM 2835 O O . TYR B 1 123 ? 14.031 -14.141 -2.18 1 94.69 123 TYR B O 1
ATOM 2843 N N . LEU B 1 124 ? 14.766 -12.055 -1.938 1 97.38 124 LEU B N 1
ATOM 2844 C CA . LEU B 1 124 ? 16.172 -12.453 -1.968 1 97.38 124 LEU B CA 1
ATOM 2845 C C . LEU B 1 124 ? 16.5 -13.359 -0.786 1 97.38 124 LEU B C 1
ATOM 2847 O O . LEU B 1 124 ? 17.25 -14.328 -0.933 1 97.38 124 LEU B O 1
ATOM 2851 N N . LEU B 1 125 ? 15.93 -13.07 0.336 1 96.75 125 LEU B N 1
ATOM 2852 C CA . LEU B 1 125 ? 16.172 -13.883 1.525 1 96.75 125 LEU B CA 1
ATOM 2853 C C . LEU B 1 125 ? 15.531 -15.258 1.394 1 96.75 125 LEU B C 1
ATOM 2855 O O . LEU B 1 125 ? 16.094 -16.266 1.836 1 96.75 125 LEU B O 1
ATOM 2859 N N . LEU B 1 126 ? 14.359 -15.297 0.815 1 92.75 126 LEU B N 1
ATOM 2860 C CA . LEU B 1 126 ? 13.711 -16.578 0.555 1 92.75 126 LEU B CA 1
ATOM 2861 C C . LEU B 1 126 ? 14.586 -17.453 -0.334 1 92.75 126 LEU B C 1
ATOM 2863 O O . LEU B 1 126 ? 14.664 -18.672 -0.127 1 92.75 126 LEU B O 1
ATOM 2867 N N . ARG B 1 127 ? 15.203 -16.891 -1.275 1 93.56 127 ARG B N 1
ATOM 2868 C CA . ARG B 1 127 ? 16.094 -17.609 -2.172 1 93.56 127 ARG B CA 1
ATOM 2869 C C . ARG B 1 127 ? 17.266 -18.234 -1.402 1 93.56 127 ARG B C 1
ATOM 2871 O O . ARG B 1 127 ? 17.844 -19.234 -1.835 1 93.56 127 ARG B O 1
ATOM 2878 N N . LYS B 1 128 ? 17.562 -17.703 -0.253 1 94.81 128 LYS B N 1
ATOM 2879 C CA . LYS B 1 128 ? 18.656 -18.203 0.586 1 94.81 128 LYS B CA 1
ATOM 2880 C C . LYS B 1 128 ? 18.125 -19.109 1.692 1 94.81 128 LYS B C 1
ATOM 2882 O O . LYS B 1 128 ? 18.828 -19.391 2.664 1 94.81 128 LYS B O 1
ATOM 2887 N N . ASP B 1 129 ? 16.938 -19.453 1.665 1 90.25 129 ASP B N 1
ATOM 2888 C CA . ASP B 1 129 ? 16.297 -20.422 2.562 1 90.25 129 ASP B CA 1
ATOM 2889 C C . ASP B 1 129 ? 16.172 -19.844 3.973 1 90.25 129 ASP B C 1
ATOM 2891 O O . ASP B 1 129 ? 16.328 -20.578 4.957 1 90.25 129 ASP B O 1
ATOM 2895 N N . VAL B 1 130 ? 16.016 -18.594 4.008 1 91.62 130 VAL B N 1
ATOM 2896 C CA . VAL B 1 130 ? 15.703 -18 5.301 1 91.62 130 VAL B CA 1
ATOM 2897 C C . VAL B 1 130 ? 14.305 -18.422 5.738 1 91.62 130 VAL B C 1
ATOM 2899 O O . VAL B 1 130 ? 13.383 -18.5 4.918 1 91.62 130 VAL B O 1
ATOM 2902 N N . SER B 1 131 ? 14.172 -18.641 6.953 1 86 131 SER B N 1
ATOM 2903 C CA . SER B 1 131 ? 12.938 -19.203 7.477 1 86 131 SER B CA 1
ATOM 2904 C C . SER B 1 131 ? 11.797 -18.172 7.422 1 86 131 SER B C 1
ATOM 2906 O O . SER B 1 131 ? 12.039 -16.969 7.523 1 86 131 SER B O 1
ATOM 2908 N N . ASP B 1 132 ? 10.633 -18.703 7.41 1 80.5 132 ASP B N 1
ATOM 2909 C CA . ASP B 1 132 ? 9.438 -17.875 7.387 1 80.5 132 ASP B CA 1
ATOM 2910 C C . ASP B 1 132 ? 9.359 -16.984 8.633 1 80.5 132 ASP B C 1
ATOM 2912 O O . ASP B 1 132 ? 8.906 -15.844 8.562 1 80.5 132 ASP B O 1
ATOM 2916 N N . LYS B 1 133 ? 9.727 -17.594 9.68 1 83.5 133 LYS B N 1
ATOM 2917 C CA . LYS B 1 133 ? 9.688 -16.859 10.938 1 83.5 133 LYS B CA 1
ATOM 2918 C C . LYS B 1 133 ? 10.562 -15.609 10.867 1 83.5 133 LYS B C 1
ATOM 2920 O O . LYS B 1 133 ? 10.164 -14.539 11.328 1 83.5 133 LYS B O 1
ATOM 2925 N N . GLU B 1 134 ? 11.711 -15.68 10.25 1 87 134 GLU B N 1
ATOM 2926 C CA . GLU B 1 134 ? 12.648 -14.57 10.125 1 87 134 GLU B CA 1
ATOM 2927 C C . GLU B 1 134 ? 12.172 -13.555 9.086 1 87 134 GLU B C 1
ATOM 2929 O O . GLU B 1 134 ? 12.492 -12.375 9.172 1 87 134 GLU B O 1
ATOM 2934 N N . LEU B 1 135 ? 11.375 -14.016 8.172 1 88.5 135 LEU B N 1
ATOM 2935 C CA . LEU B 1 135 ? 10.906 -13.172 7.082 1 88.5 135 LEU B CA 1
ATOM 2936 C C . LEU B 1 135 ? 9.656 -12.398 7.488 1 88.5 135 LEU B C 1
ATOM 2938 O O . LEU B 1 135 ? 9.227 -11.492 6.777 1 88.5 135 LEU B O 1
ATOM 2942 N N . ARG B 1 136 ? 9.133 -12.656 8.664 1 84.25 136 ARG B N 1
ATOM 2943 C CA . ARG B 1 136 ? 7.867 -12.062 9.078 1 84.25 136 ARG B CA 1
ATOM 2944 C C . ARG B 1 136 ? 8.055 -10.609 9.516 1 84.25 136 ARG B C 1
ATOM 2946 O O . ARG B 1 136 ? 7.102 -9.836 9.539 1 84.25 136 ARG B O 1
ATOM 2953 N N . THR B 1 137 ? 9.219 -10.219 9.766 1 88.12 137 THR B N 1
ATOM 2954 C CA . THR B 1 137 ? 9.461 -8.844 10.188 1 88.12 137 THR B CA 1
ATOM 2955 C C . THR B 1 137 ? 9.18 -7.871 9.047 1 88.12 137 THR B C 1
ATOM 2957 O O . THR B 1 137 ? 9.375 -8.203 7.875 1 88.12 137 THR B O 1
ATOM 2960 N N . HIS B 1 138 ? 8.695 -6.715 9.383 1 89.69 138 HIS B N 1
ATOM 2961 C CA . HIS B 1 138 ? 8.469 -5.645 8.422 1 89.69 138 HIS B CA 1
ATOM 2962 C C . HIS B 1 138 ? 9.539 -4.566 8.531 1 89.69 138 HIS B C 1
ATOM 2964 O O . HIS B 1 138 ? 9.516 -3.576 7.797 1 89.69 138 HIS B O 1
ATOM 2970 N N . ASN B 1 139 ? 10.438 -4.738 9.445 1 91.19 139 ASN B N 1
ATOM 2971 C CA . ASN B 1 139 ? 11.5 -3.762 9.68 1 91.19 139 ASN B CA 1
ATOM 2972 C C . ASN B 1 139 ? 12.578 -3.834 8.602 1 91.19 139 ASN B C 1
ATOM 2974 O O . ASN B 1 139 ? 13.266 -4.848 8.477 1 91.19 139 ASN B O 1
ATOM 2978 N N . LEU B 1 140 ? 12.742 -2.748 7.883 1 94.69 140 LEU B N 1
ATOM 2979 C CA . LEU B 1 140 ? 13.664 -2.74 6.746 1 94.69 140 LEU B CA 1
ATOM 2980 C C . LEU B 1 140 ? 15.102 -2.943 7.203 1 94.69 140 LEU B C 1
ATOM 2982 O O . LEU B 1 140 ? 15.891 -3.59 6.516 1 94.69 140 LEU B O 1
ATOM 2986 N N . LYS B 1 141 ? 15.438 -2.377 8.344 1 93.69 141 LYS B N 1
ATOM 2987 C CA . LYS B 1 141 ? 16.781 -2.555 8.859 1 93.69 141 LYS B CA 1
ATOM 2988 C C . LYS B 1 141 ? 17.078 -4.023 9.156 1 93.69 141 LYS B C 1
ATOM 2990 O O . LYS B 1 141 ? 18.141 -4.539 8.805 1 93.69 141 LYS B O 1
ATOM 2995 N N . GLU B 1 142 ? 16.203 -4.648 9.805 1 94.31 142 GLU B N 1
ATOM 2996 C CA . GLU B 1 142 ? 16.359 -6.062 10.133 1 94.31 142 GLU B CA 1
ATOM 2997 C C . GLU B 1 142 ? 16.5 -6.906 8.875 1 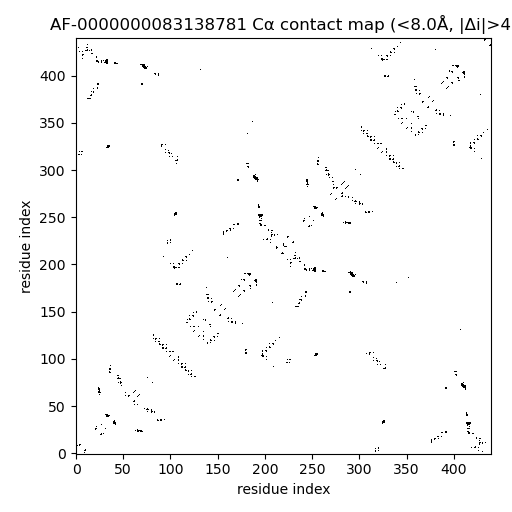94.31 142 GLU B C 1
ATOM 2999 O O . GLU B 1 142 ? 17.359 -7.797 8.805 1 94.31 142 GLU B O 1
ATOM 3004 N N . LEU B 1 143 ? 15.703 -6.617 7.914 1 96.38 143 LEU B N 1
ATOM 3005 C CA . LEU B 1 143 ? 15.75 -7.355 6.656 1 96.38 143 LEU B CA 1
ATOM 3006 C C . LEU B 1 143 ? 17.062 -7.102 5.93 1 96.38 143 LEU B C 1
ATOM 3008 O O . LEU B 1 143 ? 17.688 -8.039 5.402 1 96.38 143 LEU B O 1
ATOM 3012 N N . ALA B 1 144 ? 17.469 -5.859 5.898 1 96.88 144 ALA B N 1
ATOM 3013 C CA . ALA B 1 144 ? 18.734 -5.512 5.258 1 96.88 144 ALA B CA 1
ATOM 3014 C C . ALA B 1 144 ? 19.906 -6.219 5.941 1 96.88 144 ALA B C 1
ATOM 3016 O O . ALA B 1 144 ? 20.766 -6.809 5.27 1 96.88 144 ALA B O 1
ATOM 3017 N N . ASP B 1 145 ? 19.922 -6.188 7.25 1 96.19 145 ASP B N 1
ATOM 3018 C CA . ASP B 1 145 ? 20.984 -6.848 7.996 1 96.19 145 ASP B CA 1
ATOM 3019 C C . ASP B 1 145 ? 21.031 -8.344 7.699 1 96.19 145 ASP B C 1
ATOM 3021 O O . ASP B 1 145 ? 22.094 -8.914 7.488 1 96.19 145 ASP B O 1
ATOM 3025 N N . LEU B 1 146 ? 19.906 -8.898 7.734 1 97 146 LEU B N 1
ATOM 3026 C CA . LEU B 1 146 ? 19.797 -10.328 7.457 1 97 146 LEU B CA 1
ATOM 3027 C C . LEU B 1 146 ? 20.312 -10.648 6.059 1 97 146 LEU B C 1
ATOM 3029 O O . LEU B 1 146 ? 21.016 -11.648 5.859 1 97 146 LEU B O 1
ATOM 3033 N N . MET B 1 147 ? 19.953 -9.828 5.105 1 97.31 147 MET B N 1
ATOM 3034 C CA . MET B 1 147 ? 20.406 -10.023 3.736 1 97.31 147 MET B CA 1
ATOM 3035 C C . MET B 1 147 ? 21.938 -9.961 3.658 1 97.31 147 MET B C 1
ATOM 3037 O O . MET B 1 147 ? 22.562 -10.781 2.986 1 97.31 147 MET B O 1
ATOM 3041 N N . TRP B 1 148 ? 22.453 -8.992 4.324 1 96.69 148 TRP B N 1
ATOM 3042 C CA . TRP B 1 148 ? 23.906 -8.82 4.293 1 96.69 148 TRP B CA 1
ATOM 3043 C C . TRP B 1 148 ? 24.609 -10.039 4.891 1 96.69 148 TRP B C 1
ATOM 3045 O O . TRP B 1 148 ? 25.641 -10.484 4.371 1 96.69 148 TRP B O 1
ATOM 3055 N N . VAL B 1 149 ? 24.078 -10.492 5.922 1 95 149 VAL B N 1
ATOM 3056 C CA . VAL B 1 149 ? 24.656 -11.656 6.582 1 95 149 VAL B CA 1
ATOM 3057 C C . VAL B 1 149 ? 24.5 -12.883 5.688 1 95 149 VAL B C 1
ATOM 3059 O O . VAL B 1 149 ? 25.469 -13.617 5.461 1 95 149 VAL B O 1
ATOM 3062 N N . LYS B 1 150 ? 23.391 -13.117 5.113 1 96.81 150 LYS B N 1
ATOM 3063 C CA . LYS B 1 150 ? 23.094 -14.336 4.371 1 96.81 150 LYS B CA 1
ATOM 3064 C C . LYS B 1 150 ? 23.812 -14.359 3.027 1 96.81 150 LYS B C 1
ATOM 3066 O O . LYS B 1 150 ? 24.188 -15.422 2.537 1 96.81 150 LYS B O 1
ATOM 3071 N N . TYR B 1 151 ? 24 -13.234 2.432 1 97 151 TYR B N 1
ATOM 3072 C CA . TYR B 1 151 ? 24.609 -13.164 1.108 1 97 151 TYR B CA 1
ATOM 3073 C C . TYR B 1 151 ? 26.078 -12.773 1.202 1 97 151 TYR B C 1
ATOM 3075 O O . TYR B 1 151 ? 26.797 -12.797 0.203 1 97 151 TYR B O 1
ATOM 3083 N N . SER B 1 152 ? 26.531 -12.406 2.379 1 95.69 152 SER B N 1
ATOM 3084 C CA . SER B 1 152 ? 27.891 -11.891 2.494 1 95.69 152 SER B CA 1
ATOM 3085 C C . SER B 1 152 ? 28.188 -10.867 1.409 1 95.69 152 SER B C 1
ATOM 3087 O O . SER B 1 152 ? 29.156 -11 0.666 1 95.69 152 SER B O 1
ATOM 3089 N N . ILE B 1 153 ? 27.391 -9.867 1.31 1 95.44 153 ILE B N 1
ATOM 3090 C CA . ILE B 1 153 ? 27.391 -8.906 0.217 1 95.44 153 ILE B CA 1
ATOM 3091 C C . ILE B 1 153 ? 28.672 -8.078 0.265 1 95.44 153 ILE B C 1
ATOM 3093 O O . ILE B 1 153 ? 28.969 -7.426 1.271 1 95.44 153 ILE B O 1
ATOM 3097 N N . GLU B 1 154 ? 29.422 -8.047 -0.855 1 93.06 154 GLU B N 1
ATOM 3098 C CA . GLU B 1 154 ? 30.672 -7.297 -0.98 1 93.06 154 GLU B CA 1
ATOM 3099 C C . GLU B 1 154 ? 30.578 -6.262 -2.096 1 93.06 154 GLU B C 1
ATOM 3101 O O . GLU B 1 154 ? 31.469 -5.406 -2.229 1 93.06 154 GLU B O 1
ATOM 3106 N N . GLU B 1 155 ? 29.531 -6.258 -2.842 1 93.38 155 GLU B N 1
ATOM 3107 C CA . GLU B 1 155 ? 29.359 -5.297 -3.932 1 93.38 155 GLU B CA 1
ATOM 3108 C C . GLU B 1 155 ? 29.328 -3.865 -3.406 1 93.38 155 GLU B C 1
ATOM 3110 O O . GLU B 1 155 ? 28.5 -3.523 -2.566 1 93.38 155 GLU B O 1
ATOM 3115 N N . PRO B 1 156 ? 30.172 -3.064 -3.914 1 93.62 156 PRO B N 1
ATOM 3116 C CA . PRO B 1 156 ? 30.266 -1.703 -3.381 1 93.62 156 PRO B CA 1
ATOM 3117 C C . PRO B 1 156 ? 28.984 -0.903 -3.582 1 93.62 156 PRO B C 1
ATOM 3119 O O . PRO B 1 156 ? 28.609 -0.095 -2.725 1 93.62 156 PRO B O 1
ATOM 3122 N N . TYR B 1 157 ? 28.297 -1.133 -4.684 1 94.06 157 TYR B N 1
ATOM 3123 C CA . TYR B 1 157 ? 27.109 -0.333 -4.98 1 94.06 157 TYR B CA 1
ATOM 3124 C C . TYR B 1 157 ? 25.984 -0.658 -4.016 1 94.06 157 TYR B C 1
ATOM 3126 O O . TYR B 1 157 ? 24.984 0.069 -3.947 1 94.06 157 TYR B O 1
ATOM 3134 N N . MET B 1 158 ? 26.125 -1.718 -3.215 1 95.19 158 MET B N 1
ATOM 3135 C CA . MET B 1 158 ? 25.109 -2.123 -2.25 1 95.19 158 MET B CA 1
ATOM 3136 C C . MET B 1 158 ? 25.391 -1.541 -0.872 1 95.19 158 MET B C 1
ATOM 3138 O O . MET B 1 158 ? 24.562 -1.637 0.036 1 95.19 158 MET B O 1
ATOM 3142 N N . GLY B 1 159 ? 26.516 -0.991 -0.667 1 90.5 159 GLY B N 1
ATOM 3143 C CA . GLY B 1 159 ? 27.094 -0.748 0.646 1 90.5 159 GLY B CA 1
ATOM 3144 C C . GLY B 1 159 ? 26.281 0.207 1.491 1 90.5 159 GLY B C 1
ATOM 3145 O O . GLY B 1 159 ? 26.281 0.116 2.721 1 90.5 159 GLY B O 1
ATOM 3146 N N . GLU B 1 160 ? 25.547 1.166 0.946 1 89.94 160 GLU B N 1
ATOM 3147 C CA . GLU B 1 160 ? 24.875 2.205 1.714 1 89.94 160 GLU B CA 1
ATOM 3148 C C . GLU B 1 160 ? 23.469 1.77 2.105 1 89.94 160 GLU B C 1
ATOM 3150 O O . GLU B 1 160 ? 22.812 2.436 2.906 1 89.94 160 GLU B O 1
ATOM 3155 N N . ILE B 1 161 ? 23.031 0.62 1.652 1 95.5 161 ILE B N 1
ATOM 3156 C CA . ILE B 1 161 ? 21.625 0.236 1.8 1 95.5 161 ILE B CA 1
ATOM 3157 C C . ILE B 1 161 ? 21.328 -0.032 3.271 1 95.5 161 ILE B C 1
ATOM 3159 O O . ILE B 1 161 ? 20.344 0.488 3.811 1 95.5 161 ILE B O 1
ATOM 3163 N N . PRO B 1 162 ? 22.125 -0.789 4.059 1 93.88 162 PRO B N 1
ATOM 3164 C CA . PRO B 1 162 ? 21.812 -1.012 5.473 1 93.88 162 PRO B CA 1
ATOM 3165 C C . PRO B 1 162 ? 21.766 0.284 6.277 1 93.88 162 PRO B C 1
ATOM 3167 O O . PRO B 1 162 ? 20.906 0.454 7.137 1 93.88 162 PRO B O 1
ATOM 3170 N N . ASP B 1 163 ? 22.688 1.168 5.969 1 89 163 ASP B N 1
ATOM 3171 C CA . ASP B 1 163 ? 22.719 2.447 6.672 1 89 163 ASP B CA 1
ATOM 3172 C C . ASP B 1 163 ? 21.453 3.262 6.371 1 89 163 ASP B C 1
ATOM 3174 O O . ASP B 1 163 ? 20.875 3.869 7.27 1 89 163 ASP B O 1
A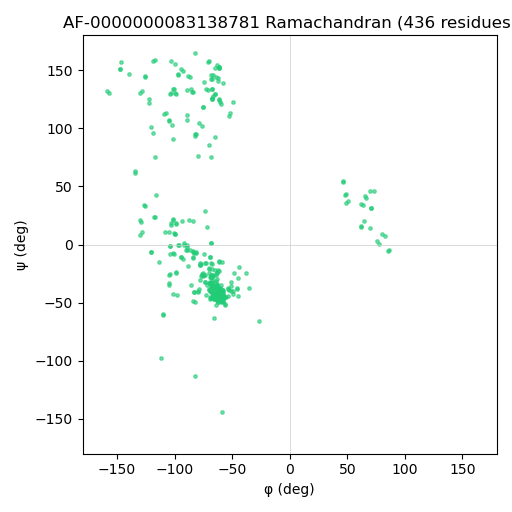TOM 3178 N N . PHE B 1 164 ? 21.062 3.301 5.152 1 90.56 164 PHE B N 1
ATOM 3179 C CA . PHE B 1 164 ? 19.844 3.996 4.789 1 90.56 164 PHE B CA 1
ATOM 3180 C C . PHE B 1 164 ? 18.641 3.396 5.516 1 90.56 164 PHE B C 1
ATOM 3182 O O . PHE B 1 164 ? 17.828 4.125 6.094 1 90.56 164 PHE B O 1
ATOM 3189 N N . CYS B 1 165 ? 18.531 2.088 5.469 1 92.38 165 CYS B N 1
ATOM 3190 C CA . CYS B 1 165 ? 17.406 1.406 6.105 1 92.38 165 CYS B CA 1
ATOM 3191 C C . CYS B 1 165 ? 17.391 1.669 7.605 1 92.38 165 CYS B C 1
ATOM 3193 O O . CYS B 1 165 ? 16.328 1.822 8.203 1 92.38 165 CYS B O 1
ATOM 3195 N N . ASN B 1 166 ? 18.547 1.718 8.172 1 87.56 166 ASN B N 1
ATOM 3196 C CA . ASN B 1 166 ? 18.656 2.049 9.594 1 87.56 166 ASN B CA 1
ATOM 3197 C C . ASN B 1 166 ? 18.125 3.453 9.883 1 87.56 166 ASN B C 1
ATOM 3199 O O . ASN B 1 166 ? 17.328 3.646 10.797 1 87.56 166 ASN B O 1
ATOM 3203 N N . CYS B 1 167 ? 18.594 4.367 9.109 1 82.94 167 CYS B N 1
ATOM 3204 C CA . CYS B 1 167 ? 18.156 5.75 9.289 1 82.94 167 CYS B CA 1
ATOM 3205 C C . CYS B 1 167 ? 16.656 5.891 9.039 1 82.94 167 CYS B C 1
ATOM 3207 O O . CYS B 1 167 ? 15.953 6.543 9.805 1 82.94 167 CYS B O 1
ATOM 3209 N N . TYR B 1 168 ? 16.203 5.293 7.984 1 83.94 168 TYR B N 1
ATOM 3210 C CA . TYR B 1 168 ? 14.781 5.34 7.645 1 83.94 168 TYR B CA 1
ATOM 3211 C C . TYR B 1 168 ? 13.93 4.777 8.773 1 83.94 168 TYR B C 1
ATOM 3213 O O . TYR B 1 168 ? 12.961 5.41 9.195 1 83.94 168 TYR B O 1
ATOM 3221 N N . SER B 1 169 ? 14.297 3.605 9.273 1 83.31 169 SER B N 1
ATOM 3222 C CA . SER B 1 169 ? 13.531 2.914 10.297 1 83.31 169 SER B CA 1
ATOM 3223 C C . SER B 1 169 ? 13.539 3.693 11.609 1 83.31 169 SER B C 1
ATOM 3225 O O . SER B 1 169 ? 12.531 3.736 12.32 1 83.31 169 SER B O 1
ATOM 3227 N N . LYS B 1 170 ? 14.57 4.273 11.891 1 76.94 170 LYS B N 1
ATOM 3228 C CA . LYS B 1 170 ? 14.711 4.973 13.172 1 76.94 170 LYS B CA 1
ATOM 3229 C C . LYS B 1 170 ? 14.102 6.367 13.102 1 76.94 170 LYS B C 1
ATOM 3231 O O . LYS B 1 170 ? 13.422 6.797 14.039 1 76.94 170 LYS B O 1
ATOM 3236 N N . MET B 1 171 ? 14.336 7.02 11.984 1 73.62 171 MET B N 1
ATOM 3237 C CA . MET B 1 171 ? 14.047 8.453 11.969 1 73.62 171 MET B CA 1
ATOM 3238 C C . MET B 1 171 ? 12.695 8.734 11.336 1 73.62 171 MET B C 1
ATOM 3240 O O . MET B 1 171 ? 12.086 9.773 11.586 1 73.62 171 MET B O 1
ATOM 3244 N N . LEU B 1 172 ? 12.234 7.883 10.523 1 78.12 172 LEU B N 1
ATOM 3245 C CA . LEU B 1 172 ? 10.969 8.148 9.844 1 78.12 172 LEU B CA 1
ATOM 3246 C C . LEU B 1 172 ? 9.875 7.219 10.352 1 78.12 172 LEU B C 1
ATOM 3248 O O . LEU B 1 172 ? 8.938 7.668 11.016 1 78.12 172 LEU B O 1
ATOM 3252 N N . GLU B 1 173 ? 10.055 5.969 10.211 1 76.62 173 GLU B N 1
ATOM 3253 C CA . GLU B 1 173 ? 9 5.027 10.562 1 76.62 173 GLU B CA 1
ATOM 3254 C C . GLU B 1 173 ? 8.891 4.855 12.07 1 76.62 173 GLU B C 1
ATOM 3256 O O . GLU B 1 173 ? 7.805 4.625 12.602 1 76.62 173 GLU B O 1
ATOM 3261 N N . GLY B 1 174 ? 9.984 5.082 12.797 1 70.56 174 GLY B N 1
ATOM 3262 C CA . GLY B 1 174 ? 9.969 4.895 14.234 1 70.56 174 GLY B CA 1
ATOM 3263 C C . GLY B 1 174 ? 9.375 3.564 14.664 1 70.56 174 GLY B C 1
ATOM 3264 O O . GLY B 1 174 ? 8.562 3.51 15.586 1 70.56 174 GLY B O 1
ATOM 3265 N N . ASP B 1 175 ? 9.531 2.504 14 1 65.56 175 ASP B N 1
ATOM 3266 C CA . ASP B 1 175 ? 9.055 1.153 14.273 1 65.56 175 ASP B CA 1
ATOM 3267 C C . ASP B 1 175 ? 7.605 0.978 13.82 1 65.56 175 ASP B C 1
ATOM 3269 O O . ASP B 1 175 ? 6.977 -0.042 14.109 1 65.56 175 ASP B O 1
ATOM 3273 N N . ASN B 1 176 ? 7.156 1.978 13.164 1 73.5 176 ASN B N 1
ATOM 3274 C CA . ASN B 1 176 ? 5.805 1.88 12.617 1 73.5 176 ASN B CA 1
ATOM 3275 C C . ASN B 1 176 ? 5.828 1.64 11.109 1 73.5 176 ASN B C 1
ATOM 3277 O O . ASN B 1 176 ? 5.934 2.586 10.328 1 73.5 176 ASN B O 1
ATOM 3281 N N . VAL B 1 177 ? 5.551 0.548 10.773 1 74.56 177 VAL B N 1
ATOM 3282 C CA . VAL B 1 177 ? 5.629 0.152 9.375 1 74.56 177 VAL B CA 1
ATOM 3283 C C . VAL B 1 177 ? 4.477 0.782 8.594 1 74.56 177 VAL B C 1
ATOM 3285 O O . VAL B 1 177 ? 4.539 0.897 7.367 1 74.56 177 VAL B O 1
ATOM 3288 N N . GLU B 1 178 ? 3.471 1.263 9.312 1 76.31 178 GLU B N 1
ATOM 3289 C CA . GLU B 1 178 ? 2.287 1.835 8.672 1 76.31 178 GLU B CA 1
ATOM 3290 C C . GLU B 1 178 ? 2.369 3.357 8.625 1 76.31 178 GLU B C 1
ATOM 3292 O O . GLU B 1 178 ? 1.375 4.027 8.344 1 76.31 178 GLU B O 1
ATOM 3297 N N . TYR B 1 179 ? 3.555 3.877 8.789 1 76.69 179 TYR B N 1
ATOM 3298 C CA . TYR B 1 179 ? 3.783 5.309 8.938 1 76.69 179 TYR B CA 1
ATOM 3299 C C . TYR B 1 179 ? 3.148 6.082 7.785 1 76.69 179 TYR B C 1
ATOM 3301 O O . TYR B 1 179 ? 2.531 7.129 8 1 76.69 179 TYR B O 1
ATOM 3309 N N . PHE B 1 180 ? 3.199 5.555 6.594 1 85.44 180 PHE B N 1
ATOM 3310 C CA . PHE B 1 180 ? 2.686 6.273 5.434 1 85.44 180 PHE B CA 1
ATOM 3311 C C . PHE B 1 180 ? 1.267 5.828 5.102 1 85.44 180 PHE B C 1
ATOM 3313 O O . PHE B 1 180 ? 0.67 6.301 4.133 1 85.44 180 PHE B O 1
ATOM 3320 N N . ARG B 1 181 ? 0.819 4.961 5.844 1 85.81 181 ARG B N 1
ATOM 3321 C CA . ARG B 1 181 ? -0.535 4.473 5.602 1 85.81 181 ARG B CA 1
ATOM 3322 C C . ARG B 1 181 ? -1.512 5.039 6.625 1 85.81 181 ARG B C 1
ATOM 3324 O O . ARG B 1 181 ? -2.689 5.242 6.324 1 85.81 181 ARG B O 1
ATOM 3331 N N . TYR B 1 182 ? -0.934 5.203 7.812 1 80.06 182 TYR B N 1
ATOM 3332 C CA . TYR B 1 182 ? -1.779 5.711 8.891 1 80.06 182 TYR B CA 1
ATOM 3333 C C . TYR B 1 182 ? -1.207 6.996 9.477 1 80.06 182 TYR B C 1
ATOM 3335 O O . TYR B 1 182 ? -0.049 7.031 9.898 1 80.06 182 TYR B O 1
ATOM 3343 N N . PRO B 1 183 ? -2.107 8.023 9.469 1 73.62 183 PRO B N 1
ATOM 3344 C CA . PRO B 1 183 ? -1.579 9.281 10 1 73.62 183 PRO B CA 1
ATOM 3345 C C . PRO B 1 183 ? -1.336 9.234 11.508 1 73.62 183 PRO B C 1
ATOM 3347 O O . PRO B 1 183 ? -0.604 10.07 12.047 1 73.62 183 PRO B O 1
ATOM 3350 N N . GLU B 1 184 ? -1.994 8.289 12.227 1 70.75 184 GLU B N 1
ATOM 3351 C CA . GLU B 1 184 ? -1.814 8.109 13.664 1 70.75 184 GLU B CA 1
ATOM 3352 C C . GLU B 1 184 ? -1.269 6.719 13.977 1 70.75 184 GLU B C 1
ATOM 3354 O O . GLU B 1 184 ? -2.023 5.746 14.031 1 70.75 184 GLU B O 1
ATOM 3359 N N . TYR B 1 185 ? -0.043 6.574 14.125 1 60.59 185 TYR B N 1
ATOM 3360 C CA . TYR B 1 185 ? 0.548 5.242 14.141 1 60.59 185 TYR B CA 1
ATOM 3361 C C . TYR B 1 185 ? 0.902 4.82 15.562 1 60.59 185 TYR B C 1
ATOM 3363 O O . TYR B 1 185 ? 1.285 3.672 15.805 1 60.59 185 TYR B O 1
ATOM 3371 N N . SER B 1 186 ? 0.817 5.578 16.391 1 59.66 186 SER B N 1
ATOM 3372 C CA . SER B 1 186 ? 0.849 5.238 17.812 1 59.66 186 SER B CA 1
ATOM 3373 C C . SER B 1 186 ? -0.042 6.168 18.625 1 59.66 186 SER B C 1
ATOM 3375 O O . SER B 1 186 ? -0.505 7.191 18.125 1 59.66 186 SER B O 1
ATOM 3377 N N . ARG B 1 187 ? -0.461 5.703 19.766 1 57.81 187 ARG B N 1
ATOM 3378 C CA . ARG B 1 187 ? -1.38 6.406 20.641 1 57.81 187 ARG B CA 1
ATOM 3379 C C . ARG B 1 187 ? -0.996 7.875 20.781 1 57.81 187 ARG B C 1
ATOM 3381 O O . ARG B 1 187 ? -1.865 8.742 20.859 1 57.81 187 ARG B O 1
ATOM 3388 N N . LYS B 1 188 ? 0.103 8.055 20.656 1 56.81 188 LYS B N 1
ATOM 3389 C CA . LYS B 1 188 ? 0.47 9.43 20.984 1 56.81 188 LYS B CA 1
ATOM 3390 C C . LYS B 1 188 ? 1.284 10.055 19.844 1 56.81 188 LYS B C 1
ATOM 3392 O O . LYS B 1 188 ? 1.801 11.164 19.984 1 56.81 188 LYS B O 1
ATOM 3397 N N . ARG B 1 189 ? 1.271 9.297 18.766 1 62.97 189 ARG B N 1
ATOM 3398 C CA . ARG B 1 189 ? 2.141 9.82 17.719 1 62.97 189 ARG B CA 1
ATOM 3399 C C . ARG B 1 189 ? 1.396 9.93 16.391 1 62.97 189 ARG B C 1
ATOM 3401 O O . ARG B 1 189 ? 0.615 9.047 16.031 1 62.97 189 ARG B O 1
ATOM 3408 N N . TYR B 1 190 ? 1.568 11.086 15.828 1 64.81 190 TYR B N 1
ATOM 3409 C CA . TYR B 1 190 ? 0.908 11.422 14.57 1 64.81 190 TYR B CA 1
ATOM 3410 C C . TYR B 1 190 ? 1.93 11.664 13.461 1 64.81 190 TYR B C 1
ATOM 3412 O O . TYR B 1 190 ? 3.119 11.836 13.734 1 64.81 190 TYR B O 1
ATOM 3420 N N . PHE B 1 191 ? 1.302 11.492 12.242 1 63.84 191 PHE B N 1
ATOM 3421 C CA . PHE B 1 191 ? 2.141 11.758 11.086 1 63.84 191 PHE B CA 1
ATOM 3422 C C . PHE B 1 191 ? 2.801 13.125 11.188 1 63.84 191 PHE B C 1
ATOM 3424 O O . PHE B 1 191 ? 2.117 14.141 11.336 1 63.84 191 PHE B O 1
ATOM 3431 N N . ALA B 1 192 ? 4.035 13.07 11.328 1 60 192 ALA B N 1
ATOM 3432 C CA . ALA B 1 192 ? 4.84 14.289 11.453 1 60 192 ALA B CA 1
ATOM 3433 C C . ALA B 1 192 ? 5.562 14.602 10.148 1 60 192 ALA B C 1
ATOM 3435 O O . ALA B 1 192 ? 6.434 15.477 10.109 1 60 192 ALA B O 1
ATOM 3436 N N . GLY B 1 193 ? 5.047 13.953 9.141 1 60.62 193 GLY B N 1
ATOM 3437 C CA . GLY B 1 193 ? 5.797 14.055 7.895 1 60.62 193 GLY B CA 1
ATOM 3438 C C . GLY B 1 193 ? 5.406 15.266 7.062 1 60.62 193 GLY B C 1
ATOM 3439 O O . GLY B 1 193 ? 5.609 15.273 5.848 1 60.62 193 GLY B O 1
ATOM 3440 N N . ASN B 1 194 ? 4.84 16.188 7.707 1 67.44 194 ASN B N 1
ATOM 3441 C CA . ASN B 1 194 ? 4.375 17.328 6.93 1 67.44 194 ASN B CA 1
ATOM 3442 C C . ASN B 1 194 ? 5.543 18.141 6.375 1 67.44 194 ASN B C 1
ATOM 3444 O O . ASN B 1 194 ? 5.344 19.078 5.602 1 67.44 194 ASN B O 1
ATOM 3448 N N . ARG B 1 195 ? 6.723 17.625 6.684 1 67.12 195 ARG B N 1
ATOM 3449 C CA . ARG B 1 195 ? 7.914 18.281 6.141 1 67.12 195 ARG B CA 1
ATOM 3450 C C . ARG B 1 195 ? 8.828 17.266 5.457 1 67.12 195 ARG B C 1
ATOM 3452 O O . ARG B 1 195 ? 10.008 17.531 5.227 1 67.12 195 ARG B O 1
ATOM 3459 N N . LEU B 1 196 ? 8.25 16.25 5.172 1 77.19 196 LEU B N 1
ATOM 3460 C CA . LEU B 1 196 ? 9.039 15.195 4.539 1 77.19 196 LEU B CA 1
ATOM 3461 C C . LEU B 1 196 ? 9.141 15.422 3.035 1 77.19 196 LEU B C 1
ATOM 3463 O O . LEU B 1 196 ? 8.148 15.758 2.383 1 77.19 196 LEU B O 1
ATOM 3467 N N . ASP B 1 197 ? 10.359 15.32 2.586 1 81.19 197 ASP B N 1
ATOM 3468 C CA . ASP B 1 197 ? 10.586 15.352 1.144 1 81.19 197 ASP B CA 1
ATOM 3469 C C . ASP B 1 197 ? 10.352 13.977 0.525 1 81.19 197 ASP B C 1
ATOM 3471 O O . ASP B 1 197 ? 11.273 13.156 0.453 1 81.19 197 ASP B O 1
ATOM 3475 N N . ILE B 1 198 ? 9.156 13.781 0.027 1 86.75 198 ILE B N 1
ATOM 3476 C CA . ILE B 1 198 ? 8.766 12.477 -0.514 1 86.75 198 ILE B CA 1
ATOM 3477 C C . ILE B 1 198 ? 9.562 12.188 -1.783 1 86.75 198 ILE B C 1
ATOM 3479 O O . ILE B 1 198 ? 9.914 11.039 -2.057 1 86.75 198 ILE B O 1
ATOM 3483 N N . GLU B 1 199 ? 9.898 13.219 -2.547 1 86.75 199 GLU B N 1
ATOM 3484 C CA . GLU B 1 199 ? 10.68 13.008 -3.762 1 86.75 199 GLU B CA 1
ATOM 3485 C C . GLU B 1 199 ? 12.078 12.492 -3.434 1 86.75 199 GLU B C 1
ATOM 3487 O O . GLU B 1 199 ? 12.609 11.641 -4.145 1 86.75 199 GLU B O 1
ATOM 3492 N N . TRP B 1 200 ? 12.602 13.062 -2.455 1 86 200 TRP B N 1
ATOM 3493 C CA . TRP B 1 200 ? 13.898 12.578 -1.987 1 86 200 TRP B CA 1
ATOM 3494 C C . TRP B 1 200 ? 13.812 11.117 -1.565 1 86 200 TRP B C 1
ATOM 3496 O O . TRP B 1 200 ? 14.688 10.32 -1.906 1 86 200 TRP B O 1
ATOM 3506 N N . LEU B 1 201 ? 12.789 10.812 -0.776 1 88.44 201 LEU B N 1
ATOM 3507 C CA . LEU B 1 201 ? 12.578 9.43 -0.353 1 88.44 201 LEU B CA 1
ATOM 3508 C C . LEU B 1 201 ? 12.422 8.516 -1.559 1 88.44 201 LEU B C 1
ATOM 3510 O O . LEU B 1 201 ? 13.039 7.445 -1.615 1 88.44 201 LEU B O 1
ATOM 3514 N N . SER B 1 202 ? 11.617 8.961 -2.484 1 92.44 202 SER B N 1
ATOM 3515 C CA . SER B 1 202 ? 11.352 8.164 -3.676 1 92.44 202 SER B CA 1
ATOM 3516 C C . SER B 1 202 ? 12.617 7.949 -4.492 1 92.44 202 SER B C 1
ATOM 3518 O O . SER B 1 202 ? 12.82 6.879 -5.07 1 92.44 202 SER B O 1
ATOM 3520 N N . TYR B 1 203 ? 13.43 8.961 -4.551 1 91.88 203 TYR B N 1
ATOM 3521 C CA . TYR B 1 203 ? 14.711 8.836 -5.238 1 91.88 203 TYR B CA 1
ATOM 3522 C C . TYR B 1 203 ? 15.555 7.727 -4.617 1 91.88 203 TYR B C 1
ATOM 3524 O O . TYR B 1 203 ? 16.062 6.852 -5.324 1 91.88 203 TYR B O 1
ATOM 3532 N N . ASN B 1 204 ? 15.656 7.766 -3.346 1 92.62 204 ASN B N 1
ATOM 3533 C CA . ASN B 1 204 ? 16.453 6.758 -2.658 1 92.62 204 ASN B CA 1
ATOM 3534 C C . ASN B 1 204 ? 15.82 5.379 -2.742 1 92.62 204 ASN B C 1
ATOM 3536 O O . ASN B 1 204 ? 16.516 4.375 -2.898 1 92.62 204 ASN B O 1
ATOM 3540 N N . PHE B 1 205 ? 14.516 5.301 -2.613 1 96.25 205 PHE B N 1
ATOM 3541 C CA . PHE B 1 205 ? 13.82 4.031 -2.77 1 96.25 205 PHE B CA 1
ATOM 3542 C C . PHE B 1 205 ? 14.062 3.443 -4.152 1 96.25 205 PHE B C 1
ATOM 3544 O O . PHE B 1 205 ? 14.32 2.246 -4.289 1 96.25 205 PHE B O 1
ATOM 3551 N N . ALA B 1 206 ? 13.961 4.309 -5.156 1 96.06 206 ALA B N 1
ATOM 3552 C CA . ALA B 1 206 ? 14.203 3.865 -6.523 1 96.06 206 ALA B CA 1
ATOM 3553 C C . ALA B 1 206 ? 15.625 3.32 -6.676 1 96.06 206 ALA B C 1
ATOM 3555 O O . ALA B 1 206 ? 15.828 2.283 -7.309 1 96.06 206 ALA B O 1
ATOM 3556 N N . LEU B 1 207 ? 16.516 3.99 -6.09 1 95.62 207 LEU B N 1
ATOM 3557 C CA . LEU B 1 207 ? 17.906 3.561 -6.164 1 95.62 207 LEU B CA 1
ATOM 3558 C C . LEU B 1 207 ? 18.094 2.217 -5.469 1 95.62 207 LEU B C 1
ATOM 3560 O O . LEU B 1 207 ? 18.781 1.335 -5.992 1 95.62 207 LEU B O 1
ATOM 3564 N N . ILE B 1 208 ? 17.562 2.062 -4.316 1 97.12 208 ILE B N 1
ATOM 3565 C CA . ILE B 1 208 ? 17.641 0.795 -3.6 1 97.12 208 ILE B CA 1
ATOM 3566 C C . ILE B 1 208 ? 17.031 -0.318 -4.441 1 97.12 208 ILE B C 1
ATOM 3568 O O . ILE B 1 208 ? 17.594 -1.405 -4.562 1 97.12 208 ILE B O 1
ATOM 3572 N N . LEU B 1 209 ? 15.914 -0.048 -5.035 1 97.44 209 LEU B N 1
ATOM 3573 C CA . LEU B 1 209 ? 15.242 -1.049 -5.859 1 97.44 209 LEU B CA 1
ATOM 3574 C C . LEU B 1 209 ? 16.094 -1.42 -7.066 1 97.44 209 LEU B C 1
ATOM 3576 O O . LEU B 1 209 ? 16.219 -2.6 -7.406 1 97.44 209 LEU B O 1
ATOM 3580 N N . LEU B 1 210 ? 16.703 -0.427 -7.688 1 95.81 210 LEU B N 1
ATOM 3581 C CA . LEU B 1 210 ? 17.594 -0.702 -8.82 1 95.81 210 LEU B CA 1
ATOM 3582 C C . LEU B 1 210 ? 18.766 -1.578 -8.391 1 95.81 210 LEU B C 1
ATOM 3584 O O . LEU B 1 210 ? 19.141 -2.52 -9.094 1 95.81 210 LEU B O 1
ATOM 3588 N N . LYS B 1 211 ? 19.312 -1.271 -7.305 1 96.25 211 LYS B N 1
ATOM 3589 C CA . LYS B 1 211 ? 20.422 -2.045 -6.781 1 96.25 211 LYS B CA 1
ATOM 3590 C C . LYS B 1 211 ? 20.016 -3.48 -6.469 1 96.25 211 LYS B C 1
ATOM 3592 O O . LYS B 1 211 ? 20.734 -4.426 -6.789 1 96.25 211 LYS B O 1
ATOM 3597 N N . LEU B 1 212 ? 18.875 -3.629 -5.863 1 97.44 212 LEU B N 1
ATOM 3598 C CA . LEU B 1 212 ? 18.375 -4.961 -5.551 1 97.44 212 LEU B CA 1
ATOM 3599 C C . LEU B 1 212 ? 18.078 -5.742 -6.824 1 97.44 212 LEU B C 1
ATOM 3601 O O . LEU B 1 212 ? 18.359 -6.941 -6.906 1 97.44 212 LEU B O 1
ATOM 3605 N N . LEU B 1 213 ? 17.484 -5.07 -7.758 1 96.38 213 LEU B N 1
ATOM 3606 C CA . LEU B 1 213 ? 17.203 -5.723 -9.031 1 96.38 213 LEU B CA 1
ATOM 3607 C C . LEU B 1 213 ? 18.484 -6.168 -9.719 1 96.38 213 LEU B C 1
ATOM 3609 O O . LEU B 1 213 ? 18.562 -7.285 -10.234 1 96.38 213 LEU B O 1
ATOM 3613 N N . GLN B 1 214 ? 19.406 -5.312 -9.742 1 94.88 214 GLN B N 1
ATOM 3614 C CA . GLN B 1 214 ? 20.719 -5.656 -10.289 1 94.88 214 GLN B CA 1
ATOM 3615 C C . GLN B 1 214 ? 21.344 -6.84 -9.547 1 94.88 214 GLN B C 1
ATOM 3617 O O . GLN B 1 214 ? 21.859 -7.77 -10.172 1 94.88 214 GLN B O 1
ATOM 3622 N N . PHE B 1 215 ? 21.25 -6.789 -8.273 1 96.12 215 PHE B N 1
ATOM 3623 C CA . PHE B 1 215 ? 21.797 -7.84 -7.434 1 96.12 215 PHE B CA 1
ATOM 3624 C C . PHE B 1 215 ? 21.109 -9.172 -7.699 1 96.12 215 PHE B C 1
ATOM 3626 O O . PHE B 1 215 ? 21.75 -10.227 -7.656 1 96.12 215 PHE B O 1
ATOM 3633 N N . ALA B 1 216 ? 19.844 -9.133 -7.941 1 95.81 216 ALA B N 1
ATOM 3634 C CA . ALA B 1 216 ? 19.047 -10.32 -8.211 1 95.81 216 ALA B CA 1
ATOM 3635 C C . ALA B 1 216 ? 19.188 -10.758 -9.664 1 95.81 216 ALA B C 1
ATOM 3637 O O . ALA B 1 216 ? 18.625 -11.781 -10.07 1 95.81 216 ALA B O 1
ATOM 3638 N N . ASN B 1 217 ? 19.844 -9.969 -10.469 1 93.69 217 ASN B N 1
ATOM 3639 C CA . ASN B 1 217 ? 20 -10.219 -11.898 1 93.69 217 ASN B CA 1
ATOM 3640 C C . ASN B 1 217 ? 18.656 -10.203 -12.617 1 93.69 217 ASN B C 1
ATOM 3642 O O . ASN B 1 217 ? 18.375 -11.078 -13.43 1 93.69 217 ASN B O 1
ATOM 3646 N N . LEU B 1 218 ? 17.828 -9.391 -12.133 1 89.06 218 LEU B N 1
ATOM 3647 C CA . LEU B 1 218 ? 16.531 -9.203 -12.789 1 89.06 218 LEU B CA 1
ATOM 3648 C C . LEU B 1 218 ? 16.531 -7.914 -13.609 1 89.06 218 LEU B C 1
ATOM 3650 O O . LEU B 1 218 ? 17.078 -6.898 -13.18 1 89.06 218 LEU B O 1
ATOM 3654 N N . THR B 1 219 ? 16.922 -7.934 -14.953 1 64.31 219 THR B N 1
ATOM 3655 C CA . THR B 1 219 ? 17.031 -6.762 -15.82 1 64.31 219 THR B CA 1
ATOM 3656 C C . THR B 1 219 ? 15.656 -6.199 -16.156 1 64.31 219 THR B C 1
ATOM 3658 O O . THR B 1 219 ? 14.781 -6.93 -16.625 1 64.31 219 THR B O 1
ATOM 3661 N N . LEU B 1 220 ? 15.078 -5.367 -15.383 1 52.59 220 LEU B N 1
ATOM 3662 C CA . LEU B 1 220 ? 13.875 -4.758 -15.953 1 52.59 220 LEU B CA 1
ATOM 3663 C C . LEU B 1 220 ? 14.242 -3.664 -16.953 1 52.59 220 LEU B C 1
ATOM 3665 O O . LEU B 1 220 ? 15.289 -3.025 -16.812 1 52.59 220 LEU B O 1
#

Solvent-accessible surface area (backbone atoms only — not comparable to full-atom values): 23075 Å² total; per-residue (Å²): 103,86,69,50,48,72,78,33,84,77,66,48,43,73,55,79,73,81,73,87,54,48,56,43,41,41,5,50,73,63,73,31,37,24,33,43,80,85,37,72,27,63,64,60,42,44,87,40,37,77,77,47,65,79,71,50,81,46,70,66,50,39,49,52,35,22,63,56,42,37,32,54,51,59,77,66,41,67,69,40,49,53,51,48,35,46,40,51,21,50,32,30,44,50,52,23,42,54,31,39,58,78,37,45,31,20,48,58,30,43,39,35,35,54,50,19,46,51,35,44,47,45,39,57,34,49,76,68,66,53,51,68,77,73,60,65,63,78,50,54,31,61,46,40,51,50,44,40,64,75,64,61,69,74,58,72,61,56,63,57,52,47,58,42,29,42,49,43,39,60,37,59,36,59,82,33,85,48,46,55,77,32,53,64,75,44,101,56,28,28,60,34,48,37,24,23,31,31,48,59,51,43,48,41,41,50,38,52,46,42,34,50,30,56,72,68,70,49,83,98,101,86,71,51,49,69,78,33,85,76,67,47,42,73,54,79,75,82,75,92,45,56,48,36,35,44,7,52,74,64,74,30,38,24,31,42,81,84,36,73,25,67,63,60,42,47,84,44,33,66,78,34,45,81,65,40,82,45,69,66,49,24,48,51,29,21,67,55,38,38,26,56,46,56,77,66,42,66,70,39,48,52,51,48,35,47,40,50,22,50,32,30,44,50,51,23,44,54,30,40,59,79,37,46,33,20,48,57,30,43,38,35,34,53,48,20,45,50,35,46,46,46,37,58,35,47,75,68,68,51,50,68,79,74,58,64,64,78,52,54,31,61,45,39,50,50,43,40,63,75,62,61,70,76,58,71,63,56,63,57,51,48,60,45,28,41,48,45,39,61,42,62,34,60,84,30,84,47,44,54,77,30,53,63,66,43,98,56,25,30,61,38,50,39,27,26,34,32,48,58,50,42,48,42,41,51,39,53,43,41,34,51,31,56,73,67,66,49,85,96

Sequence (440 aa):
MKRFQSISENLSYNDILQLDGAFSASHINYGKSPLFNGENSKDLAKNSRKNSVSSLEHVEDVFEYTTHFNGVENDFKKADRIVLWEKYWLEYTNAFEHLTEVLPKSVTTAYMGRQAIELGFKYLLLRKDVSDKELRTHNLKELADLMWVKYSIEEPYMGEIPDFCNCYSKMLEGDNVEYFRYPEYSRKRYFAGNRLDIEWLSYNFALILLKLLQFANLTLMKRFQSISENLSYNDILQLDGAFSASHINYGKSPLFNGENSKDLAKNSRKNSVSSLEHVEDVFEYTTHFNGVENDFKKADRIVLWEKYWLEYTNAFEHLTEVLPKSVTTAYMGRQAIELGFKYLLLRKDVSDKELRTHNLKELADLMWVKYSIEEPYMGEIPDFCNCYSKMLEGDNVEYFRYPEYSRKRYFAGNRLDIEWLSYNFALILLKLLQFANLTL